Protein 1UOK (pdb70)

InterPro domains:
  IPR006047 Glycosyl hydrolase family 13, catalytic domain [PF00128] (13-480)
  IPR006047 Glycosyl hydrolase family 13, catalytic domain [SM00642] (13-419)
  IPR013780 Glycosyl hydrolase, all-beta [G3DSA:2.60.40.1180] (481-558)
  IPR017853 Glycoside hydrolase superfamily [SSF51445] (3-475)
  IPR045857 Oligo-1,6-glucosidase, domain 2 [G3DSA:3.90.400.10] (105-174)
  IPR056300 Alpha-amylase SusG-like, C-terminal domain [PF23915] (492-554)

Foldseek 3Di:
DDDAVLLLFAEEEDAQQFEFPDPFPQGGALVRVLVCLVVCVLLPHAEYEYEAQADAPCLFHRLAAQDLPFGHPVHHGVVSVLVSCVSQVVRNHAYAYEQNAQWHFCNHVLNVQLLQECVGPSVLQFAKAADDPLHALAQAAALQGDGQWDADPNYRITTGHNHDPRTTGTQPVDVVNLVVSLVSVVSVVVSPHAYYEYEQLQQNAFAPSLDYDPDPDDHHDHPCVGRQNHPCSLVSQQVSQVRHVVVHNHAYEYEGEPDDLVVQLCQCFPVNRGHQEYHYCLLVCQQADDVPLLRGHDHFPLNNLVVVVVSLVSPLPGGFYEFEDDELQWAACCAQQNPCPPCQFLQLLLVLLLRLQGEHHYYHYQQSLQRQHFAQDPDPVLDDGSNLVSVCCCVCVPVNDDPVSSSVSCSHRNSVSRRAHRQAPQPDQSNRRPHHHPHHRGPPSHCGHNVNQVVDCLGSSVSSSLSSVCSNVDVQSHNFGKAWDPSPDRFWTWIWTDDPPKIKIKIWGSFQAKDKDADDPPDDADDKDWRDWSDDDPDPDPRIDTAHGGIITMMMGD

CATH classification: 3.20.20.80 (+2 more: 3.90.400.10, 2.60.40.1180)

Organism: Bacillus cereus (NCBI:txid1396)

Nearest PDB structures (foldseek):
  1uok-assembly1_A  TM=1.002E+00  e=0.000E+00  Bacillus cereus
  7lv6-assembly1_B  TM=9.841E-01  e=8.808E-88  Bacillus subtilis subsp. subtilis str. 168
  5wcz-assembly1_A  TM=9.800E-01  e=2.821E-87  Bacillus subtilis subsp. subtilis str. 168
  4maz-assembly1_A  TM=9.836E-01  e=9.031E-87  Bacillus subtilis subsp. subtilis str. 168
  5wcz-assembly2_B  TM=9.827E-01  e=1.239E-85  Bacillus subtilis subsp. subtilis str. 168

Sequence (558 aa):
MEKQWWKESVVYQIYPRSFMDSNGDGIGDLRGIISKLDYLKELGIDVIWLSPVYESPNDDNGYDISDYCKIMNEFGTMEDWDELLHEMHERNMKLMMDLVVNHTSDEHNWFIESRKSKDNKYRDYYIWRPGKEGKEPNNWGAAFSGSAWQYDEMTDEYYLHLFSKKQPDLNWDNEKVRQDVYEMMKFWLEKGIDGFRMDVINFISKEEGLPTVETEEEGYVSGHKHFMNGPNIHKYLHEMNEEVLSHYDIMTVGEMPGVTTEEAKLYTGEERKELQMVFQFEHMDLDSGEGGKWDVKPCSLLTLKENLTKWQKALEHTGWNSLYWNNHDQPRVVSRFGNDGMYRIESAKMLATVLHMMKGTPYIYQGEEIGMTNVRFESIDEYRDIETLNMYKEKVMERGEDIEKVMQSIYIKGRDNARTPMQWDDQNHAGFTTGEPWITVNPNYKEINVKQAIQNKDSIFYYYKKLIELRKNNEIVVYGSYDLILENNPSIFAYVRTYGVEKLLVIANFTAEECIFELPEDISYSEVELLIHNYDVENGPIENITLRPYEAMVFKLK

Solvent-accessible surface area: 21980 Å² total; per-residue (Å²): 201,103,104,51,64,21,2,58,5,0,0,0,2,0,4,2,35,0,0,33,12,67,102,39,68,0,20,0,8,0,98,0,0,13,72,34,0,93,23,0,85,79,1,28,2,37,1,0,4,0,2,3,0,5,43,15,48,31,45,10,27,0,13,0,0,13,35,10,51,99,13,2,128,76,7,21,73,49,124,30,0,66,71,1,15,104,48,0,75,106,48,122,4,60,0,0,1,0,4,1,0,0,3,0,0,28,90,12,97,36,0,63,52,0,71,96,38,118,139,30,159,55,8,86,10,3,9,16,96,77,34,116,135,73,140,29,16,6,31,1,20,13,54,11,43,37,18,0,9,41,99,7,144,110,11,93,24,31,9,1,4,7,32,15,119,59,1,0,0,1,30,4,85,22,101,116,0,28,93,38,0,5,124,15,0,66,63,1,8,114,80,30,7,20,0,1,3,0,13,8,0,0,14,4,0,15,53,167,59,16,42,55,17,126,66,170,112,166,46,109,18,68,1,68,156,16,15,41,43,8,94,39,3,46,119,9,1,60,45,1,19,85,78,0,10,71,111,53,107,13,0,5,0,0,13,0,21,42,1,58,18,104,46,0,64,74,0,4,1,69,129,83,112,8,8,32,0,4,8,6,30,47,5,5,78,38,11,23,20,157,66,33,64,41,41,47,74,131,42,65,17,63,54,3,1,90,6,10,11,80,3,4,98,19,5,32,177,38,15,10,9,4,7,5,2,5,15,4,24,18,2,3,9,2,29,37,25,20,41,63,48,170,58,30,66,46,0,6,13,0,1,0,0,0,1,0,0,1,28,0,0,0,6,0,1,2,0,6,0,4,2,5,17,24,5,144,11,120,42,30,115,60,4,99,5,30,20,0,67,54,9,31,114,45,38,19,131,124,137,62,69,90,95,119,152,5,12,63,14,0,23,66,5,0,22,1,1,1,5,2,0,0,1,2,28,88,118,112,33,0,22,0,9,134,18,131,25,36,0,61,9,7,91,37,32,124,120,11,3,1,79,66,2,56,146,56,152,104,6,4,0,36,15,4,60,79,0,4,88,18,2,88,105,29,88,5,2,5,27,0,44,10,77,14,15,38,101,121,40,96,27,1,0,0,0,10,0,50,70,68,122,53,36,0,0,0,0,0,0,22,35,48,128,116,27,77,0,112,19,30,175,135,28,83,61,94,112,44,94,51,22,5,71,15,48,129,32,185,34,55,87,2,83,81,8,65,0,69,26,18,0,0,0,0,0,32,0,103

Structure (mmCIF, N/CA/C/O backbone):
data_1UOK
#
_entry.id   1UOK
#
_cell.length_a   106.100
_cell.length_b   106.100
_cell.length_c   120.000
_cell.angle_alpha   90.00
_cell.angle_beta   90.00
_cell.angle_gamma   120.00
#
_symmetry.space_group_name_H-M   'P 62'
#
loop_
_entity.id
_entity.type
_entity.pdbx_description
1 polymer OLIGO-1,6-GLUCOSIDASE
2 water water
#
loop_
_atom_site.group_PDB
_atom_site.id
_atom_site.type_symbol
_atom_site.label_atom_id
_atom_site.label_alt_id
_atom_site.label_comp_id
_atom_site.label_asym_id
_atom_site.label_entity_id
_atom_site.label_seq_id
_atom_site.pdbx_PDB_ins_code
_atom_site.Cartn_x
_atom_site.Cartn_y
_atom_site.Cartn_z
_atom_site.occupancy
_atom_site.B_iso_or_equiv
_atom_site.auth_seq_id
_atom_site.auth_comp_id
_atom_site.auth_asym_id
_atom_site.auth_atom_id
_atom_site.pdbx_PDB_model_num
ATOM 1 N N . MET A 1 1 ? 40.386 49.732 -5.017 1.00 74.19 1 MET A N 1
ATOM 2 C CA . MET A 1 1 ? 39.145 50.201 -5.723 1.00 72.71 1 MET A CA 1
ATOM 3 C C . MET A 1 1 ? 38.574 51.432 -5.012 1.00 68.38 1 MET A C 1
ATOM 4 O O . MET A 1 1 ? 38.834 52.572 -5.411 1.00 65.82 1 MET A O 1
ATOM 9 N N . GLU A 1 2 ? 37.845 51.190 -3.927 1.00 65.02 2 GLU A N 1
ATOM 10 C CA . GLU A 1 2 ? 37.233 52.264 -3.155 1.00 62.14 2 GLU A CA 1
ATOM 11 C C . GLU A 1 2 ? 38.165 52.802 -2.075 1.00 57.10 2 GLU A C 1
ATOM 12 O O . GLU A 1 2 ? 39.058 52.091 -1.596 1.00 58.19 2 GLU A O 1
ATOM 18 N N . LYS A 1 3 ? 37.986 54.077 -1.746 1.00 49.25 3 LYS A N 1
ATOM 19 C CA . LYS A 1 3 ? 38.774 54.733 -0.724 1.00 43.48 3 LYS A CA 1
ATOM 20 C C . LYS A 1 3 ? 38.301 54.184 0.601 1.00 41.90 3 LYS A C 1
ATOM 21 O O . LYS A 1 3 ? 37.103 54.135 0.840 1.00 49.66 3 LYS A O 1
ATOM 27 N N . GLN A 1 4 ? 39.226 53.763 1.456 1.00 38.39 4 GLN A N 1
ATOM 28 C CA . GLN A 1 4 ? 38.856 53.221 2.759 1.00 34.18 4 GLN A CA 1
ATOM 29 C C . GLN A 1 4 ? 39.777 53.839 3.785 1.00 31.06 4 GLN A C 1
ATOM 30 O O . GLN A 1 4 ? 40.958 54.064 3.497 1.00 28.83 4 GLN A O 1
ATOM 36 N N . TRP A 1 5 ? 39.269 54.044 5.001 1.00 27.30 5 TRP A N 1
ATOM 37 C CA . TRP A 1 5 ? 40.074 54.650 6.050 1.00 19.85 5 TRP A CA 1
ATOM 38 C C . TRP A 1 5 ? 41.301 53.829 6.332 1.00 15.83 5 TRP A C 1
ATOM 39 O O . TRP A 1 5 ? 42.385 54.369 6.484 1.00 18.27 5 TRP A O 1
ATOM 50 N N . TRP A 1 6 ? 41.143 52.513 6.333 1.00 15.45 6 TRP A N 1
ATOM 51 C CA . TRP A 1 6 ? 42.258 51.616 6.592 1.00 17.01 6 TRP A CA 1
ATOM 52 C C . TRP A 1 6 ? 43.259 51.570 5.447 1.00 23.12 6 TRP A C 1
ATOM 53 O O . TRP A 1 6 ? 44.305 50.931 5.557 1.00 25.51 6 TRP A O 1
ATOM 64 N N . LYS A 1 7 ? 42.912 52.200 4.327 1.00 24.92 7 LYS A N 1
ATOM 65 C CA . LYS A 1 7 ? 43.804 52.244 3.176 1.00 23.99 7 LYS A CA 1
ATOM 66 C C . LYS A 1 7 ? 44.674 53.472 3.328 1.00 22.23 7 LYS A C 1
ATOM 67 O O . LYS A 1 7 ? 45.792 53.509 2.836 1.00 24.48 7 LYS A O 1
ATOM 73 N N . GLU A 1 8 ? 44.158 54.440 4.087 1.00 24.25 8 GLU A N 1
ATOM 74 C CA . GLU A 1 8 ? 44.811 55.722 4.352 1.00 23.91 8 GLU A CA 1
ATOM 75 C C . GLU A 1 8 ? 45.543 55.810 5.700 1.00 25.86 8 GLU A C 1
ATOM 76 O O . GLU A 1 8 ? 46.160 56.815 6.021 1.00 29.00 8 GLU A O 1
ATOM 82 N N . SER A 1 9 ? 45.482 54.742 6.473 1.00 28.95 9 SER A N 1
ATOM 83 C CA . SER A 1 9 ? 46.102 54.670 7.789 1.00 26.73 9 SER A CA 1
ATOM 84 C C . SER A 1 9 ? 47.593 54.390 7.871 1.00 25.32 9 SER A C 1
ATOM 85 O O . SER A 1 9 ? 48.191 53.857 6.947 1.00 24.63 9 SER A O 1
ATOM 88 N N . VAL A 1 10 ? 48.185 54.793 8.994 1.00 24.60 10 VAL A N 1
ATOM 89 C CA . VAL A 1 10 ? 49.581 54.520 9.308 1.00 17.81 10 VAL A CA 1
ATOM 90 C C . VAL A 1 10 ? 49.468 53.808 10.662 1.00 21.53 10 VAL A C 1
ATOM 91 O O . VAL A 1 10 ? 48.789 54.278 11.595 1.00 17.69 10 VAL A O 1
ATOM 95 N N . VAL A 1 11 ? 50.080 52.643 10.733 1.00 19.86 11 VAL A N 1
ATOM 96 C CA . VAL A 1 11 ? 50.042 51.806 11.912 1.00 21.82 11 VAL A CA 1
ATOM 97 C C . VAL A 1 11 ? 51.395 51.763 12.621 1.00 23.72 11 VAL A C 1
ATOM 98 O O . VAL A 1 11 ? 52.446 51.791 11.981 1.00 21.74 11 VAL A O 1
ATOM 102 N N . TYR A 1 12 ? 51.341 51.807 13.949 1.00 22.26 12 TYR A N 1
ATOM 103 C CA . TYR A 1 12 ? 52.514 51.715 14.802 1.00 19.10 12 TYR A CA 1
ATOM 104 C C . TYR A 1 12 ? 52.319 50.433 15.621 1.00 16.88 12 TYR A C 1
ATOM 105 O O . TYR A 1 12 ? 51.241 50.212 16.190 1.00 18.73 12 TYR A O 1
ATOM 114 N N . GLN A 1 13 ? 53.310 49.544 15.581 1.00 14.29 13 GLN A N 1
ATOM 115 C CA . GLN A 1 13 ? 53.251 48.303 16.331 1.00 14.03 13 GLN A CA 1
ATOM 116 C C . GLN A 1 13 ? 54.036 48.421 17.621 1.00 14.15 13 GLN A C 1
ATOM 117 O O . GLN A 1 13 ? 55.206 48.823 17.622 1.00 15.20 13 GLN A O 1
ATOM 123 N N . ILE A 1 14 ? 53.391 48.022 18.710 1.00 15.12 14 ILE A N 1
ATOM 124 C CA . ILE A 1 14 ? 53.999 48.040 20.019 1.00 11.43 14 ILE A CA 1
ATOM 125 C C . ILE A 1 14 ? 54.074 46.641 20.584 1.00 9.09 14 ILE A C 1
ATOM 126 O O . ILE A 1 14 ? 53.110 45.883 20.512 1.00 11.24 14 ILE A O 1
ATOM 131 N N . TYR A 1 15 ? 55.259 46.301 21.089 1.00 11.98 15 TYR A N 1
ATOM 132 C CA . TYR A 1 15 ? 55.561 45.032 21.762 1.00 12.53 15 TYR A CA 1
ATOM 133 C C . TYR A 1 15 ? 55.493 45.562 23.211 1.00 12.83 15 TYR A C 1
ATOM 134 O O . TYR A 1 15 ? 56.463 46.147 23.691 1.00 16.17 15 TYR A O 1
ATOM 143 N N . PRO A 1 16 ? 54.341 45.386 23.901 1.00 16.52 16 PRO A N 1
ATOM 144 C CA . PRO A 1 16 ? 54.057 45.845 25.281 1.00 11.25 16 PRO A CA 1
ATOM 145 C C . PRO A 1 16 ? 55.158 45.602 26.304 1.00 15.63 16 PRO A C 1
ATOM 146 O O . PRO A 1 16 ? 55.514 46.486 27.079 1.00 15.47 16 PRO A O 1
ATOM 150 N N . ARG A 1 17 ? 55.718 44.400 26.251 1.00 11.26 17 ARG A N 1
ATOM 151 C CA . ARG A 1 17 ? 56.758 43.944 27.147 1.00 14.50 17 ARG A CA 1
ATOM 152 C C . ARG A 1 17 ? 58.027 44.798 27.127 1.00 16.39 17 ARG A C 1
ATOM 153 O O . ARG A 1 17 ? 58.716 44.902 28.141 1.00 17.05 17 ARG A O 1
ATOM 161 N N . SER A 1 18 ? 58.297 45.462 26.004 1.00 14.92 18 SER A N 1
ATOM 162 C CA . SER A 1 18 ? 59.473 46.300 25.867 1.00 6.73 18 SER A CA 1
ATOM 163 C C . SER A 1 18 ? 59.192 47.740 25.508 1.00 6.81 18 SER A C 1
ATOM 164 O O . SER A 1 18 ? 60.093 48.446 25.076 1.00 17.84 18 SER A O 1
ATOM 167 N N . PHE A 1 19 ? 57.949 48.168 25.607 1.00 9.29 19 PHE A N 1
ATOM 168 C CA . PHE A 1 19 ? 57.631 49.536 25.298 1.00 13.82 19 PHE A CA 1
ATOM 169 C C . PHE A 1 19 ? 57.907 50.494 26.466 1.00 15.83 19 PHE A C 1
ATOM 170 O O . PHE A 1 19 ? 58.878 51.240 26.415 1.00 14.31 19 PHE A O 1
ATOM 178 N N . MET A 1 20 ? 57.083 50.455 27.521 1.00 21.24 20 MET A N 1
ATOM 179 C CA . MET A 1 20 ? 57.262 51.341 28.684 1.00 20.68 20 MET A CA 1
ATOM 180 C C . MET A 1 20 ? 56.808 50.708 30.016 1.00 18.11 20 MET A C 1
ATOM 181 O O . MET A 1 20 ? 55.692 50.228 30.129 1.00 18.93 20 MET A O 1
ATOM 186 N N . ASP A 1 21 ? 57.701 50.693 31.005 1.00 19.86 21 ASP A N 1
ATOM 187 C CA . ASP A 1 21 ? 57.408 50.145 32.335 1.00 20.67 21 ASP A CA 1
ATOM 188 C C . ASP A 1 21 ? 57.086 51.268 33.328 1.00 19.69 21 ASP A C 1
ATOM 189 O O . ASP A 1 21 ? 57.906 52.154 33.578 1.00 21.19 21 ASP A O 1
ATOM 194 N N . SER A 1 22 ? 55.900 51.208 33.913 1.00 20.69 22 SER A N 1
ATOM 195 C CA . SER A 1 22 ? 55.472 52.227 34.859 1.00 22.12 22 SER A CA 1
ATOM 196 C C . SER A 1 22 ? 55.401 51.787 36.329 1.00 22.43 22 SER A C 1
ATOM 197 O O . SER A 1 22 ? 55.089 52.585 37.187 1.00 27.19 22 SER A O 1
ATOM 200 N N . ASN A 1 23 ? 55.689 50.529 36.625 1.00 26.80 23 ASN A N 1
ATOM 201 C CA . ASN A 1 23 ? 55.603 50.066 38.003 1.00 22.85 23 ASN A CA 1
ATOM 202 C C . ASN A 1 23 ? 56.850 49.364 38.585 1.00 22.62 23 ASN A C 1
ATOM 203 O O . ASN A 1 23 ? 56.728 48.520 39.478 1.00 25.81 23 ASN A O 1
ATOM 208 N N . GLY A 1 24 ? 58.026 49.650 38.026 1.00 19.50 24 GLY A N 1
ATOM 209 C CA . GLY A 1 24 ? 59.262 49.078 38.530 1.00 16.54 24 GLY A CA 1
ATOM 210 C C . GLY A 1 24 ? 59.590 47.600 38.428 1.00 19.20 24 GLY A C 1
ATOM 211 O O . GLY A 1 24 ? 60.507 47.149 39.107 1.00 23.28 24 GLY A O 1
ATOM 212 N N . ASP A 1 25 ? 58.865 46.812 37.643 1.00 21.76 25 ASP A N 1
ATOM 213 C CA . ASP A 1 25 ? 59.237 45.394 37.515 1.00 18.59 25 ASP A CA 1
ATOM 214 C C . ASP A 1 25 ? 60.171 45.042 36.353 1.00 19.75 25 ASP A C 1
ATOM 215 O O . ASP A 1 25 ? 60.669 43.926 36.272 1.00 19.27 25 ASP A O 1
ATOM 220 N N . GLY A 1 26 ? 60.437 46.000 35.473 1.00 22.33 26 GLY A N 1
ATOM 221 C CA . GLY A 1 26 ? 61.326 45.740 34.355 1.00 18.37 26 GLY A CA 1
ATOM 222 C C . GLY A 1 26 ? 60.648 45.181 33.120 1.00 16.86 26 GLY A C 1
ATOM 223 O O . GLY A 1 26 ? 61.312 44.797 32.170 1.00 18.36 26 GLY A O 1
ATOM 224 N N . ILE A 1 27 ? 59.337 45.039 33.169 1.00 18.43 27 ILE A N 1
ATOM 225 C CA . ILE A 1 27 ? 58.608 44.552 32.015 1.00 21.87 27 ILE A CA 1
ATOM 226 C C . ILE A 1 27 ? 57.577 45.646 31.714 1.00 19.96 27 ILE A C 1
ATOM 227 O O . ILE A 1 27 ? 57.032 46.252 32.634 1.00 27.48 27 ILE A O 1
ATOM 232 N N . GLY A 1 28 ? 57.431 45.995 30.437 1.00 15.93 28 GLY A N 1
ATOM 233 C CA . GLY A 1 28 ? 56.513 47.050 30.028 1.00 9.38 28 GLY A CA 1
ATOM 234 C C . GLY A 1 28 ? 55.074 46.696 30.296 1.00 12.12 28 GLY A C 1
ATOM 235 O O . GLY A 1 28 ? 54.732 45.511 30.359 1.00 16.01 28 GLY A O 1
ATOM 236 N N . ASP A 1 29 ? 54.198 47.691 30.337 1.00 8.34 29 ASP A N 1
ATOM 237 C CA . ASP A 1 29 ? 52.808 47.396 30.650 1.00 10.65 29 ASP A CA 1
ATOM 238 C C . ASP A 1 29 ? 51.823 48.355 30.025 1.00 11.66 29 ASP A C 1
ATOM 239 O O . ASP A 1 29 ? 52.214 49.304 29.356 1.00 19.79 29 ASP A O 1
ATOM 244 N N . LEU A 1 30 ? 50.540 48.141 30.294 1.00 13.23 30 LEU A N 1
ATOM 245 C CA . LEU A 1 30 ? 49.476 48.965 29.733 1.00 15.48 30 LEU A CA 1
ATOM 246 C C . LEU A 1 30 ? 49.475 50.405 30.160 1.00 18.82 30 LEU A C 1
ATOM 247 O O . LEU A 1 30 ? 49.198 51.285 29.350 1.00 22.65 30 LEU A O 1
ATOM 252 N N . ARG A 1 31 ? 49.741 50.652 31.438 1.00 21.57 31 ARG A N 1
ATOM 253 C CA . ARG A 1 31 ? 49.801 52.015 31.962 1.00 20.22 31 ARG A CA 1
ATOM 254 C C . ARG A 1 31 ? 50.970 52.741 31.342 1.00 13.56 31 ARG A C 1
ATOM 255 O O . ARG A 1 31 ? 50.937 53.947 31.148 1.00 14.43 31 ARG A O 1
ATOM 263 N N . GLY A 1 32 ? 52.043 52.011 31.092 1.00 15.75 32 GLY A N 1
ATOM 264 C CA . GLY A 1 32 ? 53.190 52.625 30.460 1.00 10.58 32 GLY A CA 1
ATOM 265 C C . GLY A 1 32 ? 52.829 53.101 29.051 1.00 14.96 32 GLY A C 1
ATOM 266 O O . GLY A 1 32 ? 53.281 54.146 28.614 1.00 14.80 32 GLY A O 1
ATOM 267 N N . ILE A 1 33 ? 52.049 52.309 28.323 1.00 16.58 33 ILE A N 1
ATOM 268 C CA . ILE A 1 33 ? 51.626 52.665 26.965 1.00 18.26 33 ILE A CA 1
ATOM 269 C C . ILE A 1 33 ? 50.776 53.924 27.016 1.00 18.55 33 ILE A C 1
ATOM 270 O O . ILE A 1 33 ? 51.045 54.886 26.297 1.00 18.74 33 ILE A O 1
ATOM 275 N N . ILE A 1 34 ? 49.784 53.926 27.908 1.00 22.01 34 ILE A N 1
ATOM 276 C CA . ILE A 1 34 ? 48.873 55.058 28.080 1.00 17.51 34 ILE A CA 1
ATOM 277 C C . ILE A 1 34 ? 49.637 56.365 28.205 1.00 20.56 34 ILE A C 1
ATOM 278 O O . ILE A 1 34 ? 49.277 57.362 27.584 1.00 21.87 34 ILE A O 1
ATOM 283 N N . SER A 1 35 ? 50.725 56.353 28.972 1.00 24.66 35 SER A N 1
ATOM 284 C CA . SER A 1 35 ? 51.496 57.572 29.175 1.00 27.74 35 SER A CA 1
ATOM 285 C C . SER A 1 35 ? 52.265 58.077 27.947 1.00 28.95 35 SER A C 1
ATOM 286 O O . SER A 1 35 ? 52.736 59.217 27.929 1.00 29.33 35 SER A O 1
ATOM 289 N N . LYS A 1 36 ? 52.393 57.231 26.928 1.00 27.92 36 LYS A N 1
ATOM 290 C CA . LYS A 1 36 ? 53.101 57.597 25.710 1.00 24.17 36 LYS A CA 1
ATOM 291 C C . LYS A 1 36 ? 52.170 57.979 24.563 1.00 22.68 36 LYS A C 1
ATOM 292 O O . LYS A 1 36 ? 52.632 58.376 23.488 1.00 21.75 36 LYS A O 1
ATOM 298 N N . LEU A 1 37 ? 50.867 57.910 24.823 1.00 23.69 37 LEU A N 1
ATOM 299 C CA . LEU A 1 37 ? 49.846 58.222 23.847 1.00 22.11 37 LEU A CA 1
ATOM 300 C C . LEU A 1 37 ? 50.059 59.528 23.110 1.00 24.86 37 LEU A C 1
ATOM 301 O O . LEU A 1 37 ? 49.884 59.593 21.896 1.00 24.73 37 LEU A O 1
ATOM 306 N N . ASP A 1 38 ? 50.460 60.567 23.827 1.00 27.35 38 ASP A N 1
ATOM 307 C CA . ASP A 1 38 ? 50.668 61.858 23.176 1.00 29.58 38 ASP A CA 1
ATOM 308 C C . ASP A 1 38 ? 51.882 61.892 22.265 1.00 28.45 38 ASP A C 1
ATOM 309 O O . ASP A 1 38 ? 51.926 62.643 21.289 1.00 27.16 38 ASP A O 1
ATOM 314 N N . TYR A 1 39 ? 52.846 61.040 22.570 1.00 25.24 39 TYR A N 1
ATOM 315 C CA . TYR A 1 39 ? 54.062 60.913 21.785 1.00 26.69 39 TYR A CA 1
ATOM 316 C C . TYR A 1 39 ? 53.713 60.349 20.402 1.00 24.53 39 TYR A C 1
ATOM 317 O O . TYR A 1 39 ? 54.168 60.860 19.384 1.00 30.47 39 TYR A O 1
ATOM 326 N N . LEU A 1 40 ? 52.898 59.299 20.391 1.00 25.04 40 LEU A N 1
ATOM 327 C CA . LEU A 1 40 ? 52.475 58.627 19.165 1.00 24.56 40 LEU A CA 1
ATOM 328 C C . LEU A 1 40 ? 51.574 59.508 18.289 1.00 27.97 40 LEU A C 1
ATOM 329 O O . LEU A 1 40 ? 51.643 59.460 17.055 1.00 28.77 40 LEU A O 1
ATOM 334 N N . LYS A 1 41 ? 50.751 60.323 18.938 1.00 28.17 41 LYS A N 1
ATOM 335 C CA . LYS A 1 41 ? 49.857 61.253 18.255 1.00 31.09 41 LYS A CA 1
ATOM 336 C C . LYS A 1 41 ? 50.706 62.340 17.566 1.00 32.16 41 LYS A C 1
ATOM 337 O O . LYS A 1 41 ? 50.355 62.818 16.496 1.00 36.16 41 LYS A O 1
ATOM 343 N N . GLU A 1 42 ? 51.844 62.688 18.168 1.00 33.29 42 GLU A N 1
ATOM 344 C CA . GLU A 1 42 ? 52.771 63.691 17.622 1.00 33.80 42 GLU A CA 1
ATOM 345 C C . GLU A 1 42 ? 53.371 63.164 16.317 1.00 30.41 42 GLU A C 1
ATOM 346 O O . GLU A 1 42 ? 53.501 63.878 15.324 1.00 27.86 42 GLU A O 1
ATOM 352 N N . LEU A 1 43 ? 53.767 61.901 16.356 1.00 27.77 43 LEU A N 1
ATOM 353 C CA . LEU A 1 43 ? 54.329 61.219 15.212 1.00 24.50 43 LEU A CA 1
ATOM 354 C C . LEU A 1 43 ? 53.286 61.294 14.094 1.00 19.94 43 LEU A C 1
ATOM 355 O O . LEU A 1 43 ? 53.620 61.605 12.961 1.00 27.87 43 LEU A O 1
ATOM 360 N N . GLY A 1 44 ? 52.034 60.990 14.418 1.00 19.85 44 GLY A N 1
ATOM 361 C CA . GLY A 1 44 ? 50.969 61.048 13.428 1.00 23.15 44 GLY A CA 1
ATOM 362 C C . GLY A 1 44 ? 50.246 59.725 13.223 1.00 26.41 44 GLY A C 1
ATOM 363 O O . GLY A 1 44 ? 49.452 59.563 12.289 1.00 29.46 44 GLY A O 1
ATOM 364 N N . ILE A 1 45 ? 50.537 58.776 14.105 1.00 28.59 45 ILE A N 1
ATOM 365 C CA . ILE A 1 45 ? 49.954 57.438 14.075 1.00 24.38 45 ILE A CA 1
ATOM 366 C C . ILE A 1 45 ? 48.432 57.462 14.136 1.00 23.50 45 ILE A C 1
ATOM 367 O O . ILE A 1 45 ? 47.842 58.224 14.896 1.00 22.47 45 ILE A O 1
ATOM 372 N N . ASP A 1 46 ? 47.819 56.598 13.337 1.00 22.20 46 ASP A N 1
ATOM 373 C CA . ASP A 1 46 ? 46.376 56.458 13.274 1.00 20.83 46 ASP A CA 1
ATOM 374 C C . ASP A 1 46 ? 45.929 55.218 14.029 1.00 21.52 46 ASP A C 1
ATOM 375 O O . ASP A 1 46 ? 44.908 55.226 14.721 1.00 19.92 46 ASP A O 1
ATOM 380 N N . VAL A 1 47 ? 46.630 54.117 13.782 1.00 16.37 47 VAL A N 1
ATOM 381 C CA . VAL A 1 47 ? 46.285 52.850 14.385 1.00 16.12 47 VAL A CA 1
ATOM 382 C C . VAL A 1 47 ? 47.493 52.301 15.144 1.00 19.85 47 VAL A C 1
ATOM 383 O O . VAL A 1 47 ? 48.646 52.537 14.757 1.00 20.74 47 VAL A O 1
ATOM 387 N N . ILE A 1 48 ? 47.214 51.693 16.292 1.00 21.01 48 ILE A N 1
ATOM 388 C CA . ILE A 1 48 ? 48.221 51.065 17.131 1.00 15.84 48 ILE A CA 1
ATOM 389 C C . ILE A 1 48 ? 47.865 49.593 17.193 1.00 16.00 48 ILE A C 1
ATOM 390 O O . ILE A 1 48 ? 46.746 49.217 17.551 1.00 17.88 48 ILE A O 1
ATOM 395 N N . TRP A 1 49 ? 48.811 48.761 16.803 1.00 18.94 49 TRP A N 1
ATOM 396 C CA . TRP A 1 49 ? 48.609 47.337 16.863 1.00 17.51 49 TRP A CA 1
ATOM 397 C C . TRP A 1 49 ? 49.414 46.838 18.083 1.00 17.18 49 TRP A C 1
ATOM 398 O O . TRP A 1 49 ? 50.617 47.103 18.207 1.00 17.38 49 TRP A O 1
ATOM 409 N N . LEU A 1 50 ? 48.723 46.201 19.025 1.00 20.49 50 LEU A N 1
ATOM 410 C CA . LEU A 1 50 ? 49.386 45.669 20.205 1.00 16.94 50 LEU A CA 1
ATOM 411 C C . LEU A 1 50 ? 49.682 44.200 20.066 1.00 14.12 50 LEU A C 1
ATOM 412 O O . LEU A 1 50 ? 48.789 43.425 19.718 1.00 17.17 50 LEU A O 1
ATOM 417 N N . SER A 1 51 ? 50.933 43.797 20.294 1.00 14.97 51 SER A N 1
ATOM 418 C CA . SER A 1 51 ? 51.242 42.373 20.295 1.00 15.40 51 SER A CA 1
ATOM 419 C C . SER A 1 51 ? 50.340 41.811 21.440 1.00 15.24 51 SER A C 1
ATOM 420 O O . SER A 1 51 ? 49.830 42.585 22.259 1.00 22.44 51 SER A O 1
ATOM 423 N N . PRO A 1 52 ? 50.170 40.482 21.551 1.00 15.44 52 PRO A N 1
ATOM 424 C CA . PRO A 1 52 ? 49.288 39.941 22.597 1.00 17.91 52 PRO A CA 1
ATOM 425 C C . PRO A 1 52 ? 49.436 40.442 24.024 1.00 16.25 52 PRO A C 1
ATOM 426 O O . PRO A 1 52 ? 50.540 40.528 24.557 1.00 15.01 52 PRO A O 1
ATOM 430 N N . VAL A 1 53 ? 48.295 40.802 24.603 1.00 17.58 53 VAL A N 1
ATOM 431 C CA . VAL A 1 53 ? 48.204 41.289 25.973 1.00 16.74 53 VAL A CA 1
ATOM 432 C C . VAL A 1 53 ? 47.287 40.378 26.806 1.00 21.27 53 VAL A C 1
ATOM 433 O O . VAL A 1 53 ? 46.813 40.793 27.852 1.00 27.09 53 VAL A O 1
ATOM 437 N N . TYR A 1 54 ? 47.046 39.144 26.357 1.00 19.84 54 TYR A N 1
ATOM 438 C CA . TYR A 1 54 ? 46.154 38.228 27.069 1.00 16.67 54 TYR A CA 1
ATOM 439 C C . TYR A 1 54 ? 46.899 37.382 28.078 1.00 18.42 54 TYR A C 1
ATOM 440 O O . TYR A 1 54 ? 48.127 37.332 28.086 1.00 17.28 54 TYR A O 1
ATOM 449 N N . GLU A 1 55 ? 46.139 36.687 28.912 1.00 20.31 55 GLU A N 1
ATOM 450 C CA . GLU A 1 55 ? 46.701 35.807 29.924 1.00 21.48 55 GLU A CA 1
ATOM 451 C C . GLU A 1 55 ? 47.568 34.757 29.227 1.00 17.43 55 GLU A C 1
ATOM 452 O O . GLU A 1 55 ? 47.109 34.070 28.315 1.00 21.51 55 GLU A O 1
ATOM 458 N N . SER A 1 56 ? 48.780 34.557 29.720 1.00 16.73 56 SER A N 1
ATOM 459 C CA . SER A 1 56 ? 49.701 33.621 29.090 1.00 18.30 56 SER A CA 1
ATOM 460 C C . SER A 1 56 ? 50.869 33.186 29.978 1.00 15.14 56 SER A C 1
ATOM 461 O O . SER A 1 56 ? 51.358 33.965 30.786 1.00 19.38 56 SER A O 1
ATOM 464 N N . PRO A 1 57 ? 51.321 31.927 29.844 1.00 14.56 57 PRO A N 1
ATOM 465 C CA . PRO A 1 57 ? 52.451 31.401 30.620 1.00 14.29 57 PRO A CA 1
ATOM 466 C C . PRO A 1 57 ? 53.764 32.047 30.143 1.00 15.44 57 PRO A C 1
ATOM 467 O O . PRO A 1 57 ? 54.821 31.854 30.749 1.00 17.50 57 PRO A O 1
ATOM 471 N N . ASN A 1 58 ? 53.706 32.740 29.003 1.00 15.61 58 ASN A N 1
ATOM 472 C CA . ASN A 1 58 ? 54.873 33.412 28.409 1.00 14.90 58 ASN A CA 1
ATOM 473 C C . ASN A 1 58 ? 56.002 32.538 27.854 1.00 11.83 58 ASN A C 1
ATOM 474 O O . ASN A 1 58 ? 57.158 32.933 27.828 1.00 14.86 58 ASN A O 1
ATOM 479 N N . ASP A 1 59 ? 55.662 31.346 27.390 1.00 14.26 59 ASP A N 1
ATOM 480 C CA . ASP A 1 59 ? 56.669 30.467 26.785 1.00 18.47 59 ASP A CA 1
ATOM 481 C C . ASP A 1 59 ? 57.121 31.148 25.465 1.00 15.73 59 ASP A C 1
ATOM 482 O O . ASP A 1 59 ? 58.287 31.064 25.075 1.00 16.08 59 ASP A O 1
ATOM 487 N N . ASP A 1 60 ? 56.213 31.892 24.832 1.00 17.26 60 ASP A N 1
ATOM 488 C CA . ASP A 1 60 ? 56.534 32.594 23.601 1.00 14.61 60 ASP A CA 1
ATOM 489 C C . ASP A 1 60 ? 55.997 33.989 23.763 1.00 13.13 60 ASP A C 1
ATOM 490 O O . ASP A 1 60 ? 55.235 34.474 22.946 1.00 16.39 60 ASP A O 1
ATOM 495 N N . ASN A 1 61 ? 56.335 34.586 24.896 1.00 13.68 61 ASN A N 1
ATOM 496 C CA . ASN A 1 61 ? 55.948 35.946 25.252 1.00 11.13 61 ASN A CA 1
ATOM 497 C C . ASN A 1 61 ? 54.624 36.483 24.785 1.00 13.53 61 ASN A C 1
ATOM 498 O O . ASN A 1 61 ? 54.560 37.502 24.102 1.00 20.45 61 ASN A O 1
ATOM 503 N N . GLY A 1 62 ? 53.553 35.778 25.114 1.00 12.99 62 GLY A N 1
ATOM 504 C CA . GLY A 1 62 ? 52.241 36.272 24.763 1.00 13.26 62 GLY A CA 1
ATOM 505 C C . GLY A 1 62 ? 51.521 35.530 23.675 1.00 16.52 62 GLY A C 1
ATOM 506 O O . GLY A 1 62 ? 50.293 35.533 23.686 1.00 14.29 62 GLY A O 1
ATOM 507 N N . TYR A 1 63 ? 52.257 34.935 22.731 1.00 16.09 63 TYR A N 1
ATOM 508 C CA . TYR A 1 63 ? 51.636 34.193 21.626 1.00 18.51 63 TYR A CA 1
ATOM 509 C C . TYR A 1 63 ? 51.140 32.797 22.020 1.00 18.90 63 TYR A C 1
ATOM 510 O O . TYR A 1 63 ? 50.535 32.092 21.197 1.00 19.09 63 TYR A O 1
ATOM 519 N N . ASP A 1 64 ? 51.360 32.432 23.292 1.00 21.56 64 ASP A N 1
ATOM 520 C CA . ASP A 1 64 ? 50.883 31.167 23.872 1.00 17.50 64 ASP A CA 1
ATOM 521 C C . ASP A 1 64 ? 49.862 31.627 24.919 1.00 22.39 64 ASP A C 1
ATOM 522 O O . ASP A 1 64 ? 50.223 31.981 26.041 1.00 22.37 64 ASP A O 1
ATOM 527 N N . ILE A 1 65 ? 48.595 31.683 24.495 1.00 19.41 65 ILE A N 1
ATOM 528 C CA . ILE A 1 65 ? 47.450 32.195 25.271 1.00 19.21 65 ILE A CA 1
ATOM 529 C C . ILE A 1 65 ? 46.604 31.167 26.034 1.00 21.28 65 ILE A C 1
ATOM 530 O O . ILE A 1 65 ? 46.031 30.262 25.417 1.00 18.73 65 ILE A O 1
ATOM 535 N N . SER A 1 66 ? 46.525 31.329 27.367 1.00 20.24 66 SER A N 1
ATOM 536 C CA . SER A 1 66 ? 45.772 30.431 28.258 1.00 14.88 66 SER A CA 1
ATOM 537 C C . SER A 1 66 ? 44.356 30.929 28.494 1.00 13.09 66 SER A C 1
ATOM 538 O O . SER A 1 66 ? 43.471 30.153 28.824 1.00 18.93 66 SER A O 1
ATOM 541 N N . ASP A 1 67 ? 44.125 32.217 28.314 1.00 11.53 67 ASP A N 1
ATOM 542 C CA . ASP A 1 67 ? 42.773 32.722 28.424 1.00 16.79 67 ASP A CA 1
ATOM 543 C C . ASP A 1 67 ? 42.677 33.902 27.495 1.00 17.85 67 ASP A C 1
ATOM 544 O O . ASP A 1 67 ? 43.415 34.862 27.658 1.00 22.88 67 ASP A O 1
ATOM 549 N N . TYR A 1 68 ? 41.754 33.842 26.537 1.00 23.32 68 TYR A N 1
ATOM 550 C CA . TYR A 1 68 ? 41.583 34.919 25.547 1.00 20.89 68 TYR A CA 1
ATOM 551 C C . TYR A 1 68 ? 40.856 36.155 26.045 1.00 19.09 68 TYR A C 1
ATOM 552 O O . TYR A 1 68 ? 40.991 37.227 25.459 1.00 18.28 68 TYR A O 1
ATOM 561 N N . CYS A 1 69 ? 40.096 36.013 27.126 1.00 20.18 69 CYS A N 1
ATOM 562 C CA . CYS A 1 69 ? 39.320 37.135 27.640 1.00 20.97 69 CYS A CA 1
ATOM 563 C C . CYS A 1 69 ? 39.822 37.804 28.907 1.00 20.61 69 CYS A C 1
ATOM 564 O O . CYS A 1 69 ? 39.080 38.524 29.557 1.00 24.74 69 CYS A O 1
ATOM 567 N N . LYS A 1 70 ? 41.096 37.616 29.226 1.00 23.23 70 LYS A N 1
ATOM 568 C CA . LYS A 1 70 ? 41.673 38.231 30.413 1.00 24.45 70 LYS A CA 1
ATOM 569 C C . LYS A 1 70 ? 43.003 38.845 30.047 1.00 21.91 70 LYS A C 1
ATOM 570 O O . LYS A 1 70 ? 43.697 38.327 29.175 1.00 24.01 70 LYS A O 1
ATOM 576 N N . ILE A 1 71 ? 43.358 39.940 30.714 1.00 19.48 71 ILE A N 1
ATOM 577 C CA . ILE A 1 71 ? 44.650 40.599 30.489 1.00 16.95 71 ILE A CA 1
ATOM 578 C C . ILE A 1 71 ? 45.796 39.864 31.214 1.00 21.18 71 ILE A C 1
ATOM 579 O O . ILE A 1 71 ? 45.596 39.261 32.279 1.00 26.50 71 ILE A O 1
ATOM 584 N N . MET A 1 72 ? 46.973 39.845 30.602 1.00 20.31 72 MET A N 1
ATOM 585 C CA . MET A 1 72 ? 48.130 39.182 31.182 1.00 20.75 72 MET A CA 1
ATOM 586 C C . MET A 1 72 ? 48.490 39.911 32.469 1.00 21.83 72 MET A C 1
ATOM 587 O O . MET A 1 72 ? 48.604 41.142 32.493 1.00 17.98 72 MET A O 1
ATOM 592 N N . ASN A 1 73 ? 48.745 39.136 33.514 1.00 25.58 73 ASN A N 1
ATOM 593 C CA . ASN A 1 73 ? 49.085 39.687 34.827 1.00 27.15 73 ASN A CA 1
ATOM 594 C C . ASN A 1 73 ? 50.149 40.760 34.768 1.00 21.23 73 ASN A C 1
ATOM 595 O O . ASN A 1 73 ? 49.974 41.849 35.291 1.00 22.48 73 ASN A O 1
ATOM 600 N N . GLU A 1 74 ? 51.258 40.458 34.116 1.00 19.60 74 GLU A N 1
ATOM 601 C CA . GLU A 1 74 ? 52.318 41.434 34.020 1.00 18.21 74 GLU A CA 1
ATOM 602 C C . GLU A 1 74 ? 51.922 42.723 33.304 1.00 16.97 74 GLU A C 1
ATOM 603 O O . GLU A 1 74 ? 52.567 43.739 33.512 1.00 22.24 74 GLU A O 1
ATOM 609 N N . PHE A 1 75 ? 50.879 42.719 32.479 1.00 14.71 75 PHE A N 1
ATOM 610 C CA . PHE A 1 75 ? 50.552 43.947 31.756 1.00 14.71 75 PHE A CA 1
ATOM 611 C C . PHE A 1 75 ? 49.548 44.814 32.455 1.00 17.35 75 PHE A C 1
ATOM 612 O O . PHE A 1 75 ? 49.436 46.013 32.182 1.00 15.73 75 PHE A O 1
ATOM 620 N N . GLY A 1 76 ? 48.786 44.214 33.347 1.00 18.53 76 GLY A N 1
ATOM 621 C CA . GLY A 1 76 ? 47.816 45.002 34.063 1.00 16.31 76 GLY A CA 1
ATOM 622 C C . GLY A 1 76 ? 46.519 44.274 34.229 1.00 14.20 76 GLY A C 1
ATOM 623 O O . GLY A 1 76 ? 46.460 43.045 34.301 1.00 18.81 76 GLY A O 1
ATOM 624 N N . THR A 1 77 ? 45.458 45.047 34.206 1.00 18.04 77 THR A N 1
ATOM 625 C CA . THR A 1 77 ? 44.139 44.508 34.380 1.00 18.65 77 THR A CA 1
ATOM 626 C C . THR A 1 77 ? 43.281 45.025 33.251 1.00 18.84 77 THR A C 1
ATOM 627 O O . THR A 1 77 ? 43.642 45.988 32.559 1.00 21.65 77 THR A O 1
ATOM 631 N N . MET A 1 78 ? 42.101 44.434 33.145 1.00 18.61 78 MET A N 1
ATOM 632 C CA . MET A 1 78 ? 41.132 44.793 32.132 1.00 20.98 78 MET A CA 1
ATOM 633 C C . MET A 1 78 ? 40.759 46.251 32.253 1.00 21.13 78 MET A C 1
ATOM 634 O O . MET A 1 78 ? 40.434 46.907 31.268 1.00 20.64 78 MET A O 1
ATOM 639 N N . GLU A 1 79 ? 40.873 46.785 33.460 1.00 24.86 79 GLU A N 1
ATOM 640 C CA . GLU A 1 79 ? 40.534 48.177 33.663 1.00 26.07 79 GLU A CA 1
ATOM 641 C C . GLU A 1 79 ? 41.604 49.052 33.022 1.00 22.80 79 GLU A C 1
ATOM 642 O O . GLU A 1 79 ? 41.291 50.096 32.460 1.00 25.31 79 GLU A O 1
ATOM 648 N N . ASP A 1 80 ? 42.856 48.612 33.055 1.00 22.02 80 ASP A N 1
ATOM 649 C CA . ASP A 1 80 ? 43.924 49.397 32.456 1.00 22.24 80 ASP A CA 1
ATOM 650 C C . ASP A 1 80 ? 43.713 49.403 30.949 1.00 25.53 80 ASP A C 1
ATOM 651 O O . ASP A 1 80 ? 43.893 50.424 30.276 1.00 26.30 80 ASP A O 1
ATOM 656 N N . TRP A 1 81 ? 43.264 48.263 30.446 1.00 25.94 81 TRP A N 1
ATOM 657 C CA . TRP A 1 81 ? 42.988 48.094 29.033 1.00 25.72 81 TRP A CA 1
ATOM 658 C C . TRP A 1 81 ? 41.838 49.021 28.565 1.00 26.33 81 TRP A C 1
ATOM 659 O O . TRP A 1 81 ? 41.991 49.782 27.604 1.00 26.69 81 TRP A O 1
ATOM 670 N N . ASP A 1 82 ? 40.702 48.976 29.258 1.00 26.55 82 ASP A N 1
ATOM 671 C CA . ASP A 1 82 ? 39.555 49.823 28.922 1.00 26.79 82 ASP A CA 1
ATOM 672 C C . ASP A 1 82 ? 39.936 51.288 28.877 1.00 23.79 82 ASP A C 1
ATOM 673 O O . ASP A 1 82 ? 39.403 52.054 28.083 1.00 29.35 82 ASP A O 1
ATOM 678 N N . GLU A 1 83 ? 40.854 51.684 29.743 1.00 24.98 83 GLU A N 1
ATOM 679 C CA . GLU A 1 83 ? 41.295 53.071 29.791 1.00 29.05 83 GLU A CA 1
ATOM 680 C C . GLU A 1 83 ? 42.164 53.404 28.575 1.00 27.18 83 GLU A C 1
ATOM 681 O O . GLU A 1 83 ? 42.167 54.542 28.095 1.00 25.14 83 GLU A O 1
ATOM 687 N N . LEU A 1 84 ? 42.940 52.419 28.120 1.00 26.28 84 LEU A N 1
ATOM 688 C CA . LEU A 1 84 ? 43.799 52.575 26.942 1.00 23.44 84 LEU A CA 1
ATOM 689 C C . LEU A 1 84 ? 42.893 52.796 25.732 1.00 18.58 84 LEU A C 1
ATOM 690 O O . LEU A 1 84 ? 43.037 53.794 25.013 1.00 25.23 84 LEU A O 1
ATOM 695 N N . LEU A 1 85 ? 41.893 51.930 25.579 1.00 18.17 85 LEU A N 1
ATOM 696 C CA . LEU A 1 85 ? 40.965 52.043 24.470 1.00 19.20 85 LEU A CA 1
ATOM 697 C C . LEU A 1 85 ? 40.333 53.422 24.447 1.00 25.77 85 LEU A C 1
ATOM 698 O O . LEU A 1 85 ? 40.327 54.096 23.416 1.00 32.19 85 LEU A O 1
ATOM 703 N N . HIS A 1 86 ? 39.830 53.862 25.596 1.00 30.75 86 HIS A N 1
ATOM 704 C CA . HIS A 1 86 ? 39.180 55.177 25.712 1.00 29.59 86 HIS A CA 1
ATOM 705 C C . HIS A 1 86 ? 40.082 56.386 25.435 1.00 24.14 86 HIS A C 1
ATOM 706 O O . HIS A 1 86 ? 39.665 57.334 24.777 1.00 24.02 86 HIS A O 1
ATOM 713 N N . GLU A 1 87 ? 41.284 56.368 25.995 1.00 21.45 87 GLU A N 1
ATOM 714 C CA . GLU A 1 87 ? 42.262 57.430 25.810 1.00 25.28 87 GLU A CA 1
ATOM 715 C C . GLU A 1 87 ? 42.730 57.467 24.363 1.00 25.39 87 GLU A C 1
ATOM 716 O O . GLU A 1 87 ? 43.158 58.506 23.871 1.00 25.03 87 GLU A O 1
ATOM 722 N N . MET A 1 88 ? 42.745 56.299 23.727 1.00 27.12 88 MET A N 1
ATOM 723 C CA . MET A 1 88 ? 43.105 56.202 22.319 1.00 25.97 88 MET A CA 1
ATOM 724 C C . MET A 1 88 ? 41.958 56.781 21.506 1.00 24.13 88 MET A C 1
ATOM 725 O O . MET A 1 88 ? 42.170 57.687 20.715 1.00 22.13 88 MET A O 1
ATOM 730 N N . HIS A 1 89 ? 40.741 56.284 21.733 1.00 24.17 89 HIS A N 1
ATOM 731 C CA . HIS A 1 89 ? 39.576 56.788 21.021 1.00 23.96 89 HIS A CA 1
ATOM 732 C C . HIS A 1 89 ? 39.354 58.256 21.325 1.00 29.22 89 HIS A C 1
ATOM 733 O O . HIS A 1 89 ? 38.780 58.963 20.510 1.00 32.04 89 HIS A O 1
ATOM 740 N N . GLU A 1 90 ? 39.784 58.706 22.504 1.00 34.64 90 GLU A N 1
ATOM 741 C CA . GLU A 1 90 ? 39.660 60.119 22.876 1.00 37.76 90 GLU A CA 1
ATOM 742 C C . GLU A 1 90 ? 40.424 60.904 21.830 1.00 38.57 90 GLU A C 1
ATOM 743 O O . GLU A 1 90 ? 39.953 61.928 21.330 1.00 41.97 90 GLU A O 1
ATOM 749 N N . ARG A 1 91 ? 41.657 60.465 21.586 1.00 38.62 91 ARG A N 1
ATOM 750 C CA . ARG A 1 91 ? 42.477 61.048 20.540 1.00 40.38 91 ARG A CA 1
ATOM 751 C C . ARG A 1 91 ? 41.871 60.353 19.336 1.00 39.99 91 ARG A C 1
ATOM 752 O O . ARG A 1 91 ? 40.988 59.510 19.478 1.00 48.17 91 ARG A O 1
ATOM 760 N N . ASN A 1 92 ? 42.300 60.646 18.138 1.00 38.80 92 ASN A N 1
ATOM 761 C CA . ASN A 1 92 ? 41.611 59.936 17.079 1.00 41.34 92 ASN A CA 1
ATOM 762 C C . ASN A 1 92 ? 42.420 58.756 16.595 1.00 36.93 92 ASN A C 1
ATOM 763 O O . ASN A 1 92 ? 42.790 58.676 15.426 1.00 41.40 92 ASN A O 1
ATOM 768 N N . MET A 1 93 ? 42.685 57.839 17.522 1.00 29.02 93 MET A N 1
ATOM 769 C CA . MET A 1 93 ? 43.472 56.659 17.228 1.00 24.24 93 MET A CA 1
ATOM 770 C C . MET A 1 93 ? 42.629 55.404 17.387 1.00 22.62 93 MET A C 1
ATOM 771 O O . MET A 1 93 ? 41.636 55.399 18.114 1.00 23.68 93 MET A O 1
ATOM 776 N N . LYS A 1 94 ? 42.992 54.363 16.645 1.00 20.21 94 LYS A N 1
ATOM 777 C CA . LYS A 1 94 ? 42.270 53.105 16.655 1.00 18.57 94 LYS A CA 1
ATOM 778 C C . LYS A 1 94 ? 43.161 52.047 17.232 1.00 19.99 94 LYS A C 1
ATOM 779 O O . LYS A 1 94 ? 44.378 52.070 17.019 1.00 20.32 94 LYS A O 1
ATOM 785 N N . LEU A 1 95 ? 42.539 51.051 17.846 1.00 17.74 95 LEU A N 1
ATOM 786 C CA . LEU A 1 95 ? 43.274 49.977 18.466 1.00 17.89 95 LEU A CA 1
ATOM 787 C C . LEU A 1 95 ? 43.070 48.654 17.715 1.00 16.19 95 LEU A C 1
ATOM 788 O O . LEU A 1 95 ? 41.943 48.225 17.503 1.00 16.85 95 LEU A O 1
ATOM 793 N N . MET A 1 96 ? 44.173 48.026 17.323 1.00 17.16 96 MET A N 1
ATOM 794 C CA . MET A 1 96 ? 44.169 46.754 16.628 1.00 15.64 96 MET A CA 1
ATOM 795 C C . MET A 1 96 ? 44.792 45.720 17.583 1.00 14.10 96 MET A C 1
ATOM 796 O O . MET A 1 96 ? 45.861 45.949 18.148 1.00 15.97 96 MET A O 1
ATOM 801 N N . MET A 1 97 ? 44.098 44.607 17.792 1.00 15.05 97 MET A N 1
ATOM 802 C CA . MET A 1 97 ? 44.558 43.536 18.688 1.00 19.02 97 MET A CA 1
ATOM 803 C C . MET A 1 97 ? 45.160 42.388 17.873 1.00 20.96 97 MET A C 1
ATOM 804 O O . MET A 1 97 ? 44.815 42.196 16.712 1.00 24.50 97 MET A O 1
ATOM 809 N N . ASP A 1 98 ? 46.076 41.645 18.469 1.00 22.69 98 ASP A N 1
ATOM 810 C CA . ASP A 1 98 ? 46.712 40.511 17.813 1.00 21.81 98 ASP A CA 1
ATOM 811 C C . ASP A 1 98 ? 45.818 39.292 18.104 1.00 25.21 98 ASP A C 1
ATOM 812 O O . ASP A 1 98 ? 45.471 39.031 19.263 1.00 27.01 98 ASP A O 1
ATOM 817 N N . LEU A 1 99 ? 45.399 38.595 17.046 1.00 23.91 99 LEU A N 1
ATOM 818 C CA . LEU A 1 99 ? 44.530 37.423 17.126 1.00 19.91 99 LEU A CA 1
ATOM 819 C C . LEU A 1 99 ? 45.383 36.188 16.854 1.00 19.92 99 LEU A C 1
ATOM 820 O O . LEU A 1 99 ? 45.819 35.958 15.729 1.00 26.56 99 LEU A O 1
ATOM 825 N N . VAL A 1 100 ? 45.602 35.390 17.890 1.00 16.56 100 VAL A N 1
ATOM 826 C CA . VAL A 1 100 ? 46.434 34.186 17.828 1.00 16.24 100 VAL A CA 1
ATOM 827 C C . VAL A 1 100 ? 45.461 33.040 17.958 1.00 17.14 100 VAL A C 1
ATOM 828 O O . VAL A 1 100 ? 45.097 32.622 19.049 1.00 20.54 100 VAL A O 1
ATOM 832 N N . VAL A 1 101 ? 45.133 32.462 16.819 1.00 18.82 101 VAL A N 1
ATOM 833 C CA . VAL A 1 101 ? 44.111 31.463 16.780 1.00 15.97 101 VAL A CA 1
ATOM 834 C C . VAL A 1 101 ? 44.478 30.182 16.013 1.00 15.50 101 VAL A C 1
ATOM 835 O O . VAL A 1 101 ? 43.636 29.320 15.769 1.00 16.49 101 VAL A O 1
ATOM 839 N N . ASN A 1 102 ? 45.751 30.034 15.670 1.00 13.90 102 ASN A N 1
ATOM 840 C CA . ASN A 1 102 ? 46.220 28.793 15.043 1.00 18.82 102 ASN A CA 1
ATOM 841 C C . ASN A 1 102 ? 46.491 27.790 16.182 1.00 19.70 102 ASN A C 1
ATOM 842 O O . ASN A 1 102 ? 46.484 26.576 15.983 1.00 19.50 102 ASN A O 1
ATOM 847 N N . HIS A 1 103 ? 46.730 28.322 17.380 1.00 20.48 103 HIS A N 1
ATOM 848 C CA . HIS A 1 103 ? 47.039 27.522 18.561 1.00 18.43 103 HIS A CA 1
ATOM 849 C C . HIS A 1 103 ? 46.727 28.309 19.837 1.00 17.93 103 HIS A C 1
ATOM 850 O O . HIS A 1 103 ? 46.518 29.524 19.791 1.00 10.53 103 HIS A O 1
ATOM 857 N N . THR A 1 104 ? 46.658 27.588 20.955 1.00 20.56 104 THR A N 1
ATOM 858 C CA . THR A 1 104 ? 46.440 28.192 22.276 1.00 19.36 104 THR A CA 1
ATOM 859 C C . THR A 1 104 ? 47.579 27.651 23.159 1.00 22.77 104 THR A C 1
ATOM 860 O O . THR A 1 104 ? 48.429 26.863 22.688 1.00 19.64 104 THR A O 1
ATOM 864 N N . SER A 1 105 ? 47.669 28.147 24.393 1.00 21.89 105 SER A N 1
ATOM 865 C CA . SER A 1 105 ? 48.664 27.650 25.346 1.00 17.90 105 SER A CA 1
ATOM 866 C C . SER A 1 105 ? 48.208 26.223 25.736 1.00 15.47 105 SER A C 1
ATOM 867 O O . SER A 1 105 ? 47.031 25.879 25.603 1.00 12.18 105 SER A O 1
ATOM 870 N N . ASP A 1 106 ? 49.117 25.379 26.206 1.00 16.97 106 ASP A N 1
ATOM 871 C CA . ASP A 1 106 ? 48.690 24.056 26.645 1.00 18.09 106 ASP A CA 1
ATOM 872 C C . ASP A 1 106 ? 48.065 24.158 28.049 1.00 23.01 106 ASP A C 1
ATOM 873 O O . ASP A 1 106 ? 47.654 23.159 28.644 1.00 23.25 106 ASP A O 1
ATOM 878 N N . GLU A 1 107 ? 47.978 25.390 28.550 1.00 25.16 107 GLU A N 1
ATOM 879 C CA . GLU A 1 107 ? 47.415 25.673 29.860 1.00 24.19 107 GLU A CA 1
ATOM 880 C C . GLU A 1 107 ? 46.070 26.319 29.729 1.00 20.52 107 GLU A C 1
ATOM 881 O O . GLU A 1 107 ? 45.555 26.888 30.680 1.00 26.07 107 GLU A O 1
ATOM 887 N N . HIS A 1 108 ? 45.532 26.293 28.516 1.00 21.47 108 HIS A N 1
ATOM 888 C CA . HIS A 1 108 ? 44.211 26.845 28.230 1.00 18.51 108 HIS A CA 1
ATOM 889 C C . HIS A 1 108 ? 43.234 25.750 28.647 1.00 17.66 108 HIS A C 1
ATOM 890 O O . HIS A 1 108 ? 43.535 24.576 28.492 1.00 21.92 108 HIS A O 1
ATOM 897 N N . ASN A 1 109 ? 42.064 26.120 29.151 1.00 24.23 109 ASN A N 1
ATOM 898 C CA . ASN A 1 109 ? 41.068 25.130 29.576 1.00 25.46 109 ASN A CA 1
ATOM 899 C C . ASN A 1 109 ? 40.669 24.082 28.547 1.00 24.75 109 ASN A C 1
ATOM 900 O O . ASN A 1 109 ? 40.390 22.941 28.905 1.00 23.42 109 ASN A O 1
ATOM 905 N N . TRP A 1 110 ? 40.527 24.499 27.291 1.00 25.61 110 TRP A N 1
ATOM 906 C CA . TRP A 1 110 ? 40.181 23.581 26.209 1.00 18.03 110 TRP A CA 1
ATOM 907 C C . TRP A 1 110 ? 41.207 22.460 26.128 1.00 16.94 110 TRP A C 1
ATOM 908 O O . TRP A 1 110 ? 40.838 21.305 25.924 1.00 21.16 110 TRP A O 1
ATOM 919 N N . PHE A 1 111 ? 42.491 22.794 26.281 1.00 14.86 111 PHE A N 1
ATOM 920 C CA . PHE A 1 111 ? 43.548 21.789 26.210 1.00 19.85 111 PHE A CA 1
ATOM 921 C C . PHE A 1 111 ? 43.656 20.928 27.465 1.00 24.18 111 PHE A C 1
ATOM 922 O O . PHE A 1 111 ? 44.013 19.756 27.384 1.00 25.76 111 PHE A O 1
ATOM 930 N N . ILE A 1 112 ? 43.356 21.524 28.619 1.00 27.94 112 ILE A N 1
ATOM 931 C CA . ILE A 1 112 ? 43.382 20.827 29.903 1.00 24.96 112 ILE A CA 1
ATOM 932 C C . ILE A 1 112 ? 42.415 19.643 29.809 1.00 19.67 112 ILE A C 1
ATOM 933 O O . ILE A 1 112 ? 42.758 18.508 30.146 1.00 24.15 112 ILE A O 1
ATOM 938 N N . GLU A 1 113 ? 41.203 19.938 29.353 1.00 17.04 113 GLU A N 1
ATOM 939 C CA . GLU A 1 113 ? 40.166 18.942 29.166 1.00 17.82 113 GLU A CA 1
ATOM 940 C C . GLU A 1 113 ? 40.521 17.977 28.033 1.00 24.45 113 GLU A C 1
ATOM 941 O O . GLU A 1 113 ? 40.448 16.752 28.184 1.00 28.54 113 GLU A O 1
ATOM 947 N N . SER A 1 114 ? 40.884 18.541 26.885 1.00 26.60 114 SER A N 1
ATOM 948 C CA . SER A 1 114 ? 41.247 17.775 25.696 1.00 22.68 114 SER A CA 1
ATOM 949 C C . SER A 1 114 ? 42.199 16.623 25.968 1.00 21.74 114 SER A C 1
ATOM 950 O O . SER A 1 114 ? 42.005 15.540 25.450 1.00 26.13 114 SER A O 1
ATOM 953 N N . ARG A 1 115 ? 43.215 16.839 26.798 1.00 25.36 115 ARG A N 1
ATOM 954 C CA . ARG A 1 115 ? 44.183 15.784 27.097 1.00 22.31 115 ARG A CA 1
ATOM 955 C C . ARG A 1 115 ? 43.736 14.677 28.057 1.00 22.38 115 ARG A C 1
ATOM 956 O O . ARG A 1 115 ? 44.353 13.623 28.107 1.00 26.57 115 ARG A O 1
ATOM 964 N N . LYS A 1 116 ? 42.662 14.909 28.801 1.00 28.26 116 LYS A N 1
ATOM 965 C CA . LYS A 1 116 ? 42.171 13.930 29.770 1.00 29.74 116 LYS A CA 1
ATOM 966 C C . LYS A 1 116 ? 41.788 12.581 29.195 1.00 35.37 116 LYS A C 1
ATOM 967 O O . LYS A 1 116 ? 42.131 11.534 29.754 1.00 34.40 116 LYS A O 1
ATOM 973 N N . SER A 1 117 ? 41.067 12.584 28.086 1.00 37.77 117 SER A N 1
ATOM 974 C CA . SER A 1 117 ? 40.663 11.317 27.517 1.00 38.99 117 SER A CA 1
ATOM 975 C C . SER A 1 117 ? 40.247 11.492 26.093 1.00 36.38 117 SER A C 1
ATOM 976 O O . SER A 1 117 ? 39.963 12.604 25.658 1.00 34.53 117 SER A O 1
ATOM 979 N N . LYS A 1 118 ? 40.134 10.365 25.405 1.00 36.82 118 LYS A N 1
ATOM 980 C CA . LYS A 1 118 ? 39.731 10.345 24.013 1.00 40.42 118 LYS A CA 1
ATOM 981 C C . LYS A 1 118 ? 38.244 10.597 23.798 1.00 42.08 118 LYS A C 1
ATOM 982 O O . LYS A 1 118 ? 37.846 11.008 22.712 1.00 48.55 118 LYS A O 1
ATOM 988 N N . ASP A 1 119 ? 37.415 10.353 24.808 1.00 42.37 119 ASP A N 1
ATOM 989 C CA . ASP A 1 119 ? 35.982 10.584 24.642 1.00 42.29 119 ASP A CA 1
ATOM 990 C C . ASP A 1 119 ? 35.533 11.893 25.292 1.00 40.46 119 ASP A C 1
ATOM 991 O O . ASP A 1 119 ? 34.347 12.133 25.525 1.00 38.99 119 ASP A O 1
ATOM 996 N N . ASN A 1 120 ? 36.520 12.743 25.555 1.00 40.41 120 ASN A N 1
ATOM 997 C CA . ASN A 1 120 ? 36.342 14.069 26.143 1.00 39.83 120 ASN A CA 1
ATOM 998 C C . ASN A 1 120 ? 35.721 14.980 25.054 1.00 38.36 120 ASN A C 1
ATOM 999 O O . ASN A 1 120 ? 36.054 14.853 23.881 1.00 42.12 120 ASN A O 1
ATOM 1004 N N . LYS A 1 121 ? 34.838 15.905 25.416 1.00 36.88 121 LYS A N 1
ATOM 1005 C CA . LYS A 1 121 ? 34.219 16.749 24.392 1.00 36.39 121 LYS A CA 1
ATOM 1006 C C . LYS A 1 121 ? 35.166 17.718 23.696 1.00 34.49 121 LYS A C 1
ATOM 1007 O O . LYS A 1 121 ? 34.991 18.020 22.510 1.00 37.11 121 LYS A O 1
ATOM 1013 N N . TYR A 1 122 ? 36.171 18.194 24.424 1.00 30.91 122 TYR A N 1
ATOM 1014 C CA . TYR A 1 122 ? 37.166 19.106 23.871 1.00 24.67 122 TYR A CA 1
ATOM 1015 C C . TYR A 1 122 ? 38.295 18.334 23.233 1.00 22.61 122 TYR A C 1
ATOM 1016 O O . TYR A 1 122 ? 39.283 18.942 22.828 1.00 32.39 122 TYR A O 1
ATOM 1025 N N . ARG A 1 123 ? 38.162 17.011 23.118 1.00 18.70 123 ARG A N 1
ATOM 1026 C CA . ARG A 1 123 ? 39.227 16.203 22.531 1.00 20.41 123 ARG A CA 1
ATOM 1027 C C . ARG A 1 123 ? 39.622 16.630 21.129 1.00 23.02 123 ARG A C 1
ATOM 1028 O O . ARG A 1 123 ? 40.802 16.793 20.822 1.00 22.52 123 ARG A O 1
ATOM 1036 N N . ASP A 1 124 ? 38.630 16.788 20.268 1.00 26.37 124 ASP A N 1
ATOM 1037 C CA . ASP A 1 124 ? 38.909 17.190 18.904 1.00 28.31 124 ASP A CA 1
ATOM 1038 C C . ASP A 1 124 ? 39.033 18.700 18.674 1.00 26.77 124 ASP A C 1
ATOM 1039 O O . ASP A 1 124 ? 38.758 19.201 17.581 1.00 23.98 124 ASP A O 1
ATOM 1044 N N . TYR A 1 125 ? 39.404 19.417 19.731 1.00 22.90 125 TYR A N 1
ATOM 1045 C CA . TYR A 1 125 ? 39.638 20.842 19.641 1.00 18.75 125 TYR A CA 1
ATOM 1046 C C . TYR A 1 125 ? 41.086 20.976 19.202 1.00 15.77 125 TYR A C 1
ATOM 1047 O O . TYR A 1 125 ? 41.508 22.008 18.706 1.00 18.44 125 TYR A O 1
ATOM 1056 N N . TYR A 1 126 ? 41.830 19.900 19.375 1.00 14.49 126 TYR A N 1
ATOM 1057 C CA . TYR A 1 126 ? 43.221 19.848 19.025 1.00 17.42 126 TYR A CA 1
ATOM 1058 C C . TYR A 1 126 ? 43.444 18.690 18.067 1.00 17.92 126 TYR A C 1
ATOM 1059 O O . TYR A 1 126 ? 42.512 17.955 17.742 1.00 24.99 126 TYR A O 1
ATOM 1068 N N . ILE A 1 127 ? 44.671 18.539 17.590 1.00 24.93 127 ILE A N 1
ATOM 1069 C CA . ILE A 1 127 ? 45.006 17.487 16.637 1.00 23.49 127 ILE A CA 1
ATOM 1070 C C . ILE A 1 127 ? 45.805 16.429 17.361 1.00 24.11 127 ILE A C 1
ATOM 1071 O O . ILE A 1 127 ? 46.969 16.624 17.704 1.00 23.90 127 ILE A O 1
ATOM 1076 N N . TRP A 1 128 ? 45.143 15.314 17.619 1.00 27.46 128 TRP A N 1
ATOM 1077 C CA . TRP A 1 128 ? 45.723 14.188 18.324 1.00 22.89 128 TRP A CA 1
ATOM 1078 C C . TRP A 1 128 ? 45.810 13.046 17.349 1.00 25.56 128 TRP A C 1
ATOM 1079 O O . TRP A 1 128 ? 44.842 12.735 16.669 1.00 30.01 128 TRP A O 1
ATOM 1090 N N . ARG A 1 129 ? 46.927 12.349 17.345 1.00 25.86 129 ARG A N 1
ATOM 1091 C CA . ARG A 1 129 ? 47.067 11.241 16.427 1.00 30.48 129 ARG A CA 1
ATOM 1092 C C . ARG A 1 129 ? 47.975 10.209 17.066 1.00 30.69 129 ARG A C 1
ATOM 1093 O O . ARG A 1 129 ? 48.835 10.554 17.881 1.00 30.26 129 ARG A O 1
ATOM 1101 N N . PRO A 1 130 ? 47.746 8.919 16.770 1.00 30.96 130 PRO A N 1
ATOM 1102 C CA . PRO A 1 130 ? 48.562 7.820 17.310 1.00 32.24 130 PRO A CA 1
ATOM 1103 C C . PRO A 1 130 ? 49.924 7.772 16.588 1.00 32.72 130 PRO A C 1
ATOM 1104 O O . PRO A 1 130 ? 50.050 8.275 15.470 1.00 34.49 130 PRO A O 1
ATOM 1108 N N . GLY A 1 131 ? 50.937 7.193 17.224 1.00 33.57 131 GLY A N 1
ATOM 1109 C CA . GLY A 1 131 ? 52.244 7.082 16.596 1.00 36.95 131 GLY A CA 1
ATOM 1110 C C . GLY A 1 131 ? 52.190 6.109 15.430 1.00 43.47 131 GLY A C 1
ATOM 1111 O O . GLY A 1 131 ? 51.291 5.268 15.356 1.00 45.30 131 GLY A O 1
ATOM 1112 N N . LYS A 1 132 ? 53.155 6.190 14.524 1.00 48.68 132 LYS A N 1
ATOM 1113 C CA . LYS A 1 132 ? 53.142 5.305 13.368 1.00 55.65 132 LYS A CA 1
ATOM 1114 C C . LYS A 1 132 ? 53.755 3.951 13.638 1.00 61.95 132 LYS A C 1
ATOM 1115 O O . LYS A 1 132 ? 53.053 2.941 13.647 1.00 65.79 132 LYS A O 1
ATOM 1121 N N . GLU A 1 133 ? 55.076 3.923 13.791 1.00 64.80 133 GLU A N 1
ATOM 1122 C CA . GLU A 1 133 ? 55.787 2.672 14.050 1.00 68.84 133 GLU A CA 1
ATOM 1123 C C . GLU A 1 133 ? 55.976 2.575 15.554 1.00 69.03 133 GLU A C 1
ATOM 1124 O O . GLU A 1 133 ? 55.457 1.685 16.222 1.00 71.05 133 GLU A O 1
ATOM 1130 N N . GLY A 1 134 ? 56.780 3.501 16.051 1.00 68.00 134 GLY A N 1
ATOM 1131 C CA . GLY A 1 134 ? 57.070 3.640 17.466 1.00 63.99 134 GLY A CA 1
ATOM 1132 C C . GLY A 1 134 ? 57.524 5.083 17.557 1.00 59.97 134 GLY A C 1
ATOM 1133 O O . GLY A 1 134 ? 58.055 5.549 18.566 1.00 61.90 134 GLY A O 1
ATOM 1134 N N . LYS A 1 135 ? 57.294 5.787 16.453 1.00 56.18 135 LYS A N 1
ATOM 1135 C CA . LYS A 1 135 ? 57.668 7.171 16.297 1.00 49.28 135 LYS A CA 1
ATOM 1136 C C . LYS A 1 135 ? 56.392 7.997 16.249 1.00 41.63 135 LYS A C 1
ATOM 1137 O O . LYS A 1 135 ? 55.282 7.473 16.373 1.00 40.66 135 LYS A O 1
ATOM 1143 N N . GLU A 1 136 ? 56.573 9.275 15.963 1.00 36.34 136 GLU A N 1
ATOM 1144 C CA . GLU A 1 136 ? 55.505 10.248 15.875 1.00 30.68 136 GLU A CA 1
ATOM 1145 C C . GLU A 1 136 ? 54.616 9.952 14.672 1.00 29.05 136 GLU A C 1
ATOM 1146 O O . GLU A 1 136 ? 54.964 9.131 13.830 1.00 33.80 136 GLU A O 1
ATOM 1152 N N . PRO A 1 137 ? 53.419 10.546 14.616 1.00 29.76 137 PRO A N 1
ATOM 1153 C CA . PRO A 1 137 ? 52.504 10.314 13.484 1.00 31.44 137 PRO A CA 1
ATOM 1154 C C . PRO A 1 137 ? 53.132 10.583 12.096 1.00 30.90 137 PRO A C 1
ATOM 1155 O O . PRO A 1 137 ? 52.846 9.867 11.135 1.00 32.30 137 PRO A O 1
ATOM 1159 N N . ASN A 1 138 ? 53.938 11.642 11.988 1.00 29.81 138 ASN A N 1
ATOM 1160 C CA . ASN A 1 138 ? 54.654 11.973 10.752 1.00 26.10 138 ASN A CA 1
ATOM 1161 C C . ASN A 1 138 ? 55.995 12.616 11.095 1.00 25.91 138 ASN A C 1
ATOM 1162 O O . ASN A 1 138 ? 56.357 12.684 12.268 1.00 29.20 138 ASN A O 1
ATOM 1167 N N . ASN A 1 139 ? 56.723 13.119 10.109 1.00 24.10 139 ASN A N 1
ATOM 1168 C CA . ASN A 1 139 ? 58.040 13.673 10.398 1.00 22.84 139 ASN A CA 1
ATOM 1169 C C . ASN A 1 139 ? 58.200 15.189 10.430 1.00 20.61 139 ASN A C 1
ATOM 1170 O O . ASN A 1 139 ? 59.312 15.701 10.278 1.00 22.83 139 ASN A O 1
ATOM 1175 N N . TRP A 1 140 ? 57.115 15.912 10.650 1.00 20.05 140 TRP A N 1
ATOM 1176 C CA . TRP A 1 140 ? 57.223 17.357 10.671 1.00 19.63 140 TRP A CA 1
ATOM 1177 C C . TRP A 1 140 ? 58.035 17.837 11.866 1.00 20.71 140 TRP A C 1
ATOM 1178 O O . TRP A 1 140 ? 58.136 17.160 12.890 1.00 21.85 140 TRP A O 1
ATOM 1189 N N . GLY A 1 141 ? 58.590 19.030 11.724 1.00 19.66 141 GLY A N 1
ATOM 1190 C CA . GLY A 1 141 ? 59.384 19.628 12.765 1.00 16.43 141 GLY A CA 1
ATOM 1191 C C . GLY A 1 141 ? 58.707 20.900 13.245 1.00 18.40 141 GLY A C 1
ATOM 1192 O O . GLY A 1 141 ? 57.932 21.525 12.520 1.00 22.13 141 GLY A O 1
ATOM 1193 N N . ALA A 1 142 ? 58.994 21.286 14.480 1.00 18.10 142 ALA A N 1
ATOM 1194 C CA . ALA A 1 142 ? 58.398 22.467 15.056 1.00 17.17 142 ALA A CA 1
ATOM 1195 C C . ALA A 1 142 ? 59.309 23.650 14.795 1.00 14.08 142 ALA A C 1
ATOM 1196 O O . ALA A 1 142 ? 60.505 23.490 14.562 1.00 21.77 142 ALA A O 1
ATOM 1198 N N . ALA A 1 143 ? 58.734 24.840 14.838 1.00 17.79 143 ALA A N 1
ATOM 1199 C CA . ALA A 1 143 ? 59.466 26.072 14.586 1.00 17.87 143 ALA A CA 1
ATOM 1200 C C . ALA A 1 143 ? 60.678 26.290 15.471 1.00 23.46 143 ALA A C 1
ATOM 1201 O O . ALA A 1 143 ? 61.704 26.751 14.999 1.00 30.90 143 ALA A O 1
ATOM 1203 N N . PHE A 1 144 ? 60.574 25.966 16.750 1.00 24.64 144 PHE A N 1
ATOM 1204 C CA . PHE A 1 144 ? 61.699 26.191 17.633 1.00 24.94 144 PHE A CA 1
ATOM 1205 C C . PHE A 1 144 ? 62.425 24.901 17.946 1.00 25.69 144 PHE A C 1
ATOM 1206 O O . PHE A 1 144 ? 62.761 24.636 19.085 1.00 29.17 144 PHE A O 1
ATOM 1214 N N . SER A 1 145 ? 62.670 24.107 16.915 1.00 27.82 145 SER A N 1
ATOM 1215 C CA . SER A 1 145 ? 63.386 22.839 17.047 1.00 26.72 145 SER A CA 1
ATOM 1216 C C . SER A 1 145 ? 62.550 21.643 17.502 1.00 27.68 145 SER A C 1
ATOM 1217 O O . SER A 1 145 ? 61.487 21.796 18.104 1.00 27.20 145 SER A O 1
ATOM 1220 N N . GLY A 1 146 ? 63.075 20.451 17.199 1.00 31.68 146 GLY A N 1
ATOM 1221 C CA . GLY A 1 146 ? 62.440 19.189 17.545 1.00 28.47 146 GLY A CA 1
ATOM 1222 C C . GLY A 1 146 ? 61.239 18.799 16.699 1.00 29.05 146 GLY A C 1
ATOM 1223 O O . GLY A 1 146 ? 60.953 19.411 15.665 1.00 32.93 146 GLY A O 1
ATOM 1224 N N . SER A 1 147 ? 60.566 17.738 17.129 1.00 24.86 147 SER A N 1
ATOM 1225 C CA . SER A 1 147 ? 59.375 17.232 16.470 1.00 20.39 147 SER A CA 1
ATOM 1226 C C . SER A 1 147 ? 58.189 18.149 16.710 1.00 19.59 147 SER A C 1
ATOM 1227 O O . SER A 1 147 ? 58.152 18.890 17.697 1.00 21.19 147 SER A O 1
ATOM 1230 N N . ALA A 1 148 ? 57.210 18.059 15.816 1.00 14.83 148 ALA A N 1
ATOM 1231 C CA . ALA A 1 148 ? 55.982 18.835 15.887 1.00 16.17 148 ALA A CA 1
ATOM 1232 C C . ALA A 1 148 ? 54.910 18.047 16.649 1.00 15.34 148 ALA A C 1
ATOM 1233 O O . ALA A 1 148 ? 53.769 18.506 16.797 1.00 13.68 148 ALA A O 1
ATOM 1235 N N . TRP A 1 149 ? 55.291 16.859 17.115 1.00 15.78 149 TRP A N 1
ATOM 1236 C CA . TRP A 1 149 ? 54.406 15.968 17.864 1.00 18.28 149 TRP A CA 1
ATOM 1237 C C . TRP A 1 149 ? 54.937 15.726 19.270 1.00 17.63 149 TRP A C 1
ATOM 1238 O O . TRP A 1 149 ? 56.093 15.352 19.441 1.00 18.23 149 TRP A O 1
ATOM 1249 N N . GLN A 1 150 ? 54.085 15.954 20.264 1.00 19.80 150 GLN A N 1
ATOM 1250 C CA . GLN A 1 150 ? 54.421 15.743 21.667 1.00 20.78 150 GLN A CA 1
ATOM 1251 C C . GLN A 1 150 ? 53.603 14.568 22.198 1.00 20.63 150 GLN A C 1
ATOM 1252 O O . GLN A 1 150 ? 52.377 14.565 22.090 1.00 18.75 150 GLN A O 1
ATOM 1258 N N . TYR A 1 151 ? 54.287 13.573 22.753 1.00 23.51 151 TYR A N 1
ATOM 1259 C CA . TYR A 1 151 ? 53.637 12.387 23.318 1.00 26.11 151 TYR A CA 1
ATOM 1260 C C . TYR A 1 151 ? 52.970 12.671 24.664 1.00 29.10 151 TYR A C 1
ATOM 1261 O O . TYR A 1 151 ? 53.531 13.364 25.510 1.00 30.99 151 TYR A O 1
ATOM 1270 N N . ASP A 1 152 ? 51.775 12.130 24.856 1.00 31.03 152 ASP A N 1
ATOM 1271 C CA . ASP A 1 152 ? 51.038 12.304 26.105 1.00 34.56 152 ASP A CA 1
ATOM 1272 C C . ASP A 1 152 ? 50.563 10.920 26.580 1.00 36.45 152 ASP A C 1
ATOM 1273 O O . ASP A 1 152 ? 49.669 10.322 25.976 1.00 37.70 152 ASP A O 1
ATOM 1278 N N . GLU A 1 153 ? 51.147 10.431 27.674 1.00 36.50 153 GLU A N 1
ATOM 1279 C CA . GLU A 1 153 ? 50.820 9.109 28.208 1.00 35.05 153 GLU A CA 1
ATOM 1280 C C . GLU A 1 153 ? 49.358 8.897 28.568 1.00 34.34 153 GLU A C 1
ATOM 1281 O O . GLU A 1 153 ? 48.850 7.787 28.453 1.00 29.76 153 GLU A O 1
ATOM 1287 N N . MET A 1 154 ? 48.689 9.956 29.010 1.00 36.34 154 MET A N 1
ATOM 1288 C CA . MET A 1 154 ? 47.285 9.860 29.384 1.00 42.63 154 MET A CA 1
ATOM 1289 C C . MET A 1 154 ? 46.478 9.099 28.350 1.00 42.19 154 MET A C 1
ATOM 1290 O O . MET A 1 154 ? 45.676 8.227 28.694 1.00 46.36 154 MET A O 1
ATOM 1295 N N . THR A 1 155 ? 46.687 9.427 27.081 1.00 40.37 155 THR A N 1
ATOM 1296 C CA . THR A 1 155 ? 45.948 8.763 26.019 1.00 35.54 155 THR A CA 1
ATOM 1297 C C . THR A 1 155 ? 46.800 7.922 25.082 1.00 33.33 155 THR A C 1
ATOM 1298 O O . THR A 1 155 ? 46.265 7.164 24.276 1.00 35.07 155 THR A O 1
ATOM 1302 N N . ASP A 1 156 ? 48.120 8.033 25.203 1.00 31.17 156 ASP A N 1
ATOM 1303 C CA . ASP A 1 156 ? 49.041 7.273 24.352 1.00 31.93 156 ASP A CA 1
ATOM 1304 C C . ASP A 1 156 ? 48.955 7.758 22.897 1.00 31.79 156 ASP A C 1
ATOM 1305 O O . ASP A 1 156 ? 48.914 6.966 21.945 1.00 30.44 156 ASP A O 1
ATOM 1310 N N . GLU A 1 157 ? 48.893 9.074 22.746 1.00 28.70 157 GLU A N 1
ATOM 1311 C CA . GLU A 1 157 ? 48.819 9.703 21.442 1.00 27.11 157 GLU A CA 1
ATOM 1312 C C . GLU A 1 157 ? 49.688 10.941 21.499 1.00 30.83 157 GLU A C 1
ATOM 1313 O O . GLU A 1 157 ? 50.266 11.255 22.545 1.00 33.78 157 GLU A O 1
ATOM 1319 N N . TYR A 1 158 ? 49.847 11.592 20.354 1.00 28.06 158 TYR A N 1
ATOM 1320 C CA . TYR A 1 158 ? 50.649 12.796 20.254 1.00 22.09 158 TYR A CA 1
ATOM 1321 C C . TYR A 1 158 ? 49.754 13.936 19.830 1.00 21.15 158 TYR A C 1
ATOM 1322 O O . TYR A 1 158 ? 48.758 13.735 19.124 1.00 24.47 158 TYR A O 1
ATOM 1331 N N . TYR A 1 159 ? 50.043 15.131 20.317 1.00 23.12 159 TYR A N 1
ATOM 1332 C CA . TYR A 1 159 ? 49.257 16.271 19.886 1.00 20.90 159 TYR A CA 1
ATOM 1333 C C . TYR A 1 159 ? 50.175 17.097 18.992 1.00 21.18 159 TYR A C 1
ATOM 1334 O O . TYR A 1 159 ? 51.404 17.016 19.116 1.00 19.37 159 TYR A O 1
ATOM 1343 N N . LEU A 1 160 ? 49.597 17.857 18.070 1.00 21.94 160 LEU A N 1
ATOM 1344 C CA . LEU A 1 160 ? 50.394 18.667 17.158 1.00 21.21 160 LEU A CA 1
ATOM 1345 C C . LEU A 1 160 ? 50.675 20.087 17.637 1.00 19.80 160 LEU A C 1
ATOM 1346 O O . LEU A 1 160 ? 49.774 20.775 18.125 1.00 19.11 160 LEU A O 1
ATOM 1351 N N . HIS A 1 161 ? 51.932 20.507 17.521 1.00 17.55 161 HIS A N 1
ATOM 1352 C CA . HIS A 1 161 ? 52.338 21.865 17.851 1.00 15.71 161 HIS A CA 1
ATOM 1353 C C . HIS A 1 161 ? 53.342 22.248 16.774 1.00 18.04 161 HIS A C 1
ATOM 1354 O O . HIS A 1 161 ? 54.385 21.610 16.628 1.00 19.06 161 HIS A O 1
ATOM 1361 N N . LEU A 1 162 ? 52.959 23.201 15.932 1.00 15.74 162 LEU A N 1
ATOM 1362 C CA . LEU A 1 162 ? 53.835 23.675 14.875 1.00 15.67 162 LEU A CA 1
ATOM 1363 C C . LEU A 1 162 ? 54.889 24.578 15.520 1.00 17.48 162 LEU A C 1
ATOM 1364 O O . LEU A 1 162 ? 55.982 24.744 14.996 1.00 17.44 162 LEU A O 1
ATOM 1369 N N . PHE A 1 163 ? 54.553 25.137 16.679 1.00 19.96 163 PHE A N 1
ATOM 1370 C CA . PHE A 1 163 ? 55.457 26.006 17.415 1.00 20.17 163 PHE A CA 1
ATOM 1371 C C . PHE A 1 163 ? 55.966 25.233 18.637 1.00 21.32 163 PHE A C 1
ATOM 1372 O O . PHE A 1 163 ? 56.314 24.072 18.476 1.00 21.05 163 PHE A O 1
ATOM 1380 N N . SER A 1 164 ? 56.049 25.820 19.834 1.00 22.62 164 SER A N 1
ATOM 1381 C CA . SER A 1 164 ? 56.551 25.032 20.975 1.00 18.43 164 SER A CA 1
ATOM 1382 C C . SER A 1 164 ? 55.535 24.035 21.540 1.00 15.46 164 SER A C 1
ATOM 1383 O O . SER A 1 164 ? 54.353 24.108 21.231 1.00 17.02 164 SER A O 1
ATOM 1386 N N . LYS A 1 165 ? 56.016 23.066 22.322 1.00 19.91 165 LYS A N 1
ATOM 1387 C CA . LYS A 1 165 ? 55.172 22.050 22.962 1.00 18.09 165 LYS A CA 1
ATOM 1388 C C . LYS A 1 165 ? 54.020 22.691 23.719 1.00 19.30 165 LYS A C 1
ATOM 1389 O O . LYS A 1 165 ? 52.959 22.084 23.866 1.00 19.63 165 LYS A O 1
ATOM 1395 N N . LYS A 1 166 ? 54.266 23.888 24.259 1.00 14.24 166 LYS A N 1
ATOM 1396 C CA . LYS A 1 166 ? 53.267 24.630 25.017 1.00 14.79 166 LYS A CA 1
ATOM 1397 C C . LYS A 1 166 ? 52.341 25.474 24.170 1.00 12.73 166 LYS A C 1
ATOM 1398 O O . LYS A 1 166 ? 51.610 26.302 24.694 1.00 15.20 166 LYS A O 1
ATOM 1404 N N . GLN A 1 167 ? 52.335 25.222 22.862 1.00 19.07 167 GLN A N 1
ATOM 1405 C CA . GLN A 1 167 ? 51.469 25.937 21.919 1.00 13.01 167 GLN A CA 1
ATOM 1406 C C . GLN A 1 167 ? 50.805 24.927 20.976 1.00 18.65 167 GLN A C 1
ATOM 1407 O O . GLN A 1 167 ? 51.112 24.888 19.788 1.00 17.36 167 GLN A O 1
ATOM 1413 N N . PRO A 1 168 ? 49.915 24.076 21.501 1.00 19.83 168 PRO A N 1
ATOM 1414 C CA . PRO A 1 168 ? 49.228 23.074 20.680 1.00 20.15 168 PRO A CA 1
ATOM 1415 C C . PRO A 1 168 ? 48.234 23.703 19.694 1.00 19.97 168 PRO A C 1
ATOM 1416 O O . PRO A 1 168 ? 47.473 24.637 20.028 1.00 16.17 168 PRO A O 1
ATOM 1420 N N . ASP A 1 169 ? 48.243 23.171 18.474 1.00 18.85 169 ASP A N 1
ATOM 1421 C CA . ASP A 1 169 ? 47.407 23.677 17.388 1.00 17.39 169 ASP A CA 1
ATOM 1422 C C . ASP A 1 169 ? 45.936 23.323 17.538 1.00 15.40 169 ASP A C 1
ATOM 1423 O O . ASP A 1 169 ? 45.590 22.190 17.885 1.00 20.40 169 ASP A O 1
ATOM 1428 N N . LEU A 1 170 ? 45.085 24.300 17.252 1.00 17.62 170 LEU A N 1
ATOM 1429 C CA . LEU A 1 170 ? 43.644 24.124 17.280 1.00 20.36 170 LEU A CA 1
ATOM 1430 C C . LEU A 1 170 ? 43.255 23.413 15.987 1.00 22.64 170 LEU A C 1
ATOM 1431 O O . LEU A 1 170 ? 43.932 23.551 14.964 1.00 18.86 170 LEU A O 1
ATOM 1436 N N . ASN A 1 171 ? 42.190 22.624 16.058 1.00 22.10 171 ASN A N 1
ATOM 1437 C CA . ASN A 1 171 ? 41.675 21.883 14.921 1.00 22.80 171 ASN A CA 1
ATOM 1438 C C . ASN A 1 171 ? 40.534 22.679 14.288 1.00 24.92 171 ASN A C 1
ATOM 1439 O O . ASN A 1 171 ? 39.404 22.680 14.796 1.00 20.96 171 ASN A O 1
ATOM 1444 N N . TRP A 1 172 ? 40.837 23.362 13.183 1.00 23.47 172 TRP A N 1
ATOM 1445 C CA . TRP A 1 172 ? 39.853 24.175 12.492 1.00 19.92 172 TRP A CA 1
ATOM 1446 C C . TRP A 1 172 ? 38.830 23.461 11.634 1.00 18.27 172 TRP A C 1
ATOM 1447 O O . TRP A 1 172 ? 37.893 24.087 11.156 1.00 18.83 172 TRP A O 1
ATOM 1458 N N . ASP A 1 173 ? 39.005 22.162 11.428 1.00 20.35 173 ASP A N 1
ATOM 1459 C CA . ASP A 1 173 ? 38.030 21.401 10.657 1.00 23.81 173 ASP A CA 1
ATOM 1460 C C . ASP A 1 173 ? 36.837 21.056 11.536 1.00 25.41 173 ASP A C 1
ATOM 1461 O O . ASP A 1 173 ? 35.898 20.402 11.085 1.00 29.06 173 ASP A O 1
ATOM 1466 N N . ASN A 1 174 ? 36.901 21.467 12.801 1.00 25.15 174 ASN A N 1
ATOM 1467 C CA . ASN A 1 174 ? 35.835 21.229 13.769 1.00 20.40 174 ASN A CA 1
ATOM 1468 C C . ASN A 1 174 ? 35.097 22.543 13.852 1.00 17.16 174 ASN A C 1
ATOM 1469 O O . ASN A 1 174 ? 35.693 23.536 14.235 1.00 20.94 174 ASN A O 1
ATOM 1474 N N . GLU A 1 175 ? 33.812 22.570 13.518 1.00 19.82 175 GLU A N 1
ATOM 1475 C CA . GLU A 1 175 ? 33.077 23.838 13.555 1.00 27.20 175 GLU A CA 1
ATOM 1476 C C . GLU A 1 175 ? 32.788 24.407 14.936 1.00 29.08 175 GLU A C 1
ATOM 1477 O O . GLU A 1 175 ? 32.506 25.597 15.055 1.00 27.89 175 GLU A O 1
ATOM 148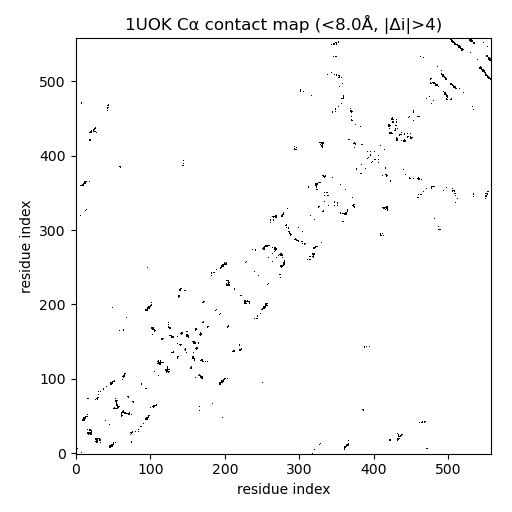3 N N . LYS A 1 176 ? 32.862 23.564 15.967 1.00 29.41 176 LYS A N 1
ATOM 1484 C CA . LYS A 1 176 ? 32.640 23.995 17.346 1.00 30.72 176 LYS A CA 1
ATOM 1485 C C . LYS A 1 176 ? 33.795 24.923 17.697 1.00 29.73 176 LYS A C 1
ATOM 1486 O O . LYS A 1 176 ? 33.608 25.953 18.340 1.00 32.64 176 LYS A O 1
ATOM 1492 N N . VAL A 1 177 ? 34.991 24.537 17.265 1.00 25.98 177 VAL A N 1
ATOM 1493 C CA . VAL A 1 177 ? 36.196 25.324 17.484 1.00 23.06 177 VAL A CA 1
ATOM 1494 C C . VAL A 1 177 ? 36.091 26.656 16.757 1.00 24.40 177 VAL A C 1
ATOM 1495 O O . VAL A 1 177 ? 36.474 27.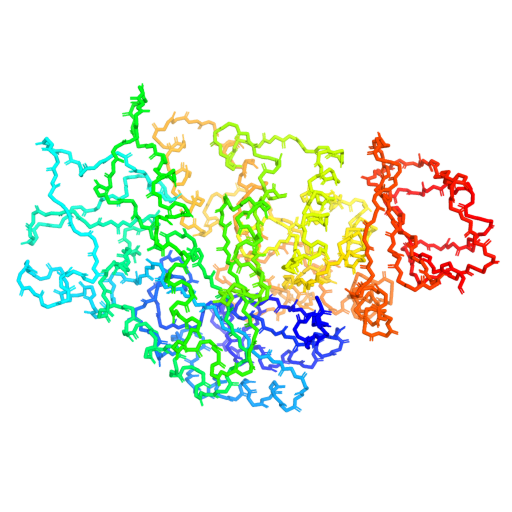696 17.280 1.00 27.41 177 VAL A O 1
ATOM 1499 N N . ARG A 1 178 ? 35.590 26.621 15.531 1.00 24.18 178 ARG A N 1
ATOM 1500 C CA . ARG A 1 178 ? 35.469 27.841 14.768 1.00 21.60 178 ARG A CA 1
ATOM 1501 C C . ARG A 1 178 ? 34.415 28.714 15.408 1.00 21.03 178 ARG A C 1
ATOM 1502 O O . ARG A 1 178 ? 34.602 29.922 15.548 1.00 24.38 178 ARG A O 1
ATOM 1510 N N . GLN A 1 179 ? 33.330 28.092 15.844 1.00 17.75 179 GLN A N 1
ATOM 1511 C CA . GLN A 1 179 ? 32.248 28.815 16.492 1.00 23.59 179 GLN A CA 1
ATOM 1512 C C . GLN A 1 179 ? 32.720 29.484 17.781 1.00 21.97 179 GLN A C 1
ATOM 1513 O O . GLN A 1 179 ? 32.400 30.649 18.037 1.00 21.31 179 GLN A O 1
ATOM 1519 N N . ASP A 1 180 ? 33.510 28.750 18.564 1.00 20.63 180 ASP A N 1
ATOM 1520 C CA . ASP A 1 180 ? 34.064 29.253 19.818 1.00 21.98 180 ASP A CA 1
ATOM 1521 C C . ASP A 1 180 ? 35.016 30.410 19.581 1.00 19.98 180 ASP A C 1
ATOM 1522 O O . ASP A 1 180 ? 34.936 31.435 20.260 1.00 20.36 180 ASP A O 1
ATOM 1527 N N . VAL A 1 181 ? 35.893 30.263 18.592 1.00 20.95 181 VAL A N 1
ATOM 1528 C CA . VAL A 1 181 ? 36.824 31.326 18.236 1.00 19.07 181 VAL A CA 1
ATOM 1529 C C . VAL A 1 181 ? 36.068 32.595 17.824 1.00 18.01 181 VAL A C 1
ATOM 1530 O O . VAL A 1 181 ? 36.477 33.702 18.192 1.00 21.25 181 VAL A O 1
ATOM 1534 N N . TYR A 1 182 ? 34.972 32.441 17.073 1.00 19.10 182 TYR A N 1
ATOM 1535 C CA . TYR A 1 182 ? 34.157 33.585 16.652 1.00 17.59 182 TYR A CA 1
ATOM 1536 C C . TYR A 1 182 ? 33.499 34.249 17.859 1.00 21.05 182 TYR A C 1
ATOM 1537 O O . TYR A 1 182 ? 33.348 35.478 17.901 1.00 21.61 182 TYR A O 1
ATOM 1546 N N . GLU A 1 183 ? 33.082 33.428 18.826 1.00 23.26 183 GLU A N 1
ATOM 1547 C CA . GLU A 1 183 ? 32.462 33.918 20.058 1.00 28.80 183 GLU A CA 1
ATOM 1548 C C . GLU A 1 183 ? 33.473 34.814 20.782 1.00 24.32 183 GLU A C 1
ATOM 1549 O O . GLU A 1 183 ? 33.168 35.942 21.197 1.00 26.89 183 GLU A O 1
ATOM 1555 N N . MET A 1 184 ? 34.694 34.308 20.898 1.00 25.47 184 MET A N 1
ATOM 1556 C CA . MET A 1 184 ? 35.775 35.040 21.536 1.00 21.65 184 MET A CA 1
ATOM 1557 C C . MET A 1 184 ? 36.096 36.342 20.771 1.00 23.55 184 MET A C 1
ATOM 1558 O O . MET A 1 184 ? 36.401 37.363 21.380 1.00 25.14 184 MET A O 1
ATOM 1563 N N . MET A 1 185 ? 35.986 36.321 19.441 1.00 22.22 185 MET A N 1
ATOM 1564 C CA . MET A 1 185 ? 36.268 37.511 18.631 1.00 20.14 185 MET A CA 1
ATOM 1565 C C . MET A 1 185 ? 35.258 38.609 18.884 1.00 16.59 185 MET A C 1
ATOM 1566 O O . MET A 1 185 ? 35.623 39.774 19.048 1.00 17.90 185 MET A O 1
ATOM 1571 N N . LYS A 1 186 ? 33.982 38.242 18.891 1.00 16.61 186 LYS A N 1
ATOM 1572 C CA . LYS A 1 186 ? 32.898 39.190 19.154 1.00 18.79 186 LYS A CA 1
ATOM 1573 C C . LYS A 1 186 ? 33.047 39.830 20.544 1.00 22.59 186 LYS A C 1
ATOM 1574 O O . LYS A 1 186 ? 32.670 40.990 20.741 1.00 25.37 186 LYS A O 1
ATOM 1580 N N . PHE A 1 187 ? 33.592 39.071 21.498 1.00 22.36 187 PHE A N 1
ATOM 1581 C CA . PHE A 1 187 ? 33.826 39.586 22.849 1.00 21.48 187 PHE A CA 1
ATOM 1582 C C . PHE A 1 187 ? 34.685 40.846 22.731 1.00 18.72 187 PHE A C 1
ATOM 1583 O O . PHE A 1 187 ? 34.316 41.897 23.229 1.00 21.72 187 PHE A O 1
ATOM 1591 N N . TRP A 1 188 ? 35.812 40.754 22.033 1.00 22.48 188 TRP A N 1
ATOM 1592 C CA . TRP A 1 188 ? 36.674 41.921 21.864 1.00 20.31 188 TRP A CA 1
ATOM 1593 C C . TRP A 1 188 ? 36.083 42.978 20.926 1.00 20.10 188 TRP A C 1
ATOM 1594 O O . TRP A 1 188 ? 36.280 44.171 21.126 1.00 23.27 188 TRP A O 1
ATOM 1605 N N . LEU A 1 189 ? 35.300 42.554 19.945 1.00 22.23 189 LEU A N 1
ATOM 1606 C CA . LEU A 1 189 ? 34.687 43.501 19.021 1.00 23.72 189 LEU A CA 1
ATOM 1607 C C . LEU A 1 189 ? 33.615 44.323 19.712 1.00 23.97 189 LEU A C 1
ATOM 1608 O O . LEU A 1 189 ? 33.433 45.506 19.419 1.00 27.46 189 LEU A O 1
ATOM 1613 N N . GLU A 1 190 ? 32.910 43.695 20.641 1.00 26.02 190 GLU A N 1
ATOM 1614 C CA . GLU A 1 190 ? 31.886 44.382 21.405 1.00 24.21 190 GLU A CA 1
ATOM 1615 C C . GLU A 1 190 ? 32.510 45.412 22.354 1.00 24.06 190 GLU A C 1
ATOM 1616 O O . GLU A 1 190 ? 31.828 46.327 22.781 1.00 24.72 190 GLU A O 1
ATOM 1622 N N . LYS A 1 191 ? 33.789 45.247 22.705 1.00 25.84 191 LYS A N 1
ATOM 1623 C CA . LYS A 1 191 ? 34.483 46.203 23.594 1.00 24.25 191 LYS A CA 1
ATOM 1624 C C . LYS A 1 191 ? 34.886 47.483 22.854 1.00 25.03 191 LYS A C 1
ATOM 1625 O O . LYS A 1 191 ? 35.291 48.477 23.469 1.00 26.56 191 LYS A O 1
ATOM 1631 N N . GLY A 1 192 ? 34.815 47.447 21.528 1.00 25.17 192 GLY A N 1
ATOM 1632 C CA . GLY A 1 192 ? 35.141 48.623 20.748 1.00 21.74 192 GLY A CA 1
ATOM 1633 C C . GLY A 1 192 ? 36.476 48.680 20.045 1.00 21.74 192 GLY A C 1
ATOM 1634 O O . GLY A 1 192 ? 36.929 49.773 19.702 1.00 24.63 192 GLY A O 1
ATOM 1635 N N . ILE A 1 193 ? 37.149 47.546 19.878 1.00 22.55 193 ILE A N 1
ATOM 1636 C CA . ILE A 1 193 ? 38.437 47.548 19.173 1.00 23.00 193 ILE A CA 1
ATOM 1637 C C . ILE A 1 193 ? 38.190 47.829 17.688 1.00 24.68 193 ILE A C 1
ATOM 1638 O O . ILE A 1 193 ? 37.098 47.559 17.168 1.00 24.69 193 ILE A O 1
ATOM 1643 N N . ASP A 1 194 ? 39.226 48.300 17.001 1.00 21.12 194 ASP A N 1
ATOM 1644 C CA . ASP A 1 194 ? 39.098 48.648 15.600 1.00 21.92 194 ASP A CA 1
ATOM 1645 C C . ASP A 1 194 ? 39.778 47.716 14.598 1.00 22.00 194 ASP A C 1
ATOM 1646 O O . ASP A 1 194 ? 39.879 48.060 13.420 1.00 22.02 194 ASP A O 1
ATOM 1651 N N . GLY A 1 195 ? 40.223 46.544 15.045 1.00 21.05 195 GLY A N 1
ATOM 1652 C CA . GLY A 1 195 ? 40.876 45.620 14.137 1.00 18.01 195 GLY A CA 1
ATOM 1653 C C . GLY A 1 195 ? 41.588 44.421 14.712 1.00 14.58 195 GLY A C 1
ATOM 1654 O O . GLY A 1 195 ? 41.789 44.323 15.919 1.00 17.61 195 GLY A O 1
ATOM 1655 N N . PHE A 1 196 ? 42.027 43.543 13.813 1.00 16.47 196 PHE A N 1
ATOM 1656 C CA . PHE A 1 196 ? 42.738 42.322 14.160 1.00 15.56 196 PHE A CA 1
ATOM 1657 C C . PHE A 1 196 ? 43.927 42.069 13.265 1.00 17.23 196 PHE A C 1
ATOM 1658 O O . PHE A 1 196 ? 43.815 42.192 12.037 1.00 18.18 196 PHE A O 1
ATOM 1666 N N . ARG A 1 197 ? 45.070 41.766 13.880 1.00 13.33 197 ARG A N 1
ATOM 1667 C CA . ARG A 1 197 ? 46.293 41.400 13.160 1.00 13.72 197 ARG A CA 1
ATOM 1668 C C . ARG A 1 197 ? 46.194 39.914 13.402 1.00 16.21 197 ARG A C 1
ATOM 1669 O O . ARG A 1 197 ? 46.037 39.502 14.556 1.00 9.70 197 ARG A O 1
ATOM 1677 N N . MET A 1 198 ? 46.216 39.097 12.357 1.00 12.71 198 MET A N 1
ATOM 1678 C CA . MET A 1 198 ? 46.064 37.673 12.577 1.00 12.30 198 MET A CA 1
ATOM 1679 C C . MET A 1 198 ? 47.347 36.890 12.454 1.00 16.76 198 MET A C 1
ATOM 1680 O O . MET A 1 198 ? 47.934 36.811 11.386 1.00 16.29 198 MET A O 1
ATOM 1685 N N . ASP A 1 199 ? 47.766 36.310 13.579 1.00 14.71 199 ASP A N 1
ATOM 1686 C CA . ASP A 1 199 ? 48.974 35.502 13.700 1.00 12.65 199 ASP A CA 1
ATOM 1687 C C . ASP A 1 199 ? 48.864 34.214 12.845 1.00 15.78 199 ASP A C 1
ATOM 1688 O O . ASP A 1 199 ? 47.909 33.443 12.994 1.00 18.67 199 ASP A O 1
ATOM 1693 N N . VAL A 1 200 ? 49.864 33.991 11.985 1.00 14.23 200 VAL A N 1
ATOM 1694 C CA . VAL A 1 200 ? 49.942 32.851 11.072 1.00 8.04 200 VAL A CA 1
ATOM 1695 C C . VAL A 1 200 ? 48.613 32.234 10.651 1.00 7.71 200 VAL A C 1
ATOM 1696 O O . VAL A 1 200 ? 48.471 31.015 10.684 1.00 12.83 200 VAL A O 1
ATOM 1700 N N . ILE A 1 201 ? 47.656 33.062 10.232 1.00 12.12 201 ILE A N 1
ATOM 1701 C CA . ILE A 1 201 ? 46.337 32.555 9.821 1.00 16.86 201 ILE A CA 1
ATOM 1702 C C . ILE A 1 201 ? 46.317 31.631 8.609 1.00 17.43 201 ILE A C 1
ATOM 1703 O O . ILE A 1 201 ? 45.319 30.952 8.399 1.00 17.81 201 ILE A O 1
ATOM 1708 N N . ASN A 1 202 ? 47.385 31.580 7.813 1.00 19.68 202 ASN A N 1
ATOM 1709 C CA . ASN A 1 202 ? 47.360 30.676 6.667 1.00 19.11 202 ASN A CA 1
ATOM 1710 C C . ASN A 1 202 ? 47.842 29.295 7.057 1.00 17.88 202 ASN A C 1
ATOM 1711 O O . ASN A 1 202 ? 47.895 28.414 6.213 1.00 13.32 202 ASN A O 1
ATOM 1716 N N . PHE A 1 203 ? 48.119 29.085 8.350 1.00 18.63 203 PHE A N 1
ATOM 1717 C CA . PHE A 1 203 ? 48.589 27.779 8.857 1.00 15.95 203 PHE A CA 1
ATOM 1718 C C . PHE A 1 203 ? 47.442 26.960 9.415 1.00 12.36 203 PHE A C 1
ATOM 1719 O O . PHE A 1 203 ? 47.577 25.793 9.749 1.00 14.90 203 PHE A O 1
ATOM 1727 N N . ILE A 1 204 ? 46.325 27.633 9.543 1.00 13.57 204 ILE A N 1
ATOM 1728 C CA . ILE A 1 204 ? 45.105 27.146 10.156 1.00 16.68 204 ILE A CA 1
ATOM 1729 C C . ILE A 1 204 ? 44.371 25.965 9.544 1.00 22.59 204 ILE A C 1
ATOM 1730 O O . ILE A 1 204 ? 43.606 25.262 10.225 1.00 18.02 204 ILE A O 1
ATOM 1735 N N . SER A 1 205 ? 44.640 25.726 8.264 1.00 20.89 205 SER A N 1
ATOM 1736 C CA . SER A 1 205 ? 44.030 24.635 7.541 1.00 16.88 205 SER A CA 1
ATOM 1737 C C . SER A 1 205 ? 45.095 23.629 7.139 1.00 17.86 205 SER A C 1
ATOM 1738 O O . SER A 1 205 ? 45.975 23.916 6.322 1.00 17.50 205 SER A O 1
ATOM 1741 N N . LYS A 1 206 ? 45.024 22.456 7.751 1.00 20.32 206 LYS A N 1
ATOM 1742 C CA . LYS A 1 206 ? 45.961 21.398 7.476 1.00 21.34 206 LYS A CA 1
ATOM 1743 C C . LYS A 1 206 ? 45.365 20.456 6.450 1.00 23.99 206 LYS A C 1
ATOM 1744 O O . LYS A 1 206 ? 44.145 20.255 6.380 1.00 21.81 206 LYS A O 1
ATOM 1750 N N . GLU A 1 207 ? 46.266 19.827 5.714 1.00 24.61 207 GLU A N 1
ATOM 1751 C CA . GLU A 1 207 ? 45.943 18.876 4.680 1.00 27.64 207 GLU A CA 1
ATOM 1752 C C . GLU A 1 207 ? 45.485 17.574 5.319 1.00 28.59 207 GLU A C 1
ATOM 1753 O O . GLU A 1 207 ? 46.150 17.037 6.207 1.00 25.35 207 GLU A O 1
ATOM 1759 N N . GLU A 1 208 ? 44.344 17.080 4.855 1.00 30.75 208 GLU A N 1
ATOM 1760 C CA . GLU A 1 208 ? 43.753 15.842 5.336 1.00 33.59 208 GLU A CA 1
ATOM 1761 C C . GLU A 1 208 ? 44.823 14.760 5.398 1.00 30.98 208 GLU A C 1
ATOM 1762 O O . GLU A 1 208 ? 45.613 14.605 4.465 1.00 29.85 208 GLU A O 1
ATOM 1768 N N . GLY A 1 209 ? 44.891 14.072 6.531 1.00 29.42 209 GLY A N 1
ATOM 1769 C CA . GLY A 1 209 ? 45.859 13.005 6.690 1.00 25.72 209 GLY A CA 1
ATOM 1770 C C . GLY A 1 209 ? 47.235 13.355 7.214 1.00 25.58 209 GLY A C 1
ATOM 1771 O O . GLY A 1 209 ? 48.012 12.443 7.469 1.00 31.22 209 GLY A O 1
ATOM 1772 N N . LEU A 1 210 ? 47.554 14.640 7.361 1.00 26.08 210 LEU A N 1
ATOM 1773 C CA . LEU A 1 210 ? 48.867 15.074 7.876 1.00 28.70 210 LEU A CA 1
ATOM 1774 C C . LEU A 1 210 ? 49.974 14.160 7.324 1.00 32.75 210 LEU A C 1
ATOM 1775 O O . LEU A 1 210 ? 50.622 13.400 8.068 1.00 35.85 210 LEU A O 1
ATOM 1780 N N . PRO A 1 211 ? 50.203 14.229 6.004 1.00 34.39 211 PRO A N 1
ATOM 1781 C CA . PRO A 1 211 ? 51.206 13.424 5.294 1.00 32.13 211 PRO A CA 1
ATOM 1782 C C . PRO A 1 211 ? 52.659 13.663 5.667 1.00 32.60 211 PRO A C 1
ATOM 1783 O O . PRO A 1 211 ? 53.071 14.801 5.874 1.00 33.89 211 PRO A O 1
ATOM 1787 N N . THR A 1 212 ? 53.442 12.583 5.684 1.00 35.64 212 THR A N 1
ATOM 1788 C CA . THR A 1 212 ? 54.886 12.649 5.945 1.00 37.87 212 THR A CA 1
ATOM 1789 C C . THR A 1 212 ? 55.505 13.326 4.719 1.00 38.72 212 THR A C 1
ATOM 1790 O O . THR A 1 212 ? 55.025 13.140 3.596 1.00 38.41 212 THR A O 1
ATOM 1794 N N . VAL A 1 213 ? 56.559 14.112 4.910 1.00 40.03 213 VAL A N 1
ATOM 1795 C CA . VAL A 1 213 ? 57.157 14.741 3.752 1.00 40.32 213 VAL A CA 1
ATOM 1796 C C . VAL A 1 213 ? 58.149 13.806 3.092 1.00 45.60 213 VAL A C 1
ATOM 1797 O O . VAL A 1 213 ? 59.079 13.282 3.708 1.00 43.28 213 VAL A O 1
ATOM 1801 N N . GLU A 1 214 ? 57.801 13.490 1.857 1.00 52.82 214 GLU A N 1
ATOM 1802 C CA . GLU A 1 214 ? 58.564 12.642 0.965 1.00 59.01 214 GLU A CA 1
ATOM 1803 C C . GLU A 1 214 ? 60.017 13.123 0.995 1.00 58.89 214 GLU A C 1
ATOM 1804 O O . GLU A 1 214 ? 60.356 14.152 0.408 1.00 64.14 214 GLU A O 1
ATOM 1810 N N . THR A 1 215 ? 60.871 12.428 1.728 1.00 56.89 215 THR A N 1
ATOM 1811 C CA . THR A 1 215 ? 62.244 12.871 1.789 1.00 58.95 215 THR A CA 1
ATOM 1812 C C . THR A 1 215 ? 63.215 11.775 2.205 1.00 62.53 215 THR A C 1
ATOM 1813 O O . THR A 1 215 ? 62.813 10.733 2.726 1.00 60.95 215 THR A O 1
ATOM 1817 N N . GLU A 1 216 ? 64.498 12.025 1.957 1.00 66.95 216 GLU A N 1
ATOM 1818 C CA . GLU A 1 216 ? 65.567 11.087 2.282 1.00 72.55 216 GLU A CA 1
ATOM 1819 C C . GLU A 1 216 ? 66.436 11.702 3.386 1.00 74.33 216 GLU A C 1
ATOM 1820 O O . GLU A 1 216 ? 67.630 11.401 3.508 1.00 75.56 216 GLU A O 1
ATOM 1826 N N . GLU A 1 217 ? 65.826 12.595 4.164 1.00 74.46 217 GLU A N 1
ATOM 1827 C CA . GLU A 1 217 ? 66.503 13.277 5.260 1.00 73.26 217 GLU A CA 1
ATOM 1828 C C . GLU A 1 217 ? 66.549 12.398 6.491 1.00 73.21 217 GLU A C 1
ATOM 1829 O O . GLU A 1 217 ? 65.814 11.415 6.596 1.00 72.89 217 GLU A O 1
ATOM 1835 N N . GLU A 1 218 ? 67.383 12.793 7.443 1.00 73.48 218 GLU A N 1
ATOM 1836 C CA . GLU A 1 218 ? 67.544 12.041 8.676 1.00 73.07 218 GLU A CA 1
ATOM 1837 C C . GLU A 1 218 ? 66.478 12.312 9.738 1.00 69.12 218 GLU A C 1
ATOM 1838 O O . GLU A 1 218 ? 65.768 11.391 10.163 1.00 70.57 218 GLU A O 1
ATOM 1844 N N . GLY A 1 219 ? 66.359 13.569 10.161 1.00 62.98 219 GLY A N 1
ATOM 1845 C CA . GLY A 1 219 ? 65.405 13.880 11.210 1.00 56.34 219 GLY A CA 1
ATOM 1846 C C . GLY A 1 219 ? 64.052 14.448 10.843 1.00 48.76 219 GLY A C 1
ATOM 1847 O O . GLY A 1 219 ? 63.302 13.876 10.051 1.00 51.49 219 GLY A O 1
ATOM 1848 N N . TYR A 1 220 ? 63.735 15.572 11.477 1.00 42.51 220 TYR A N 1
ATOM 1849 C CA . TYR A 1 220 ? 62.476 16.270 11.271 1.00 36.44 220 TYR A CA 1
ATOM 1850 C C . TYR A 1 220 ? 62.634 17.281 10.162 1.00 33.47 220 TYR A C 1
ATOM 1851 O O . TYR A 1 220 ? 63.631 17.989 10.081 1.00 33.65 220 TYR A O 1
ATOM 1860 N N . VAL A 1 221 ? 61.631 17.353 9.310 1.00 34.28 221 VAL A N 1
ATOM 1861 C CA . VAL A 1 221 ? 61.662 18.267 8.190 1.00 31.95 221 VAL A CA 1
ATOM 1862 C C . VAL A 1 221 ? 60.380 19.087 8.232 1.00 29.19 221 VAL A C 1
ATOM 1863 O O . VAL A 1 221 ? 59.408 18.680 8.862 1.00 27.52 221 VAL A O 1
ATOM 1867 N N . SER A 1 222 ? 60.404 20.252 7.597 1.00 26.27 222 SER A N 1
ATOM 1868 C CA . SER A 1 222 ? 59.251 21.138 7.526 1.00 27.20 222 SER A CA 1
ATOM 1869 C C . SER A 1 222 ? 58.116 20.478 6.738 1.00 25.00 222 SER A C 1
ATOM 1870 O O . SER A 1 222 ? 58.336 19.885 5.681 1.00 29.52 222 SER A O 1
ATOM 1873 N N . GLY A 1 223 ? 56.904 20.551 7.268 1.00 23.28 223 GLY A N 1
ATOM 1874 C CA . GLY A 1 223 ? 55.776 19.983 6.573 1.00 15.60 223 GLY A CA 1
ATOM 1875 C C . GLY A 1 223 ? 54.949 21.127 6.052 1.00 16.63 223 GLY A C 1
ATOM 1876 O O . GLY A 1 223 ? 53.769 20.950 5.769 1.00 18.48 223 GLY A O 1
ATOM 1877 N N . HIS A 1 224 ? 55.575 22.293 5.896 1.00 18.39 224 HIS A N 1
ATOM 1878 C CA . HIS A 1 224 ? 54.889 23.491 5.446 1.00 19.87 224 HIS A CA 1
ATOM 1879 C C . HIS A 1 224 ? 54.022 23.284 4.222 1.00 19.73 224 HIS A C 1
ATOM 1880 O O . HIS A 1 224 ? 52.936 23.840 4.135 1.00 20.49 224 HIS A O 1
ATOM 1887 N N . LYS A 1 225 ? 54.452 22.422 3.316 1.00 24.01 225 LYS A N 1
ATOM 1888 C CA . LYS A 1 225 ? 53.676 22.175 2.115 1.00 27.31 225 LYS A CA 1
ATOM 1889 C C . LYS A 1 225 ? 52.290 21.629 2.430 1.00 25.11 225 LYS A C 1
ATOM 1890 O O . LYS A 1 225 ? 51.374 21.802 1.639 1.00 30.15 225 LYS A O 1
ATOM 1896 N N . HIS A 1 226 ? 52.109 21.054 3.617 1.00 28.73 226 HIS A N 1
ATOM 1897 C CA . HIS A 1 226 ? 50.818 20.473 3.988 1.00 22.46 226 HIS A CA 1
ATOM 1898 C C . HIS A 1 226 ? 49.959 21.240 4.983 1.00 19.56 226 HIS A C 1
ATOM 1899 O O . HIS A 1 226 ? 48.957 20.706 5.450 1.00 20.33 226 HIS A O 1
ATOM 1906 N N . PHE A 1 227 ? 50.347 22.467 5.315 1.00 18.22 227 PHE A N 1
ATOM 1907 C CA . PHE A 1 227 ? 49.564 23.291 6.231 1.00 19.70 227 PHE A CA 1
ATOM 1908 C C . PHE A 1 227 ? 49.627 24.775 5.884 1.00 18.86 227 PHE A C 1
ATOM 1909 O O . PHE A 1 227 ? 48.772 25.551 6.316 1.00 20.14 227 PHE A O 1
ATOM 1917 N N . MET A 1 228 ? 50.576 25.146 5.033 1.00 20.26 228 MET A N 1
ATOM 1918 C CA . MET A 1 228 ? 50.758 26.548 4.691 1.00 24.33 228 MET A CA 1
ATOM 1919 C C . MET A 1 228 ? 49.638 27.381 4.077 1.00 29.12 228 MET A C 1
ATOM 1920 O O . MET A 1 228 ? 49.494 28.544 4.442 1.00 43.65 228 MET A O 1
ATOM 1925 N N . ASN A 1 229 ? 48.933 26.888 3.072 1.00 24.53 229 ASN A N 1
ATOM 1926 C CA . ASN A 1 229 ? 47.790 27.658 2.540 1.00 22.49 229 ASN A CA 1
ATOM 1927 C C . ASN A 1 229 ? 46.821 26.541 2.227 1.00 23.69 229 ASN A C 1
ATOM 1928 O O . ASN A 1 229 ? 46.461 26.311 1.073 1.00 26.98 229 ASN A O 1
ATOM 1933 N N . GLY A 1 230 ? 46.486 25.804 3.287 1.00 23.23 230 GLY A N 1
ATOM 1934 C CA . GLY A 1 230 ? 45.630 24.631 3.245 1.00 18.05 230 GLY A CA 1
ATOM 1935 C C . GLY A 1 230 ? 44.381 24.626 2.398 1.00 17.49 230 GLY A C 1
ATOM 1936 O O . GLY A 1 230 ? 43.811 25.673 2.099 1.00 19.89 230 GLY A O 1
ATOM 1937 N N . PRO A 1 231 ? 43.868 23.422 2.113 1.00 20.95 231 PRO A N 1
ATOM 1938 C CA . PRO A 1 231 ? 42.682 23.068 1.315 1.00 19.83 231 PRO A CA 1
ATOM 1939 C C . PRO A 1 231 ? 41.386 23.810 1.639 1.00 24.27 231 PRO A C 1
ATOM 1940 O O . PRO A 1 231 ? 40.511 23.922 0.779 1.00 25.46 231 PRO A O 1
ATOM 1944 N N . ASN A 1 232 ? 41.226 24.257 2.887 1.00 23.21 232 ASN A N 1
ATOM 1945 C CA . ASN A 1 232 ? 40.016 24.971 3.287 1.00 19.09 232 ASN A CA 1
ATOM 1946 C C . ASN A 1 232 ? 40.308 26.341 3.828 1.00 13.71 232 ASN A C 1
ATOM 1947 O O . ASN A 1 232 ? 39.432 26.967 4.407 1.00 20.92 232 ASN A O 1
ATOM 1952 N N . ILE A 1 233 ? 41.513 26.841 3.599 1.00 16.84 233 ILE A N 1
ATOM 1953 C CA . ILE A 1 233 ? 41.881 28.151 4.110 1.00 14.30 233 ILE A CA 1
ATOM 1954 C C . ILE A 1 233 ? 41.001 29.312 3.658 1.00 18.06 233 ILE A C 1
ATOM 1955 O O . ILE A 1 233 ? 40.715 30.211 4.442 1.00 19.08 233 ILE A O 1
ATOM 1960 N N . HIS A 1 234 ? 40.556 29.301 2.406 1.00 20.02 234 HIS A N 1
ATOM 1961 C CA . HIS A 1 234 ? 39.702 30.386 1.906 1.00 16.71 234 HIS A CA 1
ATOM 1962 C C . HIS A 1 234 ? 38.273 30.269 2.411 1.00 15.69 234 HIS A C 1
ATOM 1963 O O . HIS A 1 234 ? 37.617 31.269 2.676 1.00 14.85 234 HIS A O 1
ATOM 1970 N N . LYS A 1 235 ? 37.814 29.039 2.603 1.00 16.80 235 LYS A N 1
ATOM 1971 C CA . LYS A 1 235 ? 36.474 28.796 3.129 1.00 17.00 235 LYS A CA 1
ATOM 1972 C C . LYS A 1 235 ? 36.369 29.272 4.597 1.00 18.90 235 LYS A C 1
ATOM 1973 O O . LYS A 1 235 ? 35.370 29.877 4.997 1.00 21.34 235 LYS A O 1
ATOM 1979 N N . TYR A 1 236 ? 37.418 29.023 5.378 1.00 21.29 236 TYR A N 1
ATOM 1980 C CA . TYR A 1 236 ? 37.442 29.423 6.772 1.00 17.72 236 TYR A CA 1
ATOM 1981 C C . TYR A 1 236 ? 37.540 30.928 6.918 1.00 14.08 236 TYR A C 1
ATOM 1982 O O . TYR A 1 236 ? 36.845 31.494 7.739 1.00 16.43 236 TYR A O 1
ATOM 1991 N N . LEU A 1 237 ? 38.386 31.589 6.127 1.00 14.42 237 LEU A N 1
ATOM 1992 C CA . LEU A 1 237 ? 38.514 33.051 6.222 1.00 15.15 237 LEU A CA 1
ATOM 1993 C C . LEU A 1 237 ? 37.300 33.817 5.762 1.00 16.29 237 LEU A C 1
ATOM 1994 O O . LEU A 1 237 ? 37.029 34.925 6.230 1.00 17.48 237 LEU A O 1
ATOM 1999 N N . HIS A 1 238 ? 36.578 33.232 4.820 1.00 19.84 238 HIS A N 1
ATOM 2000 C CA . HIS A 1 238 ? 35.374 33.836 4.264 1.00 16.75 238 HIS A CA 1
ATOM 2001 C C . HIS A 1 238 ? 34.230 33.548 5.230 1.00 13.50 238 HIS A C 1
ATOM 2002 O O . HIS A 1 238 ? 33.307 34.344 5.358 1.00 15.87 238 HIS A O 1
ATOM 2009 N N . GLU A 1 239 ? 34.275 32.392 5.885 1.00 17.05 239 GLU A N 1
ATOM 2010 C CA . GLU A 1 239 ? 33.255 32.049 6.866 1.00 18.19 239 GLU A CA 1
ATOM 2011 C C . GLU A 1 239 ? 33.391 33.032 8.025 1.00 20.37 239 GLU A C 1
ATOM 2012 O O . GLU A 1 239 ? 32.414 33.615 8.488 1.00 21.77 239 GLU A O 1
ATOM 2018 N N . MET A 1 240 ? 34.631 33.215 8.460 1.00 19.11 240 MET A N 1
ATOM 2019 C CA . MET A 1 240 ? 34.975 34.122 9.537 1.00 19.48 240 MET A CA 1
ATOM 2020 C C . MET A 1 240 ? 34.481 35.510 9.196 1.00 22.81 240 MET A C 1
ATOM 2021 O O . MET A 1 240 ? 33.991 36.242 10.059 1.00 23.94 240 MET A O 1
ATOM 2026 N N . ASN A 1 241 ? 34.625 35.857 7.924 1.00 23.81 241 ASN A N 1
ATOM 2027 C CA . ASN A 1 241 ? 34.206 37.149 7.420 1.00 20.08 241 ASN A CA 1
ATOM 2028 C C . ASN A 1 241 ? 32.689 37.324 7.451 1.00 21.70 241 ASN A C 1
ATOM 2029 O O . ASN A 1 241 ? 32.203 38.357 7.913 1.00 26.29 241 ASN A O 1
ATOM 2034 N N . GLU A 1 242 ? 31.945 36.321 6.993 1.00 21.04 242 GLU A N 1
ATOM 2035 C CA . GLU A 1 242 ? 30.473 36.395 6.982 1.00 27.70 242 GLU A CA 1
ATOM 2036 C C . GLU A 1 242 ? 29.911 36.525 8.386 1.00 29.24 242 GLU A C 1
ATOM 2037 O O . GLU A 1 242 ? 29.054 37.362 8.648 1.00 29.52 242 GLU A O 1
ATOM 2043 N N . GLU A 1 243 ? 30.382 35.644 9.265 1.00 30.90 243 GLU A N 1
ATOM 2044 C CA . GLU A 1 243 ? 29.960 35.564 10.667 1.00 29.98 243 GLU A CA 1
ATOM 2045 C C . GLU A 1 243 ? 30.410 36.683 11.592 1.00 28.32 243 GLU A C 1
ATOM 2046 O O . GLU A 1 243 ? 29.612 37.178 12.385 1.00 29.23 243 GLU A O 1
ATOM 2052 N N . VAL A 1 244 ? 31.681 37.067 11.510 1.00 24.58 244 VAL A N 1
ATOM 2053 C CA . VAL A 1 244 ? 32.214 38.091 12.392 1.00 24.41 244 VAL A CA 1
ATOM 2054 C C . VAL A 1 244 ? 32.706 39.402 11.766 1.00 23.73 244 VAL A C 1
ATOM 2055 O O . VAL A 1 244 ? 32.112 40.463 11.966 1.00 22.87 244 VAL A O 1
ATOM 2059 N N . LEU A 1 245 ? 33.811 39.319 11.034 1.00 23.40 245 LEU A N 1
ATOM 2060 C CA . LEU A 1 245 ? 34.453 40.486 10.426 1.00 22.95 245 LEU A CA 1
ATOM 2061 C C . LEU A 1 245 ? 33.557 41.506 9.734 1.00 26.45 245 LEU A C 1
ATOM 2062 O O . LEU A 1 245 ? 33.764 42.698 9.898 1.00 31.49 245 LEU A O 1
ATOM 2067 N N . SER A 1 246 ? 32.568 41.058 8.965 1.00 28.18 246 SER A N 1
ATOM 2068 C CA . SER A 1 246 ? 31.722 41.993 8.226 1.00 26.48 246 SER A CA 1
ATOM 2069 C C . SER A 1 246 ? 30.767 42.801 9.066 1.00 27.28 246 SER A C 1
ATOM 2070 O O . SER A 1 246 ? 30.275 43.840 8.631 1.00 33.33 246 SER A O 1
ATOM 2073 N N . HIS A 1 247 ? 30.535 42.344 10.287 1.00 27.26 247 HIS A N 1
ATOM 2074 C CA . HIS A 1 247 ? 29.618 43.025 11.179 1.00 27.28 247 HIS A CA 1
ATOM 2075 C C . HIS A 1 247 ? 30.178 44.273 11.830 1.00 25.95 247 HIS A C 1
ATOM 2076 O O . HIS A 1 247 ? 29.427 45.083 12.348 1.00 28.55 247 HIS A O 1
ATOM 2083 N N . TYR A 1 248 ? 31.485 44.455 11.799 1.00 26.32 248 TYR A N 1
ATOM 2084 C CA . TYR A 1 248 ? 32.049 45.622 12.446 1.00 22.57 248 TYR A CA 1
ATOM 2085 C C . TYR A 1 248 ? 32.954 46.435 11.522 1.00 25.81 248 TYR A C 1
ATOM 2086 O O . TYR A 1 248 ? 33.586 45.881 10.631 1.00 28.92 248 TYR A O 1
ATOM 2095 N N . ASP A 1 249 ? 32.991 47.751 11.701 1.00 25.87 249 ASP A N 1
ATOM 2096 C CA . ASP A 1 249 ? 33.857 48.596 10.890 1.00 25.20 249 ASP A CA 1
ATOM 2097 C C . ASP A 1 249 ? 35.287 48.503 11.430 1.00 26.98 249 ASP A C 1
ATOM 2098 O O . ASP A 1 249 ? 35.736 49.337 12.210 1.00 27.98 249 ASP A O 1
ATOM 2103 N N . ILE A 1 250 ? 36.026 47.516 10.960 1.00 25.48 250 ILE A N 1
ATOM 2104 C CA . ILE A 1 250 ? 37.373 47.313 11.444 1.00 25.27 250 ILE A CA 1
ATOM 2105 C C . ILE A 1 250 ? 38.381 47.113 10.310 1.00 26.92 250 ILE A C 1
ATOM 2106 O O . ILE A 1 250 ? 38.012 47.160 9.138 1.00 24.34 250 ILE A O 1
ATOM 2111 N N . MET A 1 251 ? 39.666 47.024 10.653 1.00 24.21 251 MET A N 1
ATOM 2112 C CA . MET A 1 251 ? 40.668 46.737 9.656 1.00 22.39 251 MET A CA 1
ATOM 2113 C C . MET A 1 251 ? 41.319 45.408 10.029 1.00 25.55 251 MET A C 1
ATOM 2114 O O . MET A 1 251 ? 41.396 45.045 11.210 1.00 22.84 251 MET A O 1
ATOM 2119 N N . THR A 1 252 ? 41.599 44.595 9.014 1.00 21.59 252 THR A N 1
ATOM 2120 C CA . THR A 1 252 ? 42.199 43.290 9.224 1.00 19.75 252 THR A CA 1
ATOM 2121 C C . THR A 1 252 ? 43.475 43.129 8.417 1.00 17.98 252 THR A C 1
ATOM 2122 O O . THR A 1 252 ? 43.635 43.729 7.357 1.00 20.43 252 THR A O 1
ATOM 2126 N N . VAL A 1 253 ? 44.384 42.326 8.939 1.00 16.37 253 VAL A N 1
ATOM 2127 C CA . VAL A 1 253 ? 45.624 42.022 8.277 1.00 15.93 253 VAL A CA 1
ATOM 2128 C C . VAL A 1 253 ? 46.057 40.640 8.753 1.00 21.60 253 VAL A C 1
ATOM 2129 O O . VAL A 1 253 ? 46.023 40.343 9.948 1.00 23.50 253 VAL A O 1
ATOM 2133 N N . GLY A 1 254 ? 46.361 39.755 7.814 1.00 23.97 254 GLY A N 1
ATOM 2134 C CA . GLY A 1 254 ? 46.805 38.422 8.177 1.00 19.97 254 GLY A CA 1
ATOM 2135 C C . GLY A 1 254 ? 48.309 38.271 8.020 1.00 22.88 254 GLY A C 1
ATOM 2136 O O . GLY A 1 254 ? 48.864 38.747 7.033 1.00 24.85 254 GLY A O 1
ATOM 2137 N N . GLU A 1 255 ? 48.986 37.689 9.006 1.00 19.44 255 GLU A N 1
ATOM 2138 C CA . GLU A 1 255 ? 50.416 37.462 8.902 1.00 15.82 255 GLU A CA 1
ATOM 2139 C C . GLU A 1 255 ? 50.489 36.128 8.185 1.00 16.64 255 GLU A C 1
ATOM 2140 O O . GLU A 1 255 ? 49.959 35.136 8.674 1.00 17.02 255 GLU A O 1
ATOM 2146 N N . MET A 1 256 ? 51.181 36.072 7.058 1.00 19.15 256 MET A N 1
ATOM 2147 C CA . MET A 1 256 ? 51.197 34.834 6.300 1.00 18.19 256 MET A CA 1
ATOM 2148 C C . MET A 1 256 ? 52.516 34.360 5.755 1.00 21.29 256 MET A C 1
ATOM 2149 O O . MET A 1 256 ? 52.858 34.657 4.606 1.00 22.80 256 MET A O 1
ATOM 2154 N N . PRO A 1 257 ? 53.255 33.561 6.528 1.00 22.73 257 PRO A N 1
ATOM 2155 C CA . PRO A 1 257 ? 54.530 33.108 5.965 1.00 22.20 257 PRO A CA 1
ATOM 2156 C C . PRO A 1 257 ? 54.231 32.287 4.694 1.00 22.35 257 PRO A C 1
ATOM 2157 O O . PRO A 1 257 ? 53.209 31.593 4.610 1.00 21.66 257 PRO A O 1
ATOM 2161 N N . GLY A 1 258 ? 55.074 32.423 3.682 1.00 22.72 258 GLY A N 1
ATOM 2162 C CA . GLY A 1 258 ? 54.883 31.635 2.479 1.00 22.01 258 GLY A CA 1
ATOM 2163 C C . GLY A 1 258 ? 53.796 31.971 1.465 1.00 25.11 258 GLY A C 1
ATOM 2164 O O . GLY A 1 258 ? 53.649 31.249 0.482 1.00 32.50 258 GLY A O 1
ATOM 2165 N N . VAL A 1 259 ? 53.026 33.031 1.676 1.00 20.89 259 VAL A N 1
ATOM 2166 C CA . VAL A 1 259 ? 51.987 33.387 0.725 1.00 18.42 259 VAL A CA 1
ATOM 2167 C C . VAL A 1 259 ? 52.626 33.959 -0.555 1.00 20.18 259 VAL A C 1
ATOM 2168 O O . VAL A 1 259 ? 53.711 34.548 -0.499 1.00 21.31 259 VAL A O 1
ATOM 2172 N N . THR A 1 260 ? 51.973 33.750 -1.703 1.00 18.09 260 THR A N 1
ATOM 2173 C CA . THR A 1 260 ? 52.446 34.235 -2.999 1.00 18.53 260 THR A CA 1
ATOM 2174 C C . THR A 1 260 ? 51.526 35.356 -3.494 1.00 20.34 260 THR A C 1
ATOM 2175 O O . THR A 1 260 ? 50.406 35.512 -2.994 1.00 17.00 260 THR A O 1
ATOM 2179 N N . THR A 1 261 ? 52.002 36.158 -4.442 1.00 17.65 261 THR A N 1
ATOM 2180 C CA . THR A 1 261 ? 51.197 37.240 -4.981 1.00 16.90 261 THR A CA 1
ATOM 2181 C C . THR A 1 261 ? 49.807 36.790 -5.463 1.00 18.11 261 THR A C 1
ATOM 2182 O O . THR A 1 261 ? 48.829 37.514 -5.265 1.00 22.12 261 THR A O 1
ATOM 2186 N N . GLU A 1 262 ? 49.709 35.585 -6.031 1.00 18.51 262 GLU A N 1
ATOM 2187 C CA . GLU A 1 262 ? 48.442 35.064 -6.563 1.00 21.01 262 GLU A CA 1
ATOM 2188 C C . GLU A 1 262 ? 47.494 34.632 -5.468 1.00 17.88 262 GLU A C 1
ATOM 2189 O O . GLU A 1 262 ? 46.288 34.716 -5.616 1.00 18.33 262 GLU A O 1
ATOM 2195 N N . GLU A 1 263 ? 48.054 34.088 -4.398 1.00 19.60 263 GLU A N 1
ATOM 2196 C CA . GLU A 1 263 ? 47.257 33.698 -3.244 1.00 17.65 263 GLU A CA 1
ATOM 2197 C C . GLU A 1 263 ? 46.820 35.000 -2.569 1.00 11.50 263 GLU A C 1
ATOM 2198 O O . GLU A 1 263 ? 45.670 35.151 -2.194 1.00 22.57 263 GLU A O 1
ATOM 2204 N N . ALA A 1 264 ? 47.726 35.968 -2.505 1.00 16.35 264 ALA A N 1
ATOM 2205 C CA . ALA A 1 264 ? 47.434 37.249 -1.895 1.00 14.32 264 ALA A CA 1
ATOM 2206 C C . ALA A 1 264 ? 46.249 37.875 -2.568 1.00 15.30 264 ALA A C 1
ATOM 2207 O O . ALA A 1 264 ? 45.451 38.508 -1.900 1.00 21.52 264 ALA A O 1
ATOM 2209 N N . LYS A 1 265 ? 46.095 37.681 -3.881 1.00 16.21 265 LYS A N 1
ATOM 2210 C CA . LYS A 1 265 ? 44.924 38.251 -4.592 1.00 13.67 265 LYS A CA 1
ATOM 2211 C C . LYS A 1 265 ? 43.618 37.605 -4.095 1.00 11.80 265 LYS A C 1
ATOM 2212 O O . LYS A 1 265 ? 42.594 38.262 -3.985 1.00 13.85 265 LYS A O 1
ATOM 2218 N N . LEU A 1 266 ? 43.662 36.306 -3.826 1.00 9.58 266 LEU A N 1
ATOM 2219 C CA . LEU A 1 266 ? 42.500 35.567 -3.354 1.00 13.53 266 LEU A CA 1
ATOM 2220 C C . LEU A 1 266 ? 42.196 35.941 -1.912 1.00 17.30 266 LEU A C 1
ATOM 2221 O O . LEU A 1 266 ? 41.035 35.968 -1.505 1.00 18.92 266 LEU A O 1
ATOM 2226 N N . TYR A 1 267 ? 43.248 36.214 -1.143 1.00 20.58 267 TYR A N 1
ATOM 2227 C CA . TYR A 1 267 ? 43.087 36.577 0.265 1.00 18.27 267 TYR A CA 1
ATOM 2228 C C . TYR A 1 267 ? 42.610 37.998 0.470 1.00 14.97 267 TYR A C 1
ATOM 2229 O O . TYR A 1 267 ? 41.825 38.263 1.374 1.00 18.09 267 TYR A O 1
ATOM 2238 N N . THR A 1 268 ? 43.100 38.913 -0.354 1.00 15.65 268 THR A N 1
ATOM 2239 C CA . THR A 1 268 ? 42.782 40.318 -0.183 1.00 14.11 268 THR A CA 1
ATOM 2240 C C . THR A 1 268 ? 41.796 40.980 -1.125 1.00 19.38 268 THR A C 1
ATOM 2241 O O . THR A 1 268 ? 41.429 42.139 -0.918 1.00 17.46 268 THR A O 1
ATOM 2245 N N . GLY A 1 269 ? 41.387 40.268 -2.169 1.00 18.12 269 GLY A N 1
ATOM 2246 C CA . GLY A 1 269 ? 40.448 40.833 -3.123 1.00 18.03 269 GLY A CA 1
ATOM 2247 C C . GLY A 1 269 ? 39.194 41.328 -2.443 1.00 15.58 269 GLY A C 1
ATOM 2248 O O . GLY A 1 269 ? 38.512 40.562 -1.776 1.00 17.69 269 GLY A O 1
ATOM 2249 N N . GLU A 1 270 ? 38.889 42.606 -2.615 1.00 14.44 270 GLU A N 1
ATOM 2250 C CA . GLU A 1 270 ? 37.707 43.198 -2.004 1.00 23.37 270 GLU A CA 1
ATOM 2251 C C . GLU A 1 270 ? 36.459 42.338 -2.113 1.00 24.45 270 GLU A C 1
ATOM 2252 O O . GLU A 1 270 ? 35.723 42.182 -1.144 1.00 29.24 270 GLU A O 1
ATOM 2258 N N . GLU A 1 271 ? 36.273 41.715 -3.271 1.00 25.78 271 GLU A N 1
ATOM 2259 C CA . GLU A 1 271 ? 35.101 40.896 -3.551 1.00 20.98 271 GLU A CA 1
ATOM 2260 C C . GLU A 1 271 ? 35.195 39.446 -3.083 1.00 15.72 271 GLU A C 1
ATOM 2261 O O . GLU A 1 271 ? 34.221 38.692 -3.140 1.00 20.34 271 GLU A O 1
ATOM 2267 N N . ARG A 1 272 ? 36.363 39.060 -2.595 1.00 13.32 272 ARG A N 1
ATOM 2268 C CA . ARG A 1 272 ? 36.578 37.706 -2.091 1.00 15.21 272 ARG A CA 1
ATOM 2269 C C . ARG A 1 272 ? 36.003 37.558 -0.669 1.00 18.36 272 ARG A C 1
ATOM 2270 O O . ARG A 1 272 ? 35.673 36.445 -0.241 1.00 18.60 272 ARG A O 1
ATOM 2278 N N . LYS A 1 273 ? 35.844 38.689 0.025 1.00 19.82 273 LYS A N 1
ATOM 2279 C CA . LYS A 1 273 ? 35.309 38.737 1.389 1.00 20.69 273 LYS A CA 1
ATOM 2280 C C . LYS A 1 273 ? 36.073 37.807 2.335 1.00 17.96 273 LYS A C 1
ATOM 2281 O O . LYS A 1 273 ? 35.511 36.842 2.852 1.00 21.44 273 LYS A O 1
ATOM 2287 N N . GLU A 1 274 ? 37.373 38.040 2.461 1.00 18.75 274 GLU A N 1
ATOM 2288 C CA . GLU A 1 274 ? 38.231 37.287 3.350 1.00 15.64 274 GLU A CA 1
ATOM 2289 C C . GLU A 1 274 ? 38.967 38.340 4.170 1.00 15.98 274 GLU A C 1
ATOM 2290 O O . GLU A 1 274 ? 38.383 38.882 5.096 1.00 24.39 274 GLU A O 1
ATOM 2296 N N . LEU A 1 275 ? 40.172 38.731 3.774 1.00 16.24 275 LEU A N 1
ATOM 2297 C CA . LEU A 1 275 ? 40.948 39.744 4.512 1.00 16.08 275 LEU A CA 1
ATOM 2298 C C . LEU A 1 275 ? 41.187 41.021 3.703 1.00 18.71 275 LEU A C 1
ATOM 2299 O O . LEU A 1 275 ? 40.932 41.045 2.504 1.00 20.28 275 LEU A O 1
ATOM 2304 N N . GLN A 1 276 ? 41.622 42.095 4.369 1.00 14.99 276 GLN A N 1
ATOM 2305 C CA . GLN A 1 276 ? 41.916 43.368 3.703 1.00 14.46 276 GLN A CA 1
ATOM 2306 C C . GLN A 1 276 ? 43.354 43.474 3.230 1.00 14.78 276 GLN A C 1
ATOM 2307 O O . GLN A 1 276 ? 43.630 44.208 2.294 1.00 15.09 276 GLN A O 1
ATOM 2313 N N . MET A 1 277 ? 44.277 42.804 3.917 1.00 14.35 277 MET A N 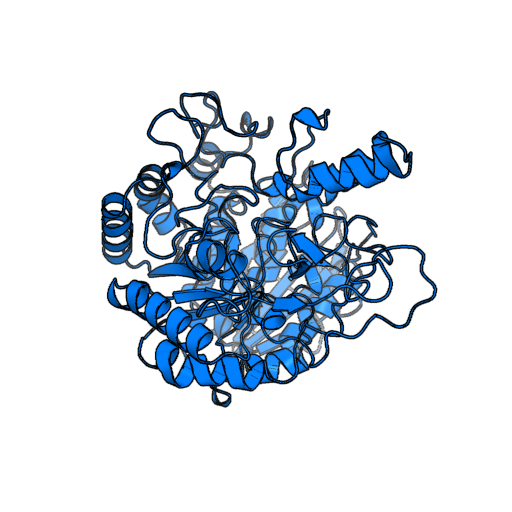1
ATOM 2314 C CA . MET A 1 277 ? 45.690 42.822 3.545 1.00 9.01 277 MET A CA 1
ATOM 2315 C C . MET A 1 277 ? 46.412 41.743 4.317 1.00 12.55 277 MET A C 1
ATOM 2316 O O . MET A 1 277 ? 45.853 41.167 5.241 1.00 13.54 277 MET A O 1
ATOM 2321 N N . VAL A 1 278 ? 47.636 41.441 3.903 1.00 12.34 278 VAL A N 1
ATOM 2322 C CA . VAL A 1 278 ? 48.424 40.397 4.500 1.00 8.92 278 VAL A CA 1
ATOM 2323 C C . VAL A 1 278 ? 49.857 40.864 4.591 1.00 13.22 278 VAL A C 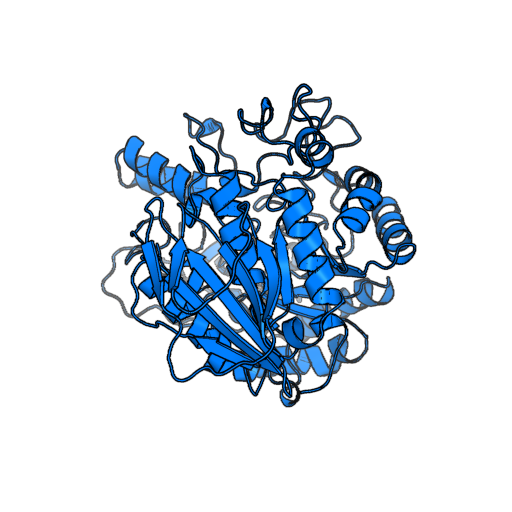1
ATOM 2324 O O . VAL A 1 278 ? 50.233 41.817 3.916 1.00 11.52 278 VAL A O 1
ATOM 2328 N N . PHE A 1 279 ? 50.613 40.262 5.508 1.00 17.04 279 PHE A N 1
ATOM 2329 C CA . PHE A 1 279 ? 52.035 40.530 5.675 1.00 17.63 279 PHE A CA 1
ATOM 2330 C C . PHE A 1 279 ? 52.668 39.351 4.947 1.00 15.58 279 PHE A C 1
ATOM 2331 O O . PHE A 1 279 ? 52.432 38.209 5.323 1.00 18.43 279 PHE A O 1
ATOM 2339 N N . GLN A 1 280 ? 53.440 39.612 3.902 1.00 15.67 280 GLN A N 1
ATOM 2340 C CA . GLN A 1 280 ? 54.074 38.535 3.177 1.00 13.69 280 GLN A CA 1
ATOM 2341 C C . GLN A 1 280 ? 55.489 38.552 3.701 1.00 9.99 280 GLN A C 1
ATOM 2342 O O . GLN A 1 280 ? 55.920 39.563 4.245 1.00 12.50 280 GLN A O 1
ATOM 2348 N N . PHE A 1 281 ? 56.205 37.451 3.531 1.00 8.63 281 PHE A N 1
ATOM 2349 C CA . PHE A 1 281 ? 57.579 37.315 3.998 1.00 13.10 281 PHE A CA 1
ATOM 2350 C C . PHE A 1 281 ? 58.636 37.283 2.927 1.00 16.36 281 PHE A C 1
ATOM 2351 O O . PHE A 1 281 ? 59.817 37.190 3.244 1.00 21.12 281 PHE A O 1
ATOM 2359 N N . GLU A 1 282 ? 58.242 37.310 1.661 1.00 17.64 282 GLU A N 1
ATOM 2360 C CA . GLU A 1 282 ? 59.219 37.265 0.582 1.00 15.26 282 GLU A CA 1
ATOM 2361 C C . GLU A 1 282 ? 60.378 38.207 0.762 1.00 11.58 282 GLU A C 1
ATOM 2362 O O . GLU A 1 282 ? 61.516 37.783 0.652 1.00 14.76 282 GLU A O 1
ATOM 2368 N N . HIS A 1 283 ? 60.111 39.466 1.097 1.00 14.23 283 HIS A N 1
ATOM 2369 C CA . HIS A 1 283 ? 61.212 40.406 1.330 1.00 15.54 283 HIS A CA 1
ATOM 2370 C C . HIS A 1 283 ? 62.011 40.166 2.623 1.00 16.93 283 HIS A C 1
ATOM 2371 O O . HIS A 1 283 ? 63.092 40.738 2.800 1.00 16.52 283 HIS A O 1
ATOM 2378 N N . MET A 1 284 ? 61.468 39.339 3.520 1.00 19.54 284 MET A N 1
ATOM 2379 C CA . MET A 1 284 ? 62.108 38.990 4.796 1.00 21.08 284 MET A CA 1
ATOM 2380 C C . MET A 1 284 ? 62.996 37.730 4.677 1.00 21.85 284 MET A C 1
ATOM 2381 O O . MET A 1 284 ? 63.852 37.462 5.526 1.00 21.65 284 MET A O 1
ATOM 2386 N N . ASP A 1 285 ? 62.794 36.968 3.608 1.00 20.84 285 ASP A N 1
ATOM 2387 C CA . ASP A 1 285 ? 63.573 35.768 3.374 1.00 21.97 285 ASP A CA 1
ATOM 2388 C C . ASP A 1 285 ? 64.633 35.938 2.270 1.00 21.96 285 ASP A C 1
ATOM 2389 O O . ASP A 1 285 ? 65.359 34.999 1.952 1.00 20.94 285 ASP A O 1
ATOM 2394 N N . LEU A 1 286 ? 64.783 37.152 1.747 1.00 20.12 286 LEU A N 1
ATOM 2395 C CA . LEU A 1 286 ? 65.753 37.403 0.684 1.00 19.61 286 LEU A CA 1
ATOM 2396 C C . LEU A 1 286 ? 67.172 37.151 1.115 1.00 21.00 286 LEU A C 1
ATOM 2397 O O . LEU A 1 286 ? 68.012 36.854 0.277 1.00 25.77 286 LEU A O 1
ATOM 2402 N N . ASP A 1 287 ? 67.453 37.316 2.406 1.00 17.67 287 ASP A N 1
ATOM 2403 C CA . ASP A 1 287 ? 68.801 37.088 2.951 1.00 13.65 287 ASP A CA 1
ATOM 2404 C C . ASP A 1 287 ? 68.995 35.766 3.697 1.00 14.06 287 ASP A C 1
ATOM 2405 O O . ASP A 1 287 ? 69.880 35.637 4.538 1.00 11.59 287 ASP A O 1
ATOM 2410 N N . SER A 1 288 ? 68.131 34.803 3.428 1.00 16.73 288 SER A N 1
ATOM 2411 C CA . SER A 1 288 ? 68.241 33.486 4.039 1.00 20.72 288 SER A CA 1
ATOM 2412 C C . SER A 1 288 ? 68.591 32.544 2.894 1.00 26.81 288 SER A C 1
ATOM 2413 O O . SER A 1 288 ? 68.234 32.791 1.744 1.00 26.71 288 SER A O 1
ATOM 2416 N N . GLY A 1 289 ? 69.257 31.452 3.210 1.00 28.81 289 GLY A N 1
ATOM 2417 C CA . GLY A 1 289 ? 69.632 30.534 2.178 1.00 26.10 289 GLY A CA 1
ATOM 2418 C C . GLY A 1 289 ? 68.813 29.285 2.267 1.00 31.80 289 GLY A C 1
ATOM 2419 O O . GLY A 1 289 ? 67.712 29.259 2.807 1.00 31.99 289 GLY A O 1
ATOM 2420 N N . GLU A 1 290 ? 69.424 28.232 1.758 1.00 37.84 290 GLU A N 1
ATOM 2421 C CA . GLU A 1 290 ? 68.863 26.896 1.693 1.00 42.69 290 GLU A CA 1
ATOM 2422 C C . GLU A 1 290 ? 68.386 26.395 3.063 1.00 42.17 290 GLU A C 1
ATOM 2423 O O . GLU A 1 290 ? 67.226 26.010 3.228 1.00 42.36 290 GLU A O 1
ATOM 2429 N N . GLY A 1 291 ? 69.277 26.454 4.048 1.00 38.85 291 GLY A N 1
ATOM 2430 C CA . GLY A 1 291 ? 68.968 25.982 5.386 1.00 34.73 291 GLY A CA 1
ATOM 2431 C C . GLY A 1 291 ? 68.075 26.831 6.279 1.00 33.40 291 GLY A C 1
ATOM 2432 O O . GLY A 1 291 ? 68.022 26.602 7.501 1.00 36.70 291 GLY A O 1
ATOM 2433 N N . GLY A 1 292 ? 67.379 27.803 5.709 1.00 27.42 292 GLY A N 1
ATOM 2434 C CA . GLY A 1 292 ? 66.511 28.630 6.521 1.00 26.59 292 GLY A CA 1
ATOM 2435 C C . GLY A 1 292 ? 67.109 29.956 6.939 1.00 22.87 292 GLY A C 1
ATOM 2436 O O . GLY A 1 292 ? 68.216 30.308 6.517 1.00 20.65 292 GLY A O 1
ATOM 2437 N N . LYS A 1 293 ? 66.417 30.627 7.864 1.00 22.65 293 LYS A N 1
ATOM 2438 C CA . LYS A 1 293 ? 66.801 31.958 8.343 1.00 20.69 293 LYS A CA 1
ATOM 2439 C C . LYS A 1 293 ? 68.200 32.067 8.906 1.00 22.01 293 LYS A C 1
ATOM 2440 O O . LYS A 1 293 ? 68.845 33.093 8.760 1.00 19.64 293 LYS A O 1
ATOM 2446 N N . TRP A 1 294 ? 68.689 31.000 9.520 1.00 19.84 294 TRP A N 1
ATOM 2447 C CA . TRP A 1 294 ? 70.010 31.064 10.099 1.00 21.59 294 TRP A CA 1
ATOM 2448 C C . TRP A 1 294 ? 71.108 30.959 9.052 1.00 24.20 294 TRP A C 1
ATOM 2449 O O . TRP A 1 294 ? 72.243 31.321 9.329 1.00 28.21 294 TRP A O 1
ATOM 2460 N N . ASP A 1 295 ? 70.760 30.491 7.850 1.00 26.32 295 ASP A N 1
ATOM 2461 C CA . ASP A 1 295 ? 71.704 30.322 6.738 1.00 26.46 295 ASP A CA 1
ATOM 2462 C C . ASP A 1 295 ? 71.690 31.652 6.003 1.00 29.26 295 ASP A C 1
ATOM 2463 O O . ASP A 1 295 ? 71.080 31.795 4.946 1.00 27.68 295 ASP A O 1
ATOM 2468 N N . VAL A 1 296 ? 72.366 32.621 6.601 1.00 28.69 296 VAL A N 1
ATOM 2469 C CA . VAL A 1 296 ? 72.438 33.985 6.111 1.00 27.74 296 VAL A CA 1
ATOM 2470 C C . VAL A 1 296 ? 73.067 34.099 4.723 1.00 28.13 296 VAL A C 1
ATOM 2471 O O . VAL A 1 296 ? 74.082 33.488 4.438 1.00 30.73 296 VAL A O 1
ATOM 2475 N N . LYS A 1 297 ? 72.463 34.918 3.881 1.00 23.81 297 LYS A N 1
ATOM 2476 C CA . LYS A 1 297 ? 72.927 35.134 2.528 1.00 26.06 297 LYS A CA 1
ATOM 2477 C C . LYS A 1 297 ? 72.884 36.626 2.246 1.00 28.91 297 LYS A C 1
ATOM 2478 O O . LYS A 1 297 ? 72.026 37.338 2.767 1.00 30.62 297 LYS A O 1
ATOM 2484 N N . PRO A 1 298 ? 73.871 37.147 1.501 1.00 30.73 298 PRO A N 1
ATOM 2485 C CA . PRO A 1 298 ? 73.808 38.582 1.213 1.00 30.61 298 PRO A CA 1
ATOM 2486 C C . PRO A 1 298 ? 72.639 38.841 0.238 1.00 29.71 298 PRO A C 1
ATOM 2487 O O . PRO A 1 298 ? 72.268 37.974 -0.554 1.00 24.79 298 PRO A O 1
ATOM 2491 N N . CYS A 1 299 ? 72.032 40.015 0.353 1.00 28.36 299 CYS A N 1
ATOM 2492 C CA . CYS A 1 299 ? 70.891 40.399 -0.466 1.00 27.10 299 CYS A CA 1
ATOM 2493 C C . CYS A 1 299 ? 71.241 41.690 -1.179 1.00 26.17 299 CYS A C 1
ATOM 2494 O O . CYS A 1 299 ? 71.612 42.677 -0.539 1.00 25.71 299 CYS A O 1
ATOM 2497 N N . SER A 1 300 ? 71.159 41.683 -2.504 1.00 25.15 300 SER A N 1
ATOM 2498 C CA . SER A 1 300 ? 71.483 42.881 -3.268 1.00 22.43 300 SER A CA 1
ATOM 2499 C C . SER A 1 300 ? 70.254 43.741 -3.467 1.00 15.63 300 SER A C 1
ATOM 2500 O O . SER A 1 300 ? 69.121 43.268 -3.352 1.00 21.01 300 SER A O 1
ATOM 2503 N N . LEU A 1 301 ? 70.490 45.003 -3.808 1.00 19.14 301 LEU A N 1
ATOM 2504 C CA . LEU A 1 301 ? 69.426 45.942 -4.062 1.00 16.71 301 LEU A CA 1
ATOM 2505 C C . LEU A 1 301 ? 68.569 45.445 -5.216 1.00 20.99 301 LEU A C 1
ATOM 2506 O O . LEU A 1 301 ? 67.367 45.663 -5.213 1.00 25.82 301 LEU A O 1
ATOM 2511 N N . LEU A 1 302 ? 69.170 44.758 -6.189 1.00 20.24 302 LEU A N 1
ATOM 2512 C CA . LEU A 1 302 ? 68.400 44.270 -7.324 1.00 19.51 302 LEU A CA 1
ATOM 2513 C C . LEU A 1 302 ? 67.380 43.238 -6.923 1.00 18.20 302 LEU A C 1
ATOM 2514 O O . LEU A 1 302 ? 66.226 43.313 -7.344 1.00 19.24 302 LEU A O 1
ATOM 2519 N N . THR A 1 303 ? 67.779 42.307 -6.067 1.00 19.29 303 THR A N 1
ATOM 2520 C CA . THR A 1 303 ? 66.856 41.279 -5.589 1.00 19.49 303 THR A CA 1
ATOM 2521 C C . THR A 1 303 ? 65.732 41.932 -4.775 1.00 20.89 303 THR A C 1
ATOM 2522 O O . THR A 1 303 ? 64.556 41.573 -4.901 1.00 20.60 303 THR A O 1
ATOM 2526 N N . LEU A 1 304 ? 66.097 42.931 -3.977 1.00 23.62 304 LEU A N 1
ATOM 2527 C CA . LEU A 1 304 ? 65.138 43.648 -3.144 1.00 23.62 304 LEU A CA 1
ATOM 2528 C C . LEU A 1 304 ? 64.110 44.407 -3.974 1.00 20.63 304 LEU A C 1
ATOM 2529 O O . LEU A 1 304 ? 62.921 44.180 -3.813 1.00 19.25 304 LEU A O 1
ATOM 2534 N N . LYS A 1 305 ? 64.553 45.315 -4.845 1.00 21.19 305 LYS A N 1
ATOM 2535 C CA . LYS A 1 305 ? 63.592 46.085 -5.643 1.00 22.12 305 LYS A CA 1
ATOM 2536 C C . LYS A 1 305 ? 62.758 45.249 -6.578 1.00 20.59 305 LYS A C 1
ATOM 2537 O O . LYS A 1 305 ? 61.593 45.565 -6.807 1.00 22.11 305 LYS A O 1
ATOM 2543 N N . GLU A 1 306 ? 63.324 44.175 -7.110 1.00 18.78 306 GLU A N 1
ATOM 2544 C CA . GLU A 1 306 ? 62.529 43.315 -7.970 1.00 21.57 306 GLU A CA 1
ATOM 2545 C C . GLU A 1 306 ? 61.391 42.726 -7.132 1.00 22.55 306 GLU A C 1
ATOM 2546 O O . GLU A 1 306 ? 60.235 42.707 -7.564 1.00 18.94 306 GLU A O 1
ATOM 2552 N N . ASN A 1 307 ? 61.708 42.284 -5.916 1.00 22.60 307 ASN A N 1
ATOM 2553 C CA . ASN A 1 307 ? 60.696 41.688 -5.056 1.00 18.03 307 ASN A CA 1
ATOM 2554 C C . ASN A 1 307 ? 59.620 42.670 -4.613 1.00 15.49 307 ASN A C 1
ATOM 2555 O O . ASN A 1 307 ? 58.426 42.390 -4.718 1.00 15.62 307 ASN A O 1
ATOM 2560 N N . LEU A 1 308 ? 60.024 43.846 -4.168 1.00 15.72 308 LEU A N 1
ATOM 2561 C CA . LEU A 1 308 ? 59.044 44.824 -3.726 1.00 17.94 308 LEU A CA 1
ATOM 2562 C C . LEU A 1 308 ? 58.172 45.278 -4.882 1.00 19.28 308 LEU A C 1
ATOM 2563 O O . LEU A 1 308 ? 56.971 45.462 -4.719 1.00 19.89 308 LEU A O 1
ATOM 2568 N N . THR A 1 309 ? 58.784 45.449 -6.049 1.00 18.70 309 THR A N 1
ATOM 2569 C CA . THR A 1 309 ? 58.076 45.882 -7.256 1.00 21.39 309 THR A CA 1
ATOM 2570 C C . THR A 1 309 ? 57.014 44.867 -7.691 1.00 16.08 309 THR A C 1
ATOM 2571 O O . THR A 1 309 ? 55.908 45.232 -8.089 1.00 23.61 309 THR A O 1
ATOM 2575 N N . LYS A 1 310 ? 57.373 43.595 -7.611 1.00 13.23 310 LYS A N 1
ATOM 2576 C CA . LYS A 1 310 ? 56.492 42.509 -7.956 1.00 11.78 310 LYS A CA 1
ATOM 2577 C C . LYS A 1 310 ? 55.214 42.549 -7.141 1.00 16.91 310 LYS A C 1
ATOM 2578 O O . LYS A 1 310 ? 54.133 42.311 -7.676 1.00 19.48 310 LYS A O 1
ATOM 2584 N N . TRP A 1 311 ? 55.329 42.772 -5.831 1.00 19.26 311 TRP A N 1
ATOM 2585 C CA . TRP A 1 311 ? 54.149 42.852 -4.971 1.00 10.62 311 TRP A CA 1
ATOM 2586 C C . TRP A 1 311 ? 53.342 44.097 -5.255 1.00 9.51 311 TRP A C 1
ATOM 2587 O O . TRP A 1 311 ? 52.130 44.074 -5.191 1.00 18.91 311 TRP A O 1
ATOM 2598 N N . GLN A 1 312 ? 54.033 45.167 -5.620 1.00 11.49 312 GLN A N 1
ATOM 2599 C CA . GLN A 1 312 ? 53.418 46.443 -5.976 1.00 11.78 312 GLN A CA 1
ATOM 2600 C C . GLN A 1 312 ? 52.539 46.266 -7.201 1.00 16.13 312 GLN A C 1
ATOM 2601 O O . GLN A 1 312 ? 51.390 46.695 -7.225 1.00 15.95 312 GLN A O 1
ATOM 2607 N N . LYS A 1 313 ? 53.079 45.582 -8.203 1.00 20.54 313 LYS A N 1
ATOM 2608 C CA . LYS A 1 313 ? 52.359 45.335 -9.445 1.00 23.19 313 LYS A CA 1
ATOM 2609 C C . LYS A 1 313 ? 51.236 44.327 -9.321 1.00 21.12 313 LYS A C 1
ATOM 2610 O O . LYS A 1 313 ? 50.170 44.523 -9.895 1.00 23.07 313 LYS A O 1
ATOM 2616 N N . ALA A 1 314 ? 51.451 43.276 -8.540 1.00 17.62 314 ALA A N 1
ATOM 2617 C CA . ALA A 1 314 ? 50.445 42.239 -8.387 1.00 17.14 314 ALA A CA 1
ATOM 2618 C C . ALA A 1 314 ? 49.147 42.652 -7.713 1.00 19.54 314 ALA A C 1
ATOM 2619 O O . ALA A 1 314 ? 48.091 42.102 -8.038 1.00 20.03 314 ALA A O 1
ATOM 2621 N N . LEU A 1 315 ? 49.206 43.643 -6.825 1.00 19.27 315 LEU A N 1
ATOM 2622 C CA . LEU A 1 315 ? 48.009 44.098 -6.109 1.00 18.96 315 LEU A CA 1
ATOM 2623 C C . LEU A 1 315 ? 47.602 45.525 -6.464 1.00 19.77 315 LEU A C 1
ATOM 2624 O O . LEU A 1 315 ? 46.952 46.232 -5.681 1.00 20.09 315 LEU A O 1
ATOM 2629 N N . GLU A 1 316 ? 47.935 45.910 -7.692 1.00 21.80 316 GLU A N 1
ATOM 2630 C CA . GLU A 1 316 ? 47.615 47.227 -8.223 1.00 17.62 316 GLU A CA 1
ATOM 2631 C C . GLU A 1 316 ? 46.140 47.332 -8.573 1.00 15.47 316 GLU A C 1
ATOM 2632 O O . GLU A 1 316 ? 45.504 48.346 -8.307 1.00 20.79 316 GLU A O 1
ATOM 2638 N N . HIS A 1 317 ? 45.571 46.271 -9.122 1.00 15.93 317 HIS A N 1
ATOM 2639 C CA . HIS A 1 317 ? 44.174 46.311 -9.519 1.00 15.68 317 HIS A CA 1
ATOM 2640 C C . HIS A 1 317 ? 43.247 45.520 -8.626 1.00 20.86 317 HIS A C 1
ATOM 2641 O O . HIS A 1 317 ? 42.035 45.699 -8.685 1.00 28.38 317 HIS A O 1
ATOM 2648 N N . THR A 1 318 ? 43.805 44.615 -7.835 1.00 21.76 318 THR A N 1
ATOM 2649 C CA . THR A 1 318 ? 43.014 43.831 -6.901 1.00 22.39 318 THR A CA 1
ATOM 2650 C C . THR A 1 318 ? 43.773 43.718 -5.571 1.00 23.51 318 THR A C 1
ATOM 2651 O O . THR A 1 318 ? 45.001 43.735 -5.552 1.00 24.11 318 THR A O 1
ATOM 2655 N N . GLY A 1 319 ? 43.038 43.608 -4.470 1.00 23.49 319 GLY A N 1
ATOM 2656 C CA . GLY A 1 319 ? 43.666 43.512 -3.168 1.00 21.44 319 GLY A CA 1
ATOM 2657 C C . GLY A 1 319 ? 44.259 44.821 -2.696 1.00 20.30 319 GLY A C 1
ATOM 2658 O O . GLY A 1 319 ? 43.943 45.889 -3.232 1.00 22.60 319 GLY A O 1
ATOM 2659 N N . TRP A 1 320 ? 45.130 44.734 -1.696 1.00 19.99 320 TRP A N 1
ATOM 2660 C CA . TRP A 1 320 ? 45.781 45.908 -1.115 1.00 14.69 320 TRP A CA 1
ATOM 2661 C C . TRP A 1 320 ? 47.015 45.416 -0.408 1.00 13.39 320 TRP A C 1
ATOM 2662 O O . TRP A 1 320 ? 46.983 44.364 0.221 1.00 17.07 320 TRP A O 1
ATOM 2673 N N . ASN A 1 321 ? 48.106 46.161 -0.527 1.00 14.80 321 ASN A N 1
ATOM 2674 C CA . ASN A 1 321 ? 49.378 45.783 0.082 1.00 15.48 321 ASN A CA 1
ATOM 2675 C C . ASN A 1 321 ? 49.559 46.334 1.470 1.00 17.34 321 ASN A C 1
ATOM 2676 O O . ASN A 1 321 ? 48.954 47.338 1.823 1.00 23.83 321 ASN A O 1
ATOM 2681 N N . SER A 1 322 ? 50.394 45.657 2.246 1.00 14.35 322 SER A N 1
ATOM 2682 C CA . SER A 1 322 ? 50.789 46.127 3.552 1.00 16.07 322 SER A CA 1
ATOM 2683 C C . SER A 1 322 ? 52.273 46.430 3.286 1.00 16.47 322 SER A C 1
ATOM 2684 O O . SER A 1 322 ? 52.918 45.816 2.413 1.00 19.58 322 SER A O 1
ATOM 2687 N N . LEU A 1 323 ? 52.795 47.435 3.970 1.00 17.01 323 LEU A N 1
ATOM 2688 C CA . LEU A 1 323 ? 54.162 47.838 3.800 1.00 12.33 323 LEU A CA 1
ATOM 2689 C C . LEU A 1 323 ? 54.887 47.777 5.135 1.00 15.71 323 LEU A C 1
ATOM 2690 O O . LEU A 1 323 ? 54.569 48.552 6.024 1.00 19.69 323 LEU A O 1
ATOM 2695 N N . TYR A 1 324 ? 55.895 46.923 5.266 1.00 13.56 324 TYR A N 1
ATOM 2696 C CA . TYR A 1 324 ? 56.647 46.853 6.517 1.00 12.85 324 TYR A CA 1
ATOM 2697 C C . TYR A 1 324 ? 58.074 46.397 6.271 1.00 11.28 324 TYR A C 1
ATOM 2698 O O . TYR A 1 324 ? 58.346 45.671 5.312 1.00 12.80 324 TYR A O 1
ATOM 2707 N N . TRP A 1 325 ? 58.969 46.837 7.154 1.00 11.04 325 TRP A N 1
ATOM 2708 C CA . TRP A 1 325 ? 60.389 46.532 7.124 1.00 11.87 325 TRP A CA 1
ATOM 2709 C C . TRP A 1 325 ? 60.790 45.580 8.251 1.00 9.65 325 TRP A C 1
ATOM 2710 O O . TRP A 1 325 ? 61.754 44.826 8.129 1.00 13.25 325 TRP A O 1
ATOM 2721 N N . ASN A 1 326 ? 60.111 45.700 9.391 1.00 15.01 326 ASN A N 1
ATOM 2722 C CA . ASN A 1 326 ? 60.429 44.906 10.569 1.00 7.75 326 ASN A CA 1
ATOM 2723 C C . ASN A 1 326 ? 59.291 44.889 11.554 1.00 14.63 326 ASN A C 1
ATOM 2724 O O . ASN A 1 326 ? 58.360 45.692 11.457 1.00 13.12 326 ASN A O 1
ATOM 2729 N N . ASN A 1 327 ? 59.426 44.004 12.536 1.00 15.49 327 ASN A N 1
ATOM 2730 C CA . ASN A 1 327 ? 58.432 43.782 13.591 1.00 15.70 327 ASN A CA 1
ATOM 2731 C C . ASN A 1 327 ? 59.124 43.030 14.750 1.00 12.69 327 ASN A C 1
ATOM 2732 O O . ASN A 1 327 ? 60.349 42.939 14.780 1.00 15.79 327 ASN A O 1
ATOM 2737 N N . HIS A 1 328 ? 58.351 42.398 15.633 1.00 14.70 328 HIS A N 1
ATOM 2738 C CA . HIS A 1 328 ? 58.931 41.666 16.769 1.00 15.87 328 HIS A CA 1
ATOM 2739 C C . HIS A 1 328 ? 59.619 40.354 16.431 1.00 15.94 328 HIS A C 1
ATOM 2740 O O . HIS A 1 328 ? 60.187 39.724 17.308 1.00 13.67 328 HIS A O 1
ATOM 2747 N N . ASP A 1 329 ? 59.528 39.920 15.180 1.00 18.11 329 ASP A N 1
ATOM 2748 C CA . ASP A 1 329 ? 60.147 38.677 14.743 1.00 15.01 329 ASP A CA 1
ATOM 2749 C C . ASP A 1 329 ? 61.305 38.917 13.824 1.00 14.09 329 ASP A C 1
ATOM 2750 O O . ASP A 1 329 ? 61.972 37.969 13.442 1.00 12.79 329 ASP A O 1
ATOM 2755 N N . GLN A 1 330 ? 61.573 40.168 13.476 1.00 16.00 330 GLN A N 1
ATOM 2756 C CA . GLN A 1 330 ? 62.629 40.453 12.515 1.00 12.77 330 GLN A CA 1
ATOM 2757 C C . GLN A 1 330 ? 63.698 41.364 13.042 1.00 16.60 330 GLN A C 1
ATOM 2758 O O . GLN A 1 330 ? 63.467 42.134 13.975 1.00 13.24 330 GLN A O 1
ATOM 2764 N N . PRO A 1 331 ? 64.889 41.310 12.424 1.00 15.02 331 PRO A N 1
ATOM 2765 C CA . PRO A 1 331 ? 65.992 42.176 12.837 1.00 14.50 331 PRO A CA 1
ATOM 2766 C C . PRO A 1 331 ? 65.614 43.609 12.418 1.00 17.08 331 PRO A C 1
ATOM 2767 O O . PRO A 1 331 ? 64.691 43.809 11.623 1.00 15.85 331 PRO A O 1
ATOM 2771 N N . ARG A 1 332 ? 66.292 44.604 12.971 1.00 18.07 332 ARG A N 1
ATOM 2772 C CA . ARG A 1 332 ? 65.983 46.001 12.668 1.00 18.75 332 ARG A CA 1
ATOM 2773 C C . ARG A 1 332 ? 66.538 46.463 11.306 1.00 13.27 332 ARG A C 1
ATOM 2774 O O . ARG A 1 332 ? 67.707 46.216 11.007 1.00 15.61 332 ARG A O 1
ATOM 2782 N N . VAL A 1 333 ? 65.704 47.174 10.531 1.00 16.56 333 VAL A N 1
ATOM 2783 C CA . VAL A 1 333 ? 66.040 47.653 9.168 1.00 15.84 333 VAL A CA 1
ATOM 2784 C C . VAL A 1 333 ? 67.351 48.310 8.959 1.00 17.87 333 VAL A C 1
ATOM 2785 O O . VAL A 1 333 ? 68.122 47.878 8.123 1.00 25.17 333 VAL A O 1
ATOM 2789 N N . VAL A 1 334 ? 67.595 49.387 9.687 1.00 17.82 334 VAL A N 1
ATOM 2790 C CA . VAL A 1 334 ? 68.830 50.104 9.507 1.00 17.62 334 VAL A CA 1
ATOM 2791 C C . VAL A 1 334 ? 70.064 49.202 9.581 1.00 15.85 334 VAL A C 1
ATOM 2792 O O . VAL A 1 334 ? 71.066 49.505 8.961 1.00 23.05 334 VAL A O 1
ATOM 2796 N N . SER A 1 335 ? 69.964 48.070 10.277 1.00 14.09 335 SER A N 1
ATOM 2797 C CA . SER A 1 335 ? 71.076 47.129 10.388 1.00 13.18 335 SER A CA 1
ATOM 2798 C C . SER A 1 335 ? 71.040 46.080 9.303 1.00 10.85 335 SER A C 1
ATOM 2799 O O . SER A 1 335 ? 72.073 45.560 8.927 1.00 15.76 335 SER A O 1
ATOM 2802 N N . ARG A 1 336 ? 69.838 45.691 8.901 1.00 14.15 336 ARG A N 1
ATOM 2803 C CA . ARG A 1 336 ? 69.649 44.666 7.893 1.00 12.41 336 ARG A CA 1
ATOM 2804 C C . ARG A 1 336 ? 69.858 45.199 6.486 1.00 15.01 336 ARG A C 1
ATOM 2805 O O . ARG A 1 336 ? 70.700 44.699 5.758 1.00 19.19 336 ARG A O 1
ATOM 2813 N N . PHE A 1 337 ? 69.059 46.178 6.090 1.00 14.79 337 PHE A N 1
ATOM 2814 C CA . PHE A 1 337 ? 69.153 46.735 4.743 1.00 17.31 337 PHE A CA 1
ATOM 2815 C C . PHE A 1 337 ? 69.900 48.061 4.671 1.00 17.62 337 PHE A C 1
ATOM 2816 O O . PHE A 1 337 ? 70.222 48.530 3.583 1.00 22.83 337 PHE A O 1
ATOM 2824 N N . GLY A 1 338 ? 70.160 48.676 5.814 1.00 13.40 338 GLY A N 1
ATOM 2825 C CA . GLY A 1 338 ? 70.820 49.957 5.790 1.00 12.76 338 GLY A CA 1
ATOM 2826 C C . GLY A 1 338 ? 72.234 49.845 6.262 1.00 11.67 338 GLY A C 1
ATOM 2827 O O . GLY A 1 338 ? 72.850 48.794 6.145 1.00 17.04 338 GLY A O 1
ATOM 2828 N N . ASN A 1 339 ? 72.745 50.949 6.793 1.00 15.68 339 ASN A N 1
ATOM 2829 C CA . ASN A 1 339 ? 74.102 51.035 7.335 1.00 13.94 339 ASN A CA 1
ATOM 2830 C C . ASN A 1 339 ? 73.854 51.561 8.772 1.00 17.43 339 ASN A C 1
ATOM 2831 O O . ASN A 1 339 ? 73.327 52.657 8.936 1.00 20.57 339 ASN A O 1
ATOM 2836 N N . ASP A 1 340 ? 74.132 50.771 9.805 1.00 15.81 340 ASP A N 1
ATOM 2837 C CA . ASP A 1 340 ? 73.893 51.259 11.166 1.00 17.40 340 ASP A CA 1
ATOM 2838 C C . ASP A 1 340 ? 75.114 51.883 11.827 1.00 20.47 340 ASP A C 1
ATOM 2839 O O . ASP A 1 340 ? 75.170 52.006 13.049 1.00 24.96 340 ASP A O 1
ATOM 2844 N N . GLY A 1 341 ? 76.102 52.241 11.012 1.00 19.14 341 GLY A N 1
ATOM 2845 C CA . GLY A 1 341 ? 77.315 52.861 11.516 1.00 14.03 341 GLY A CA 1
ATOM 2846 C C . GLY A 1 341 ? 77.375 54.342 11.190 1.00 16.32 341 GLY A C 1
ATOM 2847 O O . GLY A 1 341 ? 76.537 55.144 11.625 1.00 20.98 341 GLY A O 1
ATOM 2848 N N . MET A 1 342 ? 78.372 54.712 10.399 1.00 19.11 342 MET A N 1
ATOM 2849 C CA . MET A 1 342 ? 78.577 56.096 9.959 1.00 15.71 342 MET A CA 1
ATOM 2850 C C . MET A 1 342 ? 77.327 56.736 9.317 1.00 17.49 342 MET A C 1
ATOM 2851 O O . MET A 1 342 ? 77.084 57.936 9.504 1.00 14.73 342 MET A O 1
ATOM 2856 N N . TYR A 1 343 ? 76.530 55.937 8.595 1.00 14.65 343 TYR A N 1
ATOM 2857 C CA . TYR A 1 343 ? 75.343 56.447 7.922 1.00 13.33 343 TYR A CA 1
ATOM 2858 C C . TYR A 1 343 ? 74.032 55.916 8.444 1.00 15.60 343 TYR A C 1
ATOM 2859 O O . TYR A 1 343 ? 73.108 55.688 7.677 1.00 16.42 343 TYR A O 1
ATOM 2868 N N . ARG A 1 344 ? 73.930 55.783 9.758 1.00 15.06 344 ARG A N 1
ATOM 2869 C CA . ARG A 1 344 ? 72.726 55.296 10.399 1.00 11.91 344 ARG A CA 1
ATOM 2870 C C . ARG A 1 344 ? 71.529 56.229 10.192 1.00 10.68 344 ARG A C 1
ATOM 2871 O O . ARG A 1 344 ? 70.423 55.798 9.875 1.00 15.80 344 ARG A O 1
ATOM 2879 N N . ILE A 1 345 ? 71.755 57.518 10.357 1.00 13.48 345 ILE A N 1
ATOM 2880 C CA . ILE A 1 345 ? 70.688 58.503 10.216 1.00 15.68 345 ILE A CA 1
ATOM 2881 C C . ILE A 1 345 ? 70.255 58.652 8.754 1.00 19.41 345 ILE A C 1
ATOM 2882 O O . ILE A 1 345 ? 69.070 58.696 8.454 1.00 22.80 345 ILE A O 1
ATOM 2887 N N . GLU A 1 346 ? 71.228 58.714 7.850 1.00 22.76 346 GLU A N 1
ATOM 2888 C CA . GLU A 1 346 ? 70.960 58.872 6.419 1.00 20.87 346 GLU A CA 1
ATOM 2889 C C . GLU A 1 346 ? 70.246 57.657 5.843 1.00 14.94 346 GLU A C 1
ATOM 2890 O O . GLU A 1 346 ? 69.208 57.796 5.201 1.00 18.85 346 GLU A O 1
ATOM 2896 N N . SER A 1 347 ? 70.783 56.472 6.103 1.00 14.49 347 SER A N 1
ATOM 2897 C CA . SER A 1 347 ? 70.199 55.266 5.586 1.00 13.26 347 SER A CA 1
ATOM 2898 C C . SER A 1 347 ? 68.856 54.982 6.196 1.00 12.51 347 SER A C 1
ATOM 2899 O O . SER A 1 347 ? 67.987 54.469 5.528 1.00 16.32 347 SER A O 1
ATOM 2902 N N . ALA A 1 348 ? 68.648 55.326 7.457 1.00 14.12 348 ALA A N 1
ATOM 2903 C CA . ALA A 1 348 ? 67.338 55.090 8.066 1.00 9.22 348 ALA A CA 1
ATOM 2904 C C . ALA A 1 348 ? 66.303 55.946 7.359 1.00 12.05 348 ALA A C 1
ATOM 2905 O O . ALA A 1 348 ? 65.196 55.519 7.084 1.00 15.18 348 ALA A O 1
ATOM 2907 N N . LYS A 1 349 ? 66.659 57.187 7.105 1.00 16.26 349 LYS A N 1
ATOM 2908 C CA . LYS A 1 349 ? 65.771 58.106 6.413 1.00 14.31 349 LYS A CA 1
ATOM 2909 C C . LYS A 1 349 ? 65.521 57.612 4.997 1.00 12.06 349 LYS A C 1
ATOM 2910 O O . LYS A 1 349 ? 64.388 57.651 4.502 1.00 16.49 349 LYS A O 1
ATOM 2916 N N . MET A 1 350 ? 66.577 57.116 4.363 1.00 17.16 350 MET A N 1
ATOM 2917 C CA . MET A 1 350 ? 66.487 56.585 3.002 1.00 16.32 350 MET A CA 1
ATOM 2918 C C . MET A 1 350 ? 65.505 55.415 2.898 1.00 15.37 350 MET A C 1
ATOM 2919 O O . MET A 1 350 ? 64.624 55.433 2.038 1.00 20.76 350 MET A O 1
ATOM 2924 N N . LEU A 1 351 ? 65.598 54.452 3.820 1.00 16.31 351 LEU A N 1
ATOM 2925 C CA . LEU A 1 351 ? 64.732 53.261 3.857 1.00 12.19 351 LEU A CA 1
ATOM 2926 C C . LEU A 1 351 ? 63.288 53.618 4.146 1.00 13.77 351 LEU A C 1
ATOM 2927 O O . LEU A 1 351 ? 62.368 52.942 3.696 1.00 11.82 351 LEU A O 1
ATOM 2932 N N . ALA A 1 352 ? 63.091 54.660 4.935 1.00 12.65 352 ALA A N 1
ATOM 2933 C CA . ALA A 1 352 ? 61.751 55.092 5.284 1.00 18.14 352 ALA A CA 1
ATOM 2934 C C . ALA A 1 352 ? 61.088 55.701 4.046 1.00 17.19 352 ALA A C 1
ATOM 2935 O O . ALA A 1 352 ? 59.889 55.531 3.827 1.00 15.85 352 ALA A O 1
ATOM 2937 N N . THR A 1 353 ? 61.878 56.440 3.269 1.00 20.80 353 THR A N 1
ATOM 2938 C CA . THR A 1 353 ? 61.413 57.089 2.033 1.00 19.65 353 THR A CA 1
ATOM 2939 C C . THR A 1 353 ? 60.925 56.036 1.048 1.00 10.69 353 THR A C 1
ATOM 2940 O O . THR A 1 353 ? 59.781 56.059 0.619 1.00 14.56 353 THR A O 1
ATOM 2944 N N . VAL A 1 354 ? 61.799 55.079 0.770 1.00 15.33 354 VAL A N 1
ATOM 2945 C CA . VAL A 1 354 ? 61.533 53.982 -0.142 1.00 14.99 354 VAL A CA 1
ATOM 2946 C C . VAL A 1 354 ? 60.234 53.239 0.117 1.00 18.35 354 VAL A C 1
ATOM 2947 O O . VAL A 1 354 ? 59.479 52.962 -0.822 1.00 21.77 354 VAL A O 1
ATOM 2951 N N . LEU A 1 355 ? 59.980 52.907 1.382 1.00 14.36 355 LEU A N 1
ATOM 2952 C CA . LEU A 1 355 ? 58.801 52.144 1.769 1.00 13.32 355 LEU A CA 1
ATOM 2953 C C . LEU A 1 355 ? 57.573 53.022 1.936 1.00 9.95 355 LEU A C 1
ATOM 2954 O O . LEU A 1 355 ? 56.493 52.638 1.516 1.00 12.32 355 LEU A O 1
ATOM 2959 N N . HIS A 1 356 ? 57.726 54.214 2.506 1.00 13.68 356 HIS A N 1
ATOM 2960 C CA . HIS A 1 356 ? 56.560 55.065 2.733 1.00 17.95 356 HIS A CA 1
ATOM 2961 C C . HIS A 1 356 ? 55.961 55.745 1.531 1.00 20.64 356 HIS A C 1
ATOM 2962 O O . HIS A 1 356 ? 54.859 56.300 1.610 1.00 20.36 356 HIS A O 1
ATOM 2969 N N . MET A 1 357 ? 56.706 55.747 0.434 1.00 25.12 357 MET A N 1
ATOM 2970 C CA . MET A 1 357 ? 56.221 56.331 -0.809 1.00 23.52 357 MET A CA 1
ATOM 2971 C C . MET A 1 357 ? 55.658 55.304 -1.809 1.00 21.53 357 MET A C 1
ATOM 2972 O O . MET A 1 357 ? 55.476 55.615 -2.986 1.00 25.01 357 MET A O 1
ATOM 2977 N N . MET A 1 358 ? 55.416 54.081 -1.344 1.00 20.04 358 MET A N 1
ATOM 2978 C CA . MET A 1 358 ? 54.851 53.013 -2.170 1.00 19.01 358 MET A CA 1
ATOM 2979 C C . MET A 1 358 ? 53.349 52.918 -1.891 1.00 19.28 358 MET A C 1
ATOM 2980 O O . MET A 1 358 ? 52.820 53.648 -1.052 1.00 21.56 358 MET A O 1
ATOM 2985 N N . LYS A 1 359 ? 52.667 52.016 -2.594 1.00 20.75 359 LYS A N 1
ATOM 2986 C CA . LYS A 1 359 ? 51.226 51.839 -2.441 1.00 20.00 359 LYS A CA 1
ATOM 2987 C C . LYS A 1 359 ? 50.856 50.750 -1.420 1.00 15.57 359 LYS A C 1
ATOM 2988 O O . LYS A 1 359 ? 51.321 49.614 -1.513 1.00 15.45 359 LYS A O 1
ATOM 2994 N N . GLY A 1 360 ? 50.018 51.112 -0.453 1.00 17.44 360 GLY A N 1
ATOM 2995 C CA . GLY A 1 360 ? 49.595 50.184 0.594 1.00 16.71 360 GLY A CA 1
ATOM 2996 C C . GLY A 1 360 ? 49.575 50.862 1.964 1.00 14.14 360 GLY A C 1
ATOM 2997 O O . GLY A 1 360 ? 49.807 52.045 2.041 1.00 18.27 360 GLY A O 1
ATOM 2998 N N . THR A 1 361 ? 49.309 50.127 3.040 1.00 18.35 361 THR A N 1
ATOM 2999 C CA . THR A 1 361 ? 49.293 50.695 4.403 1.00 14.61 361 THR A CA 1
ATOM 3000 C C . THR A 1 361 ? 50.627 50.388 5.112 1.00 10.40 361 THR A C 1
ATOM 3001 O O . THR A 1 361 ? 50.993 49.225 5.285 1.00 11.11 361 THR A O 1
ATOM 3005 N N . PRO A 1 362 ? 51.383 51.430 5.493 1.00 8.96 362 PRO A N 1
ATOM 3006 C CA . PRO A 1 362 ? 52.671 51.234 6.162 1.00 10.84 362 PRO A CA 1
ATOM 3007 C C . PRO A 1 362 ? 52.535 50.918 7.647 1.00 16.39 362 PRO A C 1
ATOM 3008 O O . PRO A 1 362 ? 51.647 51.422 8.327 1.00 18.18 362 PRO A O 1
ATOM 3012 N N . TYR A 1 363 ? 53.484 50.146 8.157 1.00 16.01 363 TYR A N 1
ATOM 3013 C CA . TYR A 1 363 ? 53.491 49.755 9.543 1.00 14.30 363 TYR A CA 1
ATOM 3014 C C . TYR A 1 363 ? 54.840 50.180 10.081 1.00 17.49 363 TYR A C 1
ATOM 3015 O O . TYR A 1 363 ? 55.860 49.959 9.429 1.00 15.16 363 TYR A O 1
ATOM 3024 N N . ILE A 1 364 ? 54.849 50.837 11.239 1.00 17.79 364 ILE A N 1
ATOM 3025 C CA . ILE A 1 364 ? 56.096 51.264 11.873 1.00 18.21 364 ILE A CA 1
ATOM 3026 C C . ILE A 1 364 ? 56.314 50.459 13.162 1.00 16.97 364 ILE A C 1
ATOM 3027 O O . ILE A 1 364 ? 55.416 50.357 13.975 1.00 16.53 364 ILE A O 1
ATOM 3032 N N . TYR A 1 365 ? 57.477 49.850 13.336 1.00 17.19 365 TYR A N 1
ATOM 3033 C CA . TYR A 1 365 ? 57.717 49.094 14.550 1.00 14.93 365 TYR A CA 1
ATOM 3034 C C . TYR A 1 365 ? 58.385 49.974 15.584 1.00 15.56 365 TYR A C 1
ATOM 3035 O O . TYR A 1 365 ? 59.326 50.685 15.262 1.00 15.71 365 TYR A O 1
ATOM 3044 N N . GLN A 1 366 ? 57.920 49.906 16.832 1.00 18.43 366 GLN A N 1
ATOM 3045 C CA . GLN A 1 366 ? 58.467 50.720 17.915 1.00 14.89 366 GLN A CA 1
ATOM 3046 C C . GLN A 1 366 ? 59.979 50.738 17.858 1.00 11.16 366 GLN A C 1
ATOM 3047 O O . GLN A 1 366 ? 60.615 49.704 17.849 1.00 7.93 366 GLN A O 1
ATOM 3053 N N . GLY A 1 367 ? 60.540 51.933 17.821 1.00 12.63 367 GLY A N 1
ATOM 3054 C CA . GLY A 1 367 ? 61.979 52.080 17.746 1.00 15.97 367 GLY A CA 1
ATOM 3055 C C . GLY A 1 367 ? 62.459 52.454 16.349 1.00 15.84 367 GLY A C 1
ATOM 3056 O O . GLY A 1 367 ? 63.509 53.076 16.193 1.00 16.75 367 GLY A O 1
ATOM 3057 N N . GLU A 1 368 ? 61.701 52.067 15.328 1.00 17.65 368 GLU A N 1
ATOM 3058 C CA . GLU A 1 368 ? 62.051 52.354 13.936 1.00 17.81 368 GLU A CA 1
ATOM 3059 C C . GLU A 1 368 ? 62.194 53.848 13.700 1.00 16.46 368 GLU A C 1
ATOM 3060 O O . GLU A 1 368 ? 63.215 54.296 13.166 1.00 15.61 368 GLU A O 1
ATOM 3066 N N . GLU A 1 369 ? 61.235 54.616 14.219 1.00 18.82 369 GLU A N 1
ATOM 3067 C CA . GLU A 1 369 ? 61.221 56.073 14.073 1.00 17.51 369 GLU A CA 1
ATOM 3068 C C . GLU A 1 369 ? 62.402 56.821 14.695 1.00 17.48 369 GLU A C 1
ATOM 3069 O O . GLU A 1 369 ? 62.552 58.016 14.467 1.00 21.48 369 GLU A O 1
ATOM 3075 N N . ILE A 1 370 ? 63.217 56.157 15.511 1.00 15.33 370 ILE A N 1
ATOM 3076 C CA . ILE A 1 370 ? 64.401 56.825 16.052 1.00 15.00 370 ILE A CA 1
ATOM 3077 C C . ILE A 1 370 ? 65.661 56.105 15.583 1.00 14.19 370 ILE A C 1
ATOM 3078 O O . ILE A 1 370 ? 66.745 56.430 16.045 1.00 19.20 370 ILE A O 1
ATOM 3083 N N . GLY A 1 371 ? 65.497 55.120 14.688 1.00 12.81 371 GLY A N 1
ATOM 3084 C CA . GLY A 1 371 ? 66.614 54.381 14.117 1.00 7.22 371 GLY A CA 1
ATOM 3085 C C . GLY A 1 371 ? 67.266 53.349 15.012 1.00 18.13 371 GLY A C 1
ATOM 3086 O O . GLY A 1 371 ? 68.498 53.228 15.059 1.00 18.42 371 GLY A O 1
ATOM 3087 N N . MET A 1 372 ? 66.457 52.612 15.759 1.00 19.07 372 MET A N 1
ATOM 3088 C CA . MET A 1 372 ? 67.035 51.607 16.616 1.00 15.85 372 MET A CA 1
ATOM 3089 C C . MET A 1 372 ? 67.754 50.566 15.767 1.00 18.91 372 MET A C 1
ATOM 3090 O O . MET A 1 372 ? 67.377 50.260 14.637 1.00 15.89 372 MET A O 1
ATOM 3095 N N . THR A 1 373 ? 68.837 50.082 16.341 1.00 20.76 373 THR A N 1
ATOM 3096 C CA . THR A 1 373 ? 69.767 49.141 15.765 1.00 18.31 373 THR A CA 1
ATOM 3097 C C . THR A 1 373 ? 69.650 47.734 16.369 1.00 20.20 373 THR A C 1
ATOM 3098 O O . THR A 1 373 ? 68.959 47.517 17.362 1.00 18.41 373 THR A O 1
ATOM 3102 N N . ASN A 1 374 ? 70.275 46.771 15.707 1.00 16.43 374 ASN A N 1
ATOM 3103 C CA . ASN A 1 374 ? 70.341 45.407 16.198 1.00 15.90 374 ASN A CA 1
ATOM 3104 C C . ASN A 1 374 ? 71.275 45.444 17.427 1.00 17.77 374 ASN A C 1
ATOM 3105 O O . ASN A 1 374 ? 72.073 46.378 17.598 1.00 14.74 374 ASN A O 1
ATOM 3110 N N . VAL A 1 375 ? 71.260 44.380 18.217 1.00 16.63 375 VAL A N 1
ATOM 3111 C CA . VAL A 1 375 ? 72.088 44.325 19.415 1.00 18.58 375 VAL A CA 1
ATOM 3112 C C . VAL A 1 375 ? 73.137 43.196 19.340 1.00 22.62 375 VAL A C 1
ATOM 3113 O O . VAL A 1 375 ? 72.919 42.157 18.702 1.00 24.75 375 VAL A O 1
ATOM 3117 N N . ARG A 1 376 ? 74.300 43.427 19.934 1.00 21.62 376 ARG A N 1
ATOM 3118 C CA . ARG A 1 376 ? 75.322 42.405 19.955 1.00 24.73 376 ARG A CA 1
ATOM 3119 C C . ARG A 1 376 ? 75.788 42.108 21.394 1.00 26.45 376 ARG A C 1
ATOM 3120 O O . ARG A 1 376 ? 76.646 42.810 21.923 1.00 29.34 376 ARG A O 1
ATOM 3128 N N . PHE A 1 377 ? 75.151 41.124 22.033 1.00 23.78 377 PHE A N 1
ATOM 3129 C CA . PHE A 1 377 ? 75.488 40.678 23.391 1.00 21.43 377 PHE A CA 1
ATOM 3130 C C . PHE A 1 377 ? 76.570 39.649 23.179 1.00 19.00 377 PHE A C 1
ATOM 3131 O O . PHE A 1 377 ? 76.447 38.806 22.300 1.00 21.18 377 PHE A O 1
ATOM 3139 N N . GLU A 1 378 ? 77.613 39.686 23.989 1.00 22.89 378 GLU A N 1
ATOM 3140 C CA . GLU A 1 378 ? 78.714 38.763 23.803 1.00 28.59 378 GLU A CA 1
ATOM 3141 C C . GLU A 1 378 ? 78.491 37.351 24.309 1.00 30.30 378 GLU A C 1
ATOM 3142 O O . GLU A 1 378 ? 79.312 36.459 24.030 1.00 32.45 378 GLU A O 1
ATOM 3148 N N . SER A 1 379 ? 77.376 37.141 25.017 1.00 27.80 379 SER A N 1
ATOM 3149 C CA . SER A 1 379 ? 77.054 35.839 25.599 1.00 18.78 379 SER A CA 1
ATOM 3150 C C . SER A 1 379 ? 75.615 35.400 25.366 1.00 21.35 379 SER A C 1
ATOM 3151 O O . SER A 1 379 ? 74.681 36.209 25.481 1.00 17.43 379 SER A O 1
ATOM 3154 N N . ILE A 1 380 ? 75.447 34.101 25.107 1.00 21.60 380 ILE A N 1
ATOM 3155 C CA . ILE A 1 380 ? 74.140 33.492 24.874 1.00 17.87 380 ILE A CA 1
ATOM 3156 C C . ILE A 1 380 ? 73.192 33.661 26.076 1.00 18.31 380 ILE A C 1
ATOM 3157 O O . ILE A 1 380 ? 71.968 33.693 25.905 1.00 19.69 380 ILE A O 1
ATOM 3162 N N . ASP A 1 381 ? 73.752 33.846 27.273 1.00 17.43 381 ASP A N 1
ATOM 3163 C CA . ASP A 1 381 ? 72.944 34.017 28.489 1.00 17.53 381 ASP A CA 1
ATOM 3164 C C . ASP A 1 381 ? 72.176 35.326 28.535 1.00 20.87 381 ASP A C 1
ATOM 3165 O O . ASP A 1 381 ? 71.248 35.466 29.320 1.00 21.75 381 ASP A O 1
ATOM 3170 N N . GLU A 1 382 ? 72.590 36.295 27.715 1.00 23.21 382 GLU A N 1
ATOM 3171 C CA . GLU A 1 382 ? 71.940 37.605 27.633 1.00 18.18 382 GLU A CA 1
ATOM 3172 C C . GLU A 1 382 ? 70.731 37.587 26.683 1.00 17.94 382 GLU A C 1
ATOM 3173 O O . GLU A 1 382 ? 69.925 38.515 26.679 1.00 18.75 382 GLU A O 1
ATOM 3179 N N . TYR A 1 383 ? 70.611 36.527 25.886 1.00 17.25 383 TYR A N 1
ATOM 3180 C CA . TYR A 1 383 ? 69.502 36.366 24.958 1.00 15.86 383 TYR A CA 1
ATOM 3181 C C . TYR A 1 383 ? 68.380 35.632 25.680 1.00 16.26 383 TYR A C 1
ATOM 3182 O O . TYR A 1 383 ? 68.636 34.834 26.586 1.00 20.98 383 TYR A O 1
ATOM 3191 N N . ARG A 1 384 ? 67.144 35.949 25.316 1.00 13.09 384 ARG A N 1
ATOM 3192 C CA . ARG A 1 384 ? 65.966 35.385 25.954 1.00 14.93 384 ARG A CA 1
ATOM 3193 C C . ARG A 1 384 ? 65.013 34.477 25.151 1.00 13.12 384 ARG A C 1
ATOM 3194 O O . ARG A 1 384 ? 64.393 33.579 25.711 1.00 16.25 384 ARG A O 1
ATOM 3202 N N . ASP A 1 385 ? 64.887 34.729 23.851 1.00 13.58 385 ASP A N 1
ATOM 3203 C CA . ASP A 1 385 ? 63.968 34.015 22.938 1.00 11.88 385 ASP A CA 1
ATOM 3204 C C . ASP A 1 385 ? 64.099 32.470 22.809 1.00 12.46 385 ASP A C 1
ATOM 3205 O O . ASP A 1 385 ? 65.175 31.967 22.475 1.00 17.11 385 ASP A O 1
ATOM 3210 N N . ILE A 1 386 ? 62.996 31.732 22.995 1.00 10.25 386 ILE A N 1
ATOM 3211 C CA . ILE A 1 386 ? 62.981 30.249 22.874 1.00 13.75 386 ILE A CA 1
ATOM 3212 C C . ILE A 1 386 ? 63.682 29.825 21.588 1.00 7.57 386 ILE A C 1
ATOM 3213 O O . ILE A 1 386 ? 64.475 28.902 21.581 1.00 16.40 386 ILE A O 1
ATOM 3218 N N . GLU A 1 387 ? 63.305 30.464 20.488 1.00 13.98 387 GLU A N 1
ATOM 3219 C CA . GLU A 1 387 ? 63.858 30.150 19.173 1.00 12.95 387 GLU A CA 1
ATOM 3220 C C . GLU A 1 387 ? 65.380 30.210 19.154 1.00 12.01 387 GLU A C 1
ATOM 3221 O O . GLU A 1 387 ? 66.033 29.254 18.752 1.00 16.44 387 GLU A O 1
ATOM 3227 N N . THR A 1 388 ? 65.942 31.327 19.604 1.00 12.46 388 THR A N 1
ATOM 3228 C CA . THR A 1 388 ? 67.389 31.497 19.672 1.00 10.25 388 THR A CA 1
ATOM 3229 C C . THR A 1 388 ? 68.033 30.500 20.627 1.00 13.68 388 THR A C 1
ATOM 3230 O O . THR A 1 388 ? 69.045 29.881 20.302 1.00 14.85 388 THR A O 1
ATOM 3234 N N . LEU A 1 389 ? 67.462 30.351 21.816 1.00 19.02 389 LEU A N 1
ATOM 3235 C CA . LEU A 1 389 ? 68.012 29.422 22.813 1.00 18.91 389 LEU A CA 1
ATOM 3236 C C . LEU A 1 389 ? 67.965 27.972 22.360 1.00 16.63 389 LEU A C 1
ATOM 3237 O O . LEU A 1 389 ? 68.928 27.223 22.537 1.00 19.83 389 LEU A O 1
ATOM 3242 N N . ASN A 1 390 ? 66.853 27.590 21.745 1.00 18.40 390 ASN A N 1
ATOM 3243 C CA . ASN A 1 390 ? 66.671 26.225 21.270 1.00 17.30 390 ASN A CA 1
ATOM 3244 C C . ASN A 1 390 ? 67.558 25.923 20.095 1.00 15.99 390 ASN A C 1
ATOM 3245 O O . ASN A 1 390 ? 68.079 24.833 19.984 1.00 18.67 390 ASN A O 1
ATOM 3250 N N . MET A 1 391 ? 67.742 26.919 19.238 1.00 19.21 391 MET A N 1
ATOM 3251 C CA . MET A 1 391 ? 68.582 26.788 18.061 1.00 18.66 391 MET A CA 1
ATOM 3252 C C . MET A 1 391 ? 70.015 26.624 18.521 1.00 19.81 391 MET A C 1
ATOM 3253 O O . MET A 1 391 ? 70.751 25.815 17.966 1.00 22.78 391 MET A O 1
ATOM 3258 N N . TYR A 1 392 ? 70.392 27.360 19.569 1.00 22.43 392 TYR A N 1
ATOM 3259 C CA . TYR A 1 392 ? 71.745 27.294 20.143 1.00 22.21 392 TYR A CA 1
ATOM 3260 C C . TYR A 1 392 ? 72.077 25.888 20.702 1.00 23.36 392 TYR A C 1
ATOM 3261 O O . TYR A 1 392 ? 73.180 25.375 20.499 1.00 28.49 392 TYR A O 1
ATOM 3270 N N . LYS A 1 393 ? 71.131 25.274 21.410 1.00 25.95 393 LYS A N 1
ATOM 3271 C CA . LYS A 1 393 ? 71.337 23.942 21.970 1.00 26.43 393 LYS A CA 1
ATOM 3272 C C . LYS A 1 393 ? 71.553 22.954 20.838 1.00 26.22 393 LYS A C 1
ATOM 3273 O O . LYS A 1 393 ? 72.540 22.233 20.808 1.00 33.81 393 LYS A O 1
ATOM 3279 N N . GLU A 1 394 ? 70.668 22.986 19.860 1.00 27.75 394 GLU A N 1
ATOM 3280 C CA . GLU A 1 394 ? 70.766 22.091 18.725 1.00 31.37 394 GLU A CA 1
ATOM 3281 C C . GLU A 1 394 ? 72.072 22.213 17.957 1.00 31.09 394 GLU A C 1
ATOM 3282 O O . GLU A 1 394 ? 72.783 21.237 17.797 1.00 34.51 394 GLU A O 1
ATOM 3288 N N . LYS A 1 395 ? 72.399 23.415 17.500 1.00 29.74 395 LYS A N 1
ATOM 3289 C CA . LYS A 1 395 ? 73.610 23.606 16.726 1.00 27.03 395 LYS A CA 1
ATOM 3290 C C . LYS A 1 395 ? 74.895 23.470 17.510 1.00 29.15 395 LYS A C 1
ATOM 3291 O O . LYS A 1 395 ? 75.796 22.760 17.089 1.00 31.63 395 LYS A O 1
ATOM 3297 N N . VAL A 1 396 ? 74.980 24.137 18.653 1.00 32.29 396 VAL A N 1
ATOM 3298 C CA . VAL A 1 396 ? 76.178 24.085 19.482 1.00 30.84 396 VAL A CA 1
ATOM 3299 C C . VAL A 1 396 ? 76.309 22.821 20.314 1.00 34.89 396 VAL A C 1
ATOM 3300 O O . VAL A 1 396 ? 77.360 22.187 20.296 1.00 40.39 396 VAL A O 1
ATOM 3304 N N . MET A 1 397 ? 75.250 22.443 21.024 1.00 37.70 397 MET A N 1
ATOM 3305 C CA . MET A 1 397 ? 75.298 21.254 21.883 1.00 41.75 397 MET A CA 1
ATOM 3306 C C . MET A 1 397 ? 75.085 19.925 21.191 1.00 42.07 397 MET A C 1
ATOM 3307 O O . MET A 1 397 ? 75.721 18.938 21.535 1.00 44.21 397 MET A O 1
ATOM 3312 N N . GLU A 1 398 ? 74.185 19.882 20.224 1.00 42.56 398 GLU A N 1
ATOM 3313 C CA . GLU A 1 398 ? 73.926 18.632 19.555 1.00 44.74 398 GLU A CA 1
ATOM 3314 C C . GLU A 1 398 ? 74.704 18.403 18.283 1.00 47.34 398 GLU A C 1
ATOM 3315 O O . GLU A 1 398 ? 75.200 17.307 18.071 1.00 52.27 398 GLU A O 1
ATOM 3321 N N . ARG A 1 399 ? 74.820 19.421 17.435 1.00 49.29 399 ARG A N 1
ATOM 3322 C CA . ARG A 1 399 ? 75.571 19.287 16.187 1.00 48.74 399 ARG A CA 1
ATOM 3323 C C . ARG A 1 399 ? 77.054 19.641 16.325 1.00 51.24 399 ARG A C 1
ATOM 3324 O O . ARG A 1 399 ? 77.835 19.446 15.396 1.00 53.36 399 ARG A O 1
ATOM 3332 N N . GLY A 1 400 ? 77.425 20.217 17.463 1.00 53.85 400 GLY A N 1
ATOM 3333 C CA . GLY A 1 400 ? 78.817 20.584 17.704 1.00 54.79 400 GLY A CA 1
ATOM 3334 C C . GLY A 1 400 ? 79.412 21.670 16.823 1.00 51.32 400 GLY A C 1
ATOM 3335 O O . GLY A 1 400 ? 80.603 21.623 16.500 1.00 52.35 400 GLY A O 1
ATOM 3336 N N . GLU A 1 401 ? 78.596 22.646 16.433 1.00 47.86 401 GLU A N 1
ATOM 3337 C CA . GLU A 1 401 ? 79.077 23.735 15.603 1.00 43.71 401 GLU A CA 1
ATOM 3338 C C . GLU A 1 401 ? 79.807 24.821 16.392 1.00 40.52 401 GLU A C 1
ATOM 3339 O O . GLU A 1 401 ? 79.715 24.902 17.615 1.00 41.11 401 GLU A O 1
ATOM 3345 N N . ASP A 1 402 ? 80.528 25.654 15.654 1.00 36.01 402 ASP A N 1
ATOM 3346 C CA . ASP A 1 402 ? 81.318 26.744 16.192 1.00 34.85 402 ASP A CA 1
ATOM 3347 C C . ASP A 1 402 ? 80.449 27.776 16.904 1.00 30.86 402 ASP A C 1
ATOM 3348 O O . ASP A 1 402 ? 79.555 28.363 16.295 1.00 31.35 402 ASP A O 1
ATOM 3353 N N . ILE A 1 403 ? 80.762 28.062 18.162 1.00 26.33 403 ILE A N 1
ATOM 3354 C CA . ILE A 1 403 ? 79.987 29.034 18.909 1.00 25.93 403 ILE A CA 1
ATOM 3355 C C . ILE A 1 403 ? 79.991 30.394 18.235 1.00 24.34 403 ILE A C 1
ATOM 3356 O O . ILE A 1 403 ? 78.947 31.030 18.115 1.00 27.12 403 ILE A O 1
ATOM 3361 N N . GLU A 1 404 ? 81.160 30.834 17.786 1.00 25.38 404 GLU A N 1
ATOM 3362 C CA . GLU A 1 404 ? 81.289 32.122 17.120 1.00 22.86 404 GLU A CA 1
ATOM 3363 C C . GLU A 1 404 ? 80.367 32.303 15.925 1.00 22.30 404 GLU A C 1
ATOM 3364 O O . GLU A 1 404 ? 79.753 33.354 15.770 1.00 26.09 404 GLU A O 1
ATOM 3370 N N . LYS A 1 405 ? 80.287 31.290 15.073 1.00 23.18 405 LYS A N 1
ATOM 3371 C CA . LYS A 1 405 ? 79.417 31.367 13.903 1.00 23.93 405 LYS A CA 1
ATOM 3372 C C . LYS A 1 405 ? 77.960 31.378 14.323 1.00 24.18 405 LYS A C 1
ATOM 3373 O O . LYS A 1 405 ? 77.162 32.178 13.821 1.00 22.80 405 LYS A O 1
ATOM 3379 N N . VAL A 1 406 ? 77.611 30.497 15.256 1.00 22.15 406 VAL A N 1
ATOM 3380 C CA . VAL A 1 406 ? 76.241 30.442 15.748 1.00 18.03 406 VAL A CA 1
ATOM 3381 C C . VAL A 1 406 ? 75.814 31.815 16.286 1.00 17.62 406 VAL A C 1
ATOM 3382 O O . VAL A 1 406 ? 74.716 32.284 15.967 1.00 20.03 406 VAL A O 1
ATOM 3386 N N . MET A 1 407 ? 76.702 32.477 17.039 1.00 12.86 407 MET A N 1
ATOM 3387 C CA . MET A 1 407 ? 76.427 33.783 17.619 1.00 13.16 407 MET A CA 1
ATOM 3388 C C . MET A 1 407 ? 76.304 34.868 16.571 1.00 13.88 407 MET A C 1
ATOM 3389 O O . MET A 1 407 ? 75.569 35.844 16.763 1.00 16.97 407 MET A O 1
ATOM 3394 N N . GLN A 1 408 ? 77.048 34.718 15.478 1.00 15.33 408 GLN A N 1
ATOM 3395 C CA . GLN A 1 408 ? 76.992 35.676 14.384 1.00 13.43 408 GLN A CA 1
ATOM 3396 C C . GLN A 1 408 ? 75.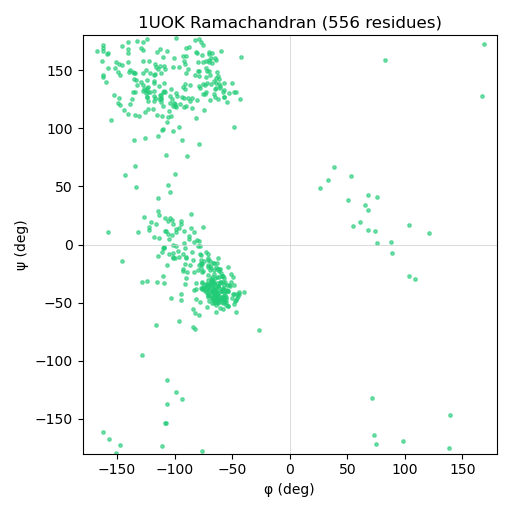619 35.653 13.707 1.00 13.88 408 GLN A C 1
ATOM 3397 O O . GLN A 1 408 ? 75.036 36.714 13.461 1.00 20.46 408 GLN A O 1
ATOM 3403 N N . SER A 1 409 ? 75.055 34.468 13.487 1.00 13.77 409 SER A N 1
ATOM 3404 C CA . SER A 1 409 ? 73.738 34.384 12.882 1.00 13.74 409 SER A CA 1
ATOM 3405 C C . SER A 1 409 ? 72.688 34.941 13.838 1.00 15.46 409 SER A C 1
ATOM 3406 O O . SER A 1 409 ? 71.648 35.412 13.402 1.00 16.19 409 SER A O 1
ATOM 3409 N N . ILE A 1 410 ? 72.950 34.861 15.144 1.00 18.77 410 ILE A N 1
ATOM 3410 C CA . ILE A 1 410 ? 72.034 35.386 16.160 1.00 12.70 410 ILE A CA 1
ATOM 3411 C C . ILE A 1 410 ? 72.086 36.897 16.074 1.00 7.72 410 ILE A C 1
ATOM 3412 O O . ILE A 1 410 ? 71.050 37.544 16.070 1.00 12.75 410 ILE A O 1
ATOM 3417 N N . TYR A 1 411 ? 73.280 37.458 15.936 1.00 7.52 411 TYR A N 1
ATOM 3418 C CA . TYR A 1 411 ? 73.420 38.908 15.807 1.00 13.04 411 TYR A CA 1
ATOM 3419 C C . TYR A 1 411 ? 72.635 39.449 14.591 1.00 13.13 411 TYR A C 1
ATOM 3420 O O . TYR A 1 411 ? 72.044 40.529 14.629 1.00 15.11 411 TYR A O 1
ATOM 3429 N N . ILE A 1 412 ? 72.663 38.693 13.501 1.00 16.37 412 ILE A N 1
ATOM 3430 C CA . ILE A 1 412 ? 71.975 39.063 12.259 1.00 16.85 412 ILE A CA 1
ATOM 3431 C C . ILE A 1 412 ? 70.467 38.745 12.224 1.00 15.64 412 ILE A C 1
ATOM 3432 O O . ILE A 1 412 ? 69.660 39.581 11.805 1.00 18.04 412 ILE A O 1
ATOM 3437 N N . LYS A 1 413 ? 70.085 37.536 12.636 1.00 17.35 413 LYS A N 1
ATOM 3438 C CA . LYS A 1 413 ? 68.678 37.118 12.573 1.00 17.17 413 LYS A CA 1
ATOM 3439 C C . LYS A 1 413 ? 67.866 36.913 13.849 1.00 19.19 413 LYS A C 1
ATOM 3440 O O . LYS A 1 413 ? 66.652 36.660 13.773 1.00 21.85 413 LYS A O 1
ATOM 3446 N N . GLY A 1 414 ? 68.509 36.998 15.008 1.00 19.62 414 GLY A N 1
ATOM 3447 C CA . GLY A 1 414 ? 67.804 36.792 16.263 1.00 15.26 414 GLY A CA 1
ATOM 3448 C C . GLY A 1 414 ? 66.671 37.772 16.513 1.00 14.33 414 GLY A C 1
ATOM 3449 O O . GLY A 1 414 ? 66.817 38.985 16.325 1.00 16.44 414 GLY A O 1
ATOM 3450 N N . ARG A 1 415 ? 65.533 37.247 16.947 1.00 11.59 415 ARG A N 1
ATOM 3451 C CA . ARG A 1 415 ? 64.359 38.064 17.231 1.00 11.29 415 ARG A CA 1
ATOM 3452 C C . ARG A 1 415 ? 64.566 39.004 18.390 1.00 14.45 415 ARG A C 1
ATOM 3453 O O . ARG A 1 415 ? 63.852 39.990 18.502 1.00 13.41 415 ARG A O 1
ATOM 3461 N N . ASP A 1 416 ? 65.527 38.715 19.272 1.00 18.61 416 ASP A N 1
ATOM 3462 C CA . ASP A 1 416 ? 65.750 39.622 20.391 1.00 13.93 416 ASP A CA 1
ATOM 3463 C C . ASP A 1 416 ? 66.27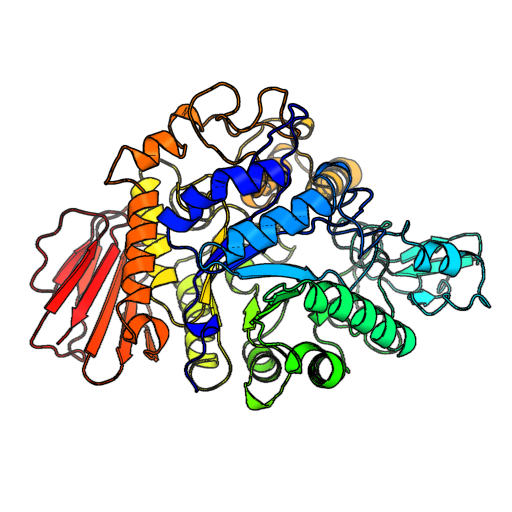9 40.956 19.934 1.00 12.73 416 ASP A C 1
ATOM 3464 O O . ASP A 1 416 ? 66.184 41.928 20.663 1.00 16.32 416 ASP A O 1
ATOM 3469 N N . ASN A 1 417 ? 66.768 41.025 18.696 1.00 13.30 417 ASN A N 1
ATOM 3470 C CA . ASN A 1 417 ? 67.262 42.280 18.138 1.00 6.83 417 ASN A CA 1
ATOM 3471 C C . ASN A 1 417 ? 66.169 43.323 18.175 1.00 6.54 417 ASN A C 1
ATOM 3472 O O . ASN A 1 417 ? 66.423 44.516 18.318 1.00 14.85 417 ASN A O 1
ATOM 3477 N N . ALA A 1 418 ? 64.946 42.834 18.101 1.00 6.07 418 ALA A N 1
ATOM 3478 C CA . ALA A 1 418 ? 63.743 43.640 18.085 1.00 8.59 418 ALA A CA 1
ATOM 3479 C C . ALA A 1 418 ? 63.028 43.819 19.424 1.00 12.01 418 ALA A C 1
ATOM 3480 O O . AL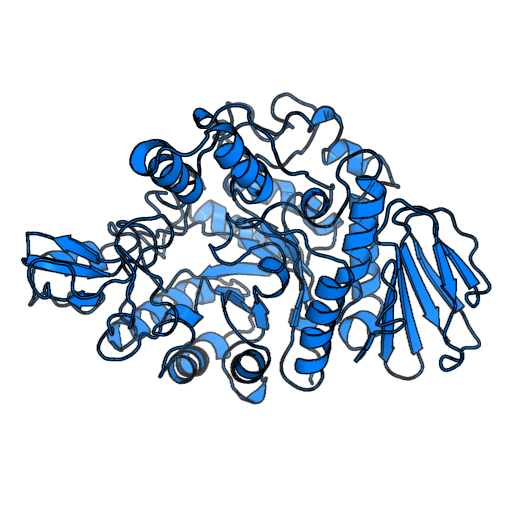A A 1 418 ? 62.040 44.577 19.518 1.00 13.72 418 ALA A O 1
ATOM 3482 N N . ARG A 1 419 ? 63.500 43.131 20.457 1.00 19.77 419 ARG A N 1
ATOM 3483 C CA . ARG A 1 419 ? 62.824 43.154 21.759 1.00 14.85 419 ARG A CA 1
ATOM 3484 C C . ARG A 1 419 ? 63.515 43.794 22.950 1.00 17.02 419 ARG A C 1
ATOM 3485 O O . ARG A 1 419 ? 63.005 43.707 24.073 1.00 22.67 419 ARG A O 1
ATOM 3493 N N . THR A 1 420 ? 64.673 44.409 22.726 1.00 17.73 420 THR A N 1
ATOM 3494 C CA . THR A 1 420 ? 65.381 45.066 23.811 1.00 16.91 420 THR A CA 1
ATOM 3495 C C . THR A 1 420 ? 64.514 46.311 24.047 1.00 19.34 420 THR A C 1
ATOM 3496 O O . THR A 1 420 ? 63.839 46.781 23.126 1.00 23.19 420 THR A O 1
ATOM 3500 N N . PRO A 1 421 ? 64.493 46.845 25.275 1.00 16.65 421 PRO A N 1
ATOM 3501 C CA . PRO A 1 421 ? 63.681 48.018 25.608 1.00 12.91 421 PRO A CA 1
ATOM 3502 C C . PRO A 1 421 ? 63.762 49.253 24.727 1.00 15.03 421 PRO A C 1
ATOM 3503 O O . PRO A 1 421 ? 64.832 49.640 24.267 1.00 14.62 421 PRO A O 1
ATOM 3507 N N . MET A 1 422 ? 62.593 49.845 24.496 1.00 11.82 422 MET A N 1
ATOM 3508 C CA . MET A 1 422 ? 62.439 51.078 23.744 1.00 15.69 422 MET A CA 1
ATOM 3509 C C . MET A 1 422 ? 63.304 52.127 24.446 1.00 20.01 422 MET A C 1
ATOM 3510 O O . MET A 1 422 ? 63.239 52.291 25.675 1.00 19.34 422 MET A O 1
ATOM 3515 N N . GLN A 1 423 ? 64.085 52.863 23.662 1.00 19.40 423 GLN A N 1
ATOM 3516 C CA . GLN A 1 423 ? 65.002 53.852 24.203 1.00 16.27 423 GLN A CA 1
ATOM 3517 C C . GLN A 1 423 ? 64.470 55.281 24.283 1.00 20.47 423 GLN A C 1
ATOM 3518 O O . GLN A 1 423 ? 64.707 56.091 23.403 1.00 25.02 423 GLN A O 1
ATOM 3524 N N . TRP A 1 424 ? 63.845 55.598 25.412 1.00 21.53 424 TRP A N 1
ATOM 3525 C CA . TRP A 1 424 ? 63.247 56.894 25.672 1.00 13.47 424 TRP A CA 1
ATOM 3526 C C . TRP A 1 424 ? 64.187 58.045 25.936 1.00 17.05 424 TRP A C 1
ATOM 3527 O O . TRP A 1 424 ? 63.931 59.150 25.481 1.00 14.99 424 TRP A O 1
ATOM 3538 N N . ASP A 1 425 ? 65.257 57.817 26.693 1.00 19.15 425 ASP A N 1
ATOM 3539 C CA . ASP A 1 425 ? 66.210 58.894 26.977 1.00 16.49 425 ASP A CA 1
ATOM 3540 C C . ASP A 1 425 ? 67.574 58.356 27.352 1.00 18.77 425 ASP A C 1
ATOM 3541 O O . ASP A 1 425 ? 67.843 57.174 27.159 1.00 23.58 425 ASP A O 1
ATOM 3546 N N . ASP A 1 426 ? 68.442 59.219 27.872 1.00 23.50 426 ASP A N 1
ATOM 3547 C CA . ASP A 1 426 ? 69.785 58.804 28.286 1.00 24.62 426 ASP A CA 1
ATOM 3548 C C . ASP A 1 426 ? 69.950 58.476 29.779 1.00 27.46 426 ASP A C 1
ATOM 3549 O O . ASP A 1 426 ? 71.062 58.350 30.285 1.00 27.52 426 ASP A O 1
ATOM 3554 N N . GLN A 1 427 ? 68.832 58.317 30.472 1.00 27.33 427 GLN A N 1
ATOM 3555 C CA . GLN A 1 427 ? 68.875 57.978 31.876 1.00 30.55 427 GLN A CA 1
ATOM 3556 C C . GLN A 1 427 ? 69.207 56.508 31.948 1.00 30.14 427 GLN A C 1
ATOM 3557 O O . GLN A 1 427 ? 69.178 55.816 30.947 1.00 30.40 427 GLN A O 1
ATOM 3563 N N . ASN A 1 428 ? 69.408 56.023 33.159 1.00 34.24 428 ASN A N 1
ATOM 3564 C CA . ASN A 1 428 ? 69.789 54.647 33.420 1.00 35.15 428 ASN A CA 1
ATOM 3565 C C . ASN A 1 428 ? 69.390 53.553 32.419 1.00 34.65 428 ASN A C 1
ATOM 3566 O O . ASN A 1 428 ? 70.254 53.060 31.687 1.00 44.94 428 ASN A O 1
ATOM 3571 N N . HIS A 1 429 ? 68.133 53.135 32.342 1.00 28.35 429 HIS A N 1
ATOM 3572 C CA . HIS A 1 429 ? 67.865 52.064 31.361 1.00 24.61 429 HIS A CA 1
ATOM 3573 C C . HIS A 1 429 ? 67.150 52.636 30.165 1.00 21.82 429 HIS A C 1
ATOM 3574 O O . HIS A 1 429 ? 66.095 52.141 29.780 1.00 22.18 429 HIS A O 1
ATOM 3581 N N . ALA A 1 430 ? 67.730 53.707 29.613 1.00 23.41 430 ALA A N 1
ATOM 3582 C CA . ALA A 1 430 ? 67.163 54.451 28.491 1.00 20.48 430 ALA A CA 1
ATOM 3583 C C . ALA A 1 430 ? 65.804 55.015 28.902 1.00 18.78 430 ALA A C 1
ATOM 3584 O O . ALA A 1 430 ? 65.006 55.376 28.057 1.00 20.04 430 ALA A O 1
ATOM 3586 N N . GLY A 1 431 ? 65.564 55.111 30.215 1.00 16.91 431 GLY A N 1
ATOM 3587 C CA . GLY A 1 431 ? 64.310 55.637 30.726 1.00 17.06 431 GLY A CA 1
ATOM 3588 C C . GLY A 1 431 ? 63.104 54.721 30.609 1.00 14.01 431 GLY A C 1
ATOM 3589 O O . GLY A 1 431 ? 61.967 55.136 30.816 1.00 21.94 431 GLY A O 1
ATOM 3590 N N . PHE A 1 432 ? 63.363 53.471 30.280 1.00 12.98 432 PHE A N 1
ATOM 3591 C CA . PHE A 1 432 ? 62.331 52.456 30.112 1.00 14.04 432 PHE A CA 1
ATOM 3592 C C . PHE A 1 432 ? 61.755 51.927 31.428 1.00 15.23 432 PHE A C 1
ATOM 3593 O O . PHE A 1 432 ? 60.551 51.584 31.521 1.00 13.13 432 PHE A O 1
ATOM 3601 N N . THR A 1 433 ? 62.631 51.795 32.418 1.00 17.58 433 THR A N 1
ATOM 3602 C CA . THR A 1 433 ? 62.260 51.262 33.725 1.00 17.82 433 THR A CA 1
ATOM 3603 C C . THR A 1 433 ? 63.132 51.831 34.828 1.00 20.46 433 THR A C 1
ATOM 3604 O O . THR A 1 433 ? 64.220 52.345 34.564 1.00 17.46 433 THR A O 1
ATOM 3608 N N . THR A 1 434 ? 62.614 51.802 36.054 1.00 23.84 434 THR A N 1
ATOM 3609 C CA . THR A 1 434 ? 63.373 52.254 37.217 1.00 23.45 434 THR A CA 1
ATOM 3610 C C . THR A 1 434 ? 63.953 51.043 37.944 1.00 21.30 434 THR A C 1
ATOM 3611 O O . THR A 1 434 ? 64.801 51.176 38.814 1.00 24.44 434 THR A O 1
ATOM 3615 N N . GLY A 1 435 ? 63.480 49.864 37.558 1.00 22.59 435 GLY A N 1
ATOM 3616 C CA . GLY A 1 435 ? 63.951 48.620 38.122 1.00 16.59 435 GLY A CA 1
ATOM 3617 C C . GLY A 1 435 ? 65.059 48.096 37.245 1.00 16.44 435 GLY A C 1
ATOM 3618 O O . GLY A 1 435 ? 65.961 48.838 36.882 1.00 19.68 435 GLY A O 1
ATOM 3619 N N . GLU A 1 436 ? 64.993 46.815 36.912 1.00 16.73 436 GLU A N 1
ATOM 3620 C CA . GLU A 1 436 ? 65.980 46.172 36.056 1.00 17.78 436 GLU A CA 1
ATOM 3621 C C . GLU A 1 436 ? 65.194 45.551 34.890 1.00 17.26 436 GLU A C 1
ATOM 3622 O O . GLU A 1 436 ? 64.267 44.786 35.108 1.00 12.12 436 GLU A O 1
ATOM 3628 N N . PRO A 1 437 ? 65.570 45.859 33.639 1.00 15.26 437 PRO A N 1
ATOM 3629 C CA . PRO A 1 437 ? 64.831 45.292 32.497 1.00 16.10 437 PRO A CA 1
ATOM 3630 C C . PRO A 1 437 ? 64.869 43.764 32.348 1.00 14.32 437 PRO A C 1
ATOM 3631 O O . PRO A 1 437 ? 65.850 43.102 32.715 1.00 17.87 437 PRO A O 1
ATOM 3635 N N . TRP A 1 438 ? 63.785 43.207 31.815 1.00 11.59 438 TRP A N 1
ATOM 3636 C CA . TRP A 1 438 ? 63.695 41.773 31.609 1.00 15.53 438 TRP A CA 1
ATOM 3637 C C . TRP A 1 438 ? 64.817 41.334 30.637 1.00 15.47 438 TRP A C 1
ATOM 3638 O O . TRP A 1 438 ? 65.197 40.155 30.582 1.00 17.18 438 TRP A O 1
ATOM 3649 N N . ILE A 1 439 ? 65.301 42.286 29.836 1.00 15.02 439 ILE A N 1
ATOM 3650 C CA . ILE A 1 439 ? 66.378 42.051 28.889 1.00 13.97 439 ILE A CA 1
ATOM 3651 C C . ILE A 1 439 ? 67.143 43.361 28.806 1.00 14.85 439 ILE A C 1
ATOM 3652 O O . ILE A 1 439 ? 66.568 44.444 28.949 1.00 15.17 439 ILE A O 1
ATOM 3657 N N . THR A 1 440 ? 68.449 43.248 28.630 1.00 17.85 440 THR A N 1
ATOM 3658 C CA . THR A 1 440 ? 69.338 44.399 28.578 1.00 19.37 440 THR A CA 1
ATOM 3659 C C . THR A 1 440 ? 69.045 45.373 27.442 1.00 19.96 440 THR A C 1
ATOM 3660 O O . THR A 1 440 ? 68.695 44.988 26.329 1.00 17.97 440 THR A O 1
ATOM 3664 N N . VAL A 1 441 ? 69.127 46.647 27.794 1.00 20.80 441 VAL A N 1
ATOM 3665 C CA . VAL A 1 441 ? 68.907 47.765 26.899 1.00 19.44 441 VAL A CA 1
ATOM 3666 C C . VAL A 1 441 ? 70.184 47.907 26.086 1.00 19.72 441 VAL A C 1
ATOM 3667 O O . VAL A 1 441 ? 71.281 47.722 26.609 1.00 22.10 441 VAL A O 1
ATOM 3671 N N . ASN A 1 442 ? 70.021 48.123 24.787 1.00 19.02 442 ASN A N 1
ATOM 3672 C CA . ASN A 1 442 ? 71.140 48.288 23.871 1.00 16.95 442 ASN A CA 1
ATOM 3673 C C . ASN A 1 442 ? 72.009 49.445 24.370 1.00 11.47 442 ASN A C 1
ATOM 3674 O O . ASN A 1 442 ? 71.525 50.564 24.560 1.00 16.98 442 ASN A O 1
ATOM 3679 N N . PRO A 1 443 ? 73.311 49.203 24.533 1.00 12.96 443 PRO A N 1
ATOM 3680 C CA . PRO A 1 443 ? 74.289 50.191 25.003 1.00 15.22 443 PRO A CA 1
ATOM 3681 C C . PRO A 1 443 ? 74.326 51.501 24.213 1.00 18.05 443 PRO A C 1
ATOM 3682 O O . PRO A 1 443 ? 74.880 52.500 24.678 1.00 15.89 443 PRO A O 1
ATOM 3686 N N . ASN A 1 444 ? 73.800 51.491 22.996 1.00 17.49 444 ASN A N 1
ATOM 3687 C CA . ASN A 1 444 ? 73.815 52.697 22.190 1.00 19.64 444 ASN A CA 1
ATOM 3688 C C . ASN A 1 444 ? 72.689 53.659 22.483 1.00 18.42 444 ASN A C 1
ATOM 3689 O O . ASN A 1 444 ? 72.525 54.646 21.772 1.00 18.61 444 ASN A O 1
ATOM 3694 N N . TYR A 1 445 ? 71.950 53.417 23.560 1.00 15.50 445 TYR A N 1
ATOM 3695 C CA . TYR A 1 445 ? 70.857 54.310 23.923 1.00 19.02 445 TYR A CA 1
ATOM 3696 C C . TYR A 1 445 ? 71.317 55.728 24.284 1.00 17.47 445 TYR A C 1
ATOM 3697 O O . TYR A 1 445 ? 70.521 56.669 24.289 1.00 24.18 445 TYR A O 1
ATOM 3706 N N . LYS A 1 446 ? 72.585 55.890 24.612 1.00 21.74 446 LYS A N 1
ATOM 3707 C CA . LYS A 1 446 ? 73.078 57.212 24.962 1.00 23.09 446 LYS A CA 1
ATOM 3708 C C . LYS A 1 446 ? 73.061 58.215 23.800 1.00 26.74 446 LYS A C 1
ATOM 3709 O O . LYS A 1 446 ? 72.962 59.421 24.019 1.00 29.25 446 LYS A O 1
ATOM 3715 N N . GLU A 1 447 ? 73.117 57.718 22.568 1.00 24.22 447 GLU A N 1
ATOM 3716 C CA . GLU A 1 447 ? 73.068 58.581 21.380 1.00 24.70 447 GLU A CA 1
ATOM 3717 C C . GLU A 1 447 ? 71.739 58.398 20.648 1.00 24.16 447 GLU A C 1
ATOM 3718 O O . GLU A 1 447 ? 71.238 59.325 20.006 1.00 25.95 447 GLU A O 1
ATOM 3724 N N . ILE A 1 448 ? 71.148 57.212 20.799 1.00 18.81 448 ILE A N 1
ATOM 3725 C CA . ILE A 1 448 ? 69.902 56.860 20.145 1.00 12.83 448 ILE A CA 1
ATOM 3726 C C . ILE A 1 448 ? 68.755 56.725 21.135 1.00 12.87 448 ILE A C 1
ATOM 3727 O O . ILE A 1 448 ? 68.581 55.685 21.770 1.00 14.73 448 ILE A O 1
ATOM 3732 N N . ASN A 1 449 ? 67.954 57.775 21.247 1.00 14.76 449 ASN A N 1
ATOM 3733 C CA . ASN A 1 449 ? 66.813 57.761 22.139 1.00 14.53 449 ASN A CA 1
ATOM 3734 C C . ASN A 1 449 ? 65.882 58.873 21.748 1.00 13.82 449 ASN A C 1
ATOM 3735 O O . ASN A 1 449 ? 66.271 59.803 21.058 1.00 16.91 449 ASN A O 1
ATOM 3740 N N . VAL A 1 450 ? 64.633 58.720 22.145 1.00 14.41 450 VAL A N 1
ATOM 3741 C CA . VAL A 1 450 ? 63.555 59.646 21.852 1.00 14.71 450 VAL A CA 1
ATOM 3742 C C . VAL A 1 450 ? 63.728 61.114 22.224 1.00 22.00 450 VAL A C 1
ATOM 3743 O O . VAL A 1 450 ? 63.304 61.980 21.459 1.00 24.53 450 VAL A O 1
ATOM 3747 N N . LYS A 1 451 ? 64.321 61.424 23.376 1.00 25.82 451 LYS A N 1
ATOM 3748 C CA . LYS A 1 451 ? 64.472 62.833 23.740 1.00 25.12 451 LYS A CA 1
ATOM 3749 C C . LYS A 1 451 ? 65.486 63.546 22.892 1.00 24.18 451 LYS A C 1
ATOM 3750 O O . LYS A 1 451 ? 65.310 64.712 22.590 1.00 22.68 451 LYS A O 1
ATOM 3756 N N . GLN A 1 452 ? 66.559 62.850 22.540 1.00 24.54 452 GLN A N 1
ATOM 3757 C CA . GLN A 1 452 ? 67.583 63.396 21.671 1.00 23.61 452 GLN A CA 1
ATOM 3758 C C . GLN A 1 452 ? 66.935 63.663 20.306 1.00 24.97 452 GLN A C 1
ATOM 3759 O O . GLN A 1 452 ? 67.036 64.763 19.782 1.00 31.68 452 GLN A O 1
ATOM 3765 N N . ALA A 1 453 ? 66.166 62.695 19.809 1.00 26.69 453 ALA A N 1
ATOM 3766 C CA . ALA A 1 453 ? 65.494 62.788 18.503 1.00 24.67 453 ALA A CA 1
ATOM 3767 C C . ALA A 1 453 ? 64.430 63.869 18.443 1.00 24.32 453 ALA A C 1
ATOM 3768 O O . ALA A 1 453 ? 64.200 64.468 17.402 1.00 25.81 453 ALA A O 1
ATOM 3770 N N . ILE A 1 454 ? 63.761 64.096 19.562 1.00 27.34 454 ILE A N 1
ATOM 3771 C CA . ILE A 1 454 ? 62.735 65.111 19.642 1.00 24.45 454 ILE A CA 1
ATOM 3772 C C . ILE A 1 454 ? 63.290 66.527 19.795 1.00 26.61 454 ILE A C 1
ATOM 3773 O O . ILE A 1 454 ? 62.595 67.508 19.535 1.00 28.22 454 ILE A O 1
ATOM 3778 N N . GLN A 1 455 ? 64.549 66.661 20.188 1.00 31.41 455 GLN A N 1
ATOM 3779 C CA . GLN A 1 455 ? 65.096 67.998 20.308 1.00 33.28 455 GLN A CA 1
ATOM 3780 C C . GLN A 1 455 ? 65.966 68.364 19.130 1.00 35.29 455 GLN A C 1
ATOM 3781 O O . GLN A 1 455 ? 66.413 69.500 19.028 1.00 38.79 455 GLN A O 1
ATOM 3787 N N . ASN A 1 456 ? 66.220 67.396 18.252 1.00 34.19 456 ASN A N 1
ATOM 3788 C CA . ASN A 1 456 ? 67.000 67.634 17.036 1.00 32.60 456 ASN A CA 1
ATOM 3789 C C . ASN A 1 456 ? 66.026 67.511 15.853 1.00 34.48 456 ASN A C 1
ATOM 3790 O O . ASN A 1 456 ? 65.570 66.413 15.517 1.00 38.91 456 ASN A O 1
ATOM 3795 N N . LYS A 1 457 ? 65.737 68.625 15.199 1.00 30.91 457 LYS A N 1
ATOM 3796 C CA . LYS A 1 457 ? 64.796 68.616 14.087 1.00 36.12 457 LYS A CA 1
ATOM 3797 C C . LYS A 1 457 ? 65.266 67.828 12.860 1.00 32.53 457 LYS A C 1
ATOM 3798 O O . LYS A 1 457 ? 64.472 67.512 11.979 1.00 31.24 457 LYS A O 1
ATOM 3804 N N . ASP A 1 458 ? 66.556 67.527 12.805 1.00 31.04 458 ASP A N 1
ATOM 3805 C CA . ASP A 1 458 ? 67.128 66.759 11.708 1.00 28.98 458 ASP A CA 1
ATOM 3806 C C . ASP A 1 458 ? 67.209 65.282 12.027 1.00 28.22 458 ASP A C 1
ATOM 3807 O O . ASP A 1 458 ? 67.976 64.553 11.398 1.00 26.00 458 ASP A O 1
ATOM 3812 N N . SER A 1 459 ? 66.427 64.832 13.001 1.00 25.84 459 SER A N 1
ATOM 3813 C CA . SER A 1 459 ? 66.469 63.438 13.398 1.00 22.78 459 SER A CA 1
ATOM 3814 C C . SER A 1 459 ? 65.526 62.597 12.558 1.00 21.64 459 SER A C 1
ATOM 3815 O O . SER A 1 459 ? 64.645 63.111 11.868 1.00 21.19 459 SER A O 1
ATOM 3818 N N . ILE A 1 460 ? 65.665 61.289 12.720 1.00 21.23 460 ILE A N 1
ATOM 3819 C CA . ILE A 1 460 ? 64.859 60.306 12.028 1.00 18.77 460 ILE A CA 1
ATOM 3820 C C . ILE A 1 460 ? 63.385 60.482 12.423 1.00 21.19 460 ILE A C 1
ATOM 3821 O O . ILE A 1 460 ? 62.489 60.351 11.587 1.00 19.04 460 ILE A O 1
ATOM 3826 N N . PHE A 1 461 ? 63.141 60.847 13.682 1.00 20.36 461 PHE A N 1
ATOM 3827 C CA . PHE A 1 461 ? 61.778 61.021 14.165 1.00 18.83 461 PHE A CA 1
ATOM 3828 C C . PHE A 1 461 ? 61.009 62.036 13.344 1.00 17.69 461 PHE A C 1
ATOM 3829 O O . PHE A 1 461 ? 59.850 61.814 12.970 1.00 20.05 461 PHE A O 1
ATOM 3837 N N . TYR A 1 462 ? 61.644 63.174 13.116 1.00 20.29 462 TYR A N 1
ATOM 3838 C CA . TYR A 1 462 ? 61.037 64.246 12.336 1.00 22.60 462 TYR A CA 1
ATOM 3839 C C . TYR A 1 462 ? 60.861 63.867 10.864 1.00 21.64 462 TYR A C 1
ATOM 3840 O O . TYR A 1 462 ? 59.876 64.253 10.229 1.00 25.54 462 TYR A O 1
ATOM 3849 N N . TYR A 1 463 ? 61.774 63.047 10.352 1.00 23.00 463 TYR A N 1
ATOM 3850 C CA . TYR A 1 463 ? 61.693 62.578 8.971 1.00 21.83 463 TYR A CA 1
ATOM 3851 C C . TYR A 1 463 ? 60.439 61.690 8.816 1.00 21.35 463 TYR A C 1
ATOM 3852 O O . TYR A 1 463 ? 59.623 61.911 7.915 1.00 21.76 463 TYR A O 1
ATOM 3861 N N . TYR A 1 464 ? 60.248 60.750 9.741 1.00 19.57 464 TYR A N 1
ATOM 3862 C CA . TYR A 1 464 ? 59.087 59.868 9.722 1.00 16.82 464 TYR A CA 1
ATOM 3863 C C . TYR A 1 464 ? 57.796 60.638 9.870 1.00 17.34 464 TYR A C 1
ATOM 3864 O O . TYR A 1 464 ? 56.773 60.282 9.290 1.00 20.73 464 TYR A O 1
ATOM 3873 N N . LYS A 1 465 ? 57.845 61.685 10.672 1.00 19.56 465 LYS A N 1
ATOM 3874 C CA . LYS A 1 465 ? 56.683 62.524 10.908 1.00 23.20 465 LYS A CA 1
ATOM 3875 C C . LYS A 1 465 ? 56.261 63.215 9.613 1.00 23.16 465 LYS A C 1
ATOM 3876 O O . LYS A 1 465 ? 55.074 63.253 9.284 1.00 25.70 465 LYS A O 1
ATOM 3882 N N . LYS A 1 466 ? 57.234 63.752 8.879 1.00 23.54 466 LYS A N 1
ATOM 3883 C CA . LYS A 1 466 ? 56.957 64.432 7.609 1.00 24.43 466 LYS A CA 1
ATOM 3884 C C . LYS A 1 466 ? 56.429 63.459 6.563 1.00 20.34 466 LYS A C 1
ATOM 3885 O O . LYS A 1 466 ? 55.528 63.778 5.805 1.00 24.53 466 LYS A O 1
ATOM 3891 N N . LEU A 1 467 ? 57.000 62.270 6.551 1.00 19.64 467 LEU A N 1
ATOM 3892 C CA . LEU A 1 467 ? 56.603 61.210 5.650 1.00 19.39 467 LEU A CA 1
ATOM 3893 C C . LEU A 1 467 ? 55.138 60.875 5.853 1.00 22.16 467 LEU A C 1
ATOM 3894 O O . LEU A 1 467 ? 54.421 60.607 4.893 1.00 27.49 467 LEU A O 1
ATOM 3899 N N . ILE A 1 468 ? 54.698 60.868 7.110 1.00 22.61 468 ILE A N 1
ATOM 3900 C CA . ILE A 1 468 ? 53.325 60.533 7.448 1.00 18.04 468 ILE A CA 1
ATOM 3901 C C . ILE A 1 468 ? 52.419 61.689 7.092 1.00 19.67 468 ILE A C 1
ATOM 3902 O O . ILE A 1 468 ? 51.310 61.507 6.576 1.00 20.64 468 ILE A O 1
ATOM 3907 N N . GLU A 1 469 ? 52.914 62.892 7.312 1.00 20.78 469 GLU A N 1
ATOM 3908 C CA . GLU A 1 469 ? 52.149 64.081 6.987 1.00 27.25 469 GLU A CA 1
ATOM 3909 C C . GLU A 1 469 ? 51.908 64.168 5.473 1.00 26.35 469 GLU A C 1
ATOM 3910 O O . GLU A 1 469 ? 50.800 64.427 5.022 1.00 31.20 469 GLU A O 1
ATOM 3916 N N . LEU A 1 470 ? 52.953 63.932 4.698 1.00 26.29 470 LEU A N 1
ATOM 3917 C CA . LEU A 1 470 ? 52.878 63.956 3.238 1.00 24.87 470 LEU A CA 1
ATOM 3918 C C . LEU A 1 470 ? 51.797 63.003 2.760 1.00 27.71 470 LEU A C 1
ATOM 3919 O O . LEU A 1 470 ? 50.957 63.347 1.932 1.00 30.89 470 LEU A O 1
ATOM 3924 N N . ARG A 1 471 ? 51.818 61.808 3.323 1.00 28.30 471 ARG A N 1
ATOM 3925 C CA . ARG A 1 471 ? 50.857 60.755 3.008 1.00 26.58 471 ARG A CA 1
ATOM 3926 C C . ARG A 1 471 ? 49.409 61.122 3.320 1.00 29.56 471 ARG A C 1
ATOM 3927 O O . ARG A 1 471 ? 48.497 60.738 2.594 1.00 32.08 471 ARG A O 1
ATOM 3935 N N . LYS A 1 472 ? 49.209 61.846 4.411 1.00 28.92 472 LYS A N 1
ATOM 3936 C CA . LYS A 1 472 ? 47.887 62.273 4.833 1.00 31.42 472 LYS A CA 1
ATOM 3937 C C . LYS A 1 472 ? 47.379 63.403 3.952 1.00 32.46 472 LYS A C 1
ATOM 3938 O O . LYS A 1 472 ? 46.188 63.498 3.641 1.00 36.38 472 LYS A O 1
ATOM 3944 N N . ASN A 1 473 ? 48.301 64.273 3.573 1.00 32.15 473 ASN A N 1
ATOM 3945 C CA . ASN A 1 473 ? 47.976 65.430 2.762 1.00 35.79 473 ASN A CA 1
ATOM 3946 C C . ASN A 1 473 ? 48.056 65.285 1.252 1.00 35.91 473 ASN A C 1
ATOM 3947 O O . ASN A 1 473 ? 47.738 66.226 0.540 1.00 39.52 473 ASN A O 1
ATOM 3952 N N . ASN A 1 474 ? 48.470 64.126 0.754 1.00 35.48 474 ASN A N 1
ATOM 3953 C CA . ASN A 1 474 ? 48.567 63.917 -0.688 1.00 33.67 474 ASN A CA 1
ATOM 3954 C C . ASN A 1 474 ? 47.961 62.574 -1.066 1.00 32.22 474 ASN A C 1
ATOM 3955 O O . ASN A 1 474 ? 48.538 61.529 -0.809 1.00 32.02 474 ASN A O 1
ATOM 3960 N N . GLU A 1 475 ? 46.836 62.614 -1.765 1.00 34.48 475 GLU A N 1
ATOM 3961 C CA . GLU A 1 475 ? 46.117 61.405 -2.174 1.00 32.52 475 GLU A CA 1
ATOM 3962 C C . GLU A 1 475 ? 46.922 60.482 -3.076 1.00 28.70 475 GLU A C 1
ATOM 3963 O O . GLU A 1 475 ? 46.776 59.263 -3.028 1.00 26.89 475 GLU A O 1
ATOM 3969 N N . ILE A 1 476 ? 47.790 61.074 -3.883 1.00 25.41 476 ILE A N 1
ATOM 3970 C CA . ILE A 1 476 ? 48.619 60.309 -4.788 1.00 22.58 476 ILE A CA 1
ATOM 3971 C C . ILE A 1 476 ? 49.475 59.299 -4.049 1.00 25.18 476 ILE A C 1
ATOM 3972 O O . ILE A 1 476 ? 49.650 58.179 -4.543 1.00 24.57 476 ILE A O 1
ATOM 3977 N N . VAL A 1 477 ? 49.988 59.645 -2.862 1.00 25.40 477 VAL A N 1
ATOM 3978 C CA . VAL A 1 477 ? 50.812 58.659 -2.144 1.00 24.04 477 VAL A CA 1
ATOM 3979 C C . VAL A 1 477 ? 50.019 57.452 -1.626 1.00 19.69 477 VAL A C 1
ATOM 3980 O O . VAL A 1 477 ? 50.568 56.371 -1.443 1.00 24.94 477 VAL A O 1
ATOM 3984 N N . VAL A 1 478 ? 48.709 57.600 -1.500 1.00 19.74 478 VAL A N 1
ATOM 3985 C CA . VAL A 1 478 ? 47.902 56.482 -1.058 1.00 20.98 478 VAL A CA 1
ATOM 3986 C C . VAL A 1 478 ? 47.327 55.718 -2.252 1.00 21.91 478 VAL A C 1
ATOM 3987 O O . VAL A 1 478 ? 47.415 54.493 -2.337 1.00 22.85 478 VAL A O 1
ATOM 3991 N N . TYR A 1 479 ? 46.757 56.462 -3.192 1.00 25.84 479 TYR A N 1
ATOM 3992 C CA . TYR A 1 479 ? 46.077 55.854 -4.326 1.00 24.15 479 TYR A CA 1
ATOM 3993 C C . TYR A 1 479 ? 46.778 55.777 -5.681 1.00 23.60 479 TYR A C 1
ATOM 3994 O O . TYR A 1 479 ? 46.321 55.064 -6.565 1.00 27.19 479 TYR A O 1
ATOM 4003 N N . GLY A 1 480 ? 47.899 56.462 -5.845 1.00 24.46 480 GLY A N 1
ATOM 4004 C CA . GLY A 1 480 ? 48.593 56.424 -7.118 1.00 22.55 480 GLY A CA 1
ATOM 4005 C C . GLY A 1 480 ? 49.119 55.045 -7.464 1.00 25.22 480 GLY A C 1
ATOM 4006 O O . GLY A 1 480 ? 49.260 54.193 -6.601 1.00 24.71 480 GLY A O 1
ATOM 4007 N N . SER A 1 481 ? 49.370 54.807 -8.741 1.00 28.09 481 SER A N 1
ATOM 4008 C CA . SER A 1 481 ? 49.894 53.524 -9.182 1.00 27.48 481 SER A CA 1
ATOM 4009 C C . SER A 1 481 ? 51.404 53.510 -8.968 1.00 21.26 481 SER A C 1
ATOM 4010 O O . SER A 1 481 ? 51.999 54.521 -8.611 1.00 24.17 481 SER A O 1
ATOM 4013 N N . TYR A 1 482 ? 52.033 52.380 -9.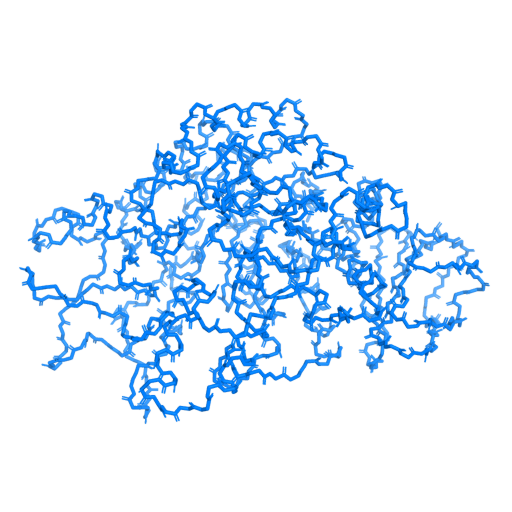239 1.00 21.57 482 TYR A N 1
ATOM 4014 C CA . TYR A 1 482 ? 53.463 52.273 -9.031 1.00 21.23 482 TYR A CA 1
ATOM 4015 C C . TYR A 1 482 ? 54.184 51.760 -10.266 1.00 19.95 482 TYR A C 1
ATOM 4016 O O . TYR A 1 482 ? 53.739 50.813 -10.897 1.00 21.53 482 TYR A O 1
ATOM 4025 N N . ASP A 1 483 ? 55.321 52.364 -10.579 1.00 23.45 483 ASP A N 1
ATOM 4026 C CA . ASP A 1 483 ? 56.124 51.891 -11.682 1.00 26.52 483 ASP A CA 1
ATOM 4027 C C . ASP A 1 483 ? 57.618 52.103 -11.414 1.00 22.89 483 ASP A C 1
ATOM 4028 O O . ASP A 1 483 ? 58.084 53.217 -11.199 1.00 23.66 483 ASP A O 1
ATOM 4033 N N . LEU A 1 484 ? 58.349 51.001 -11.403 1.00 22.97 484 LEU A N 1
ATOM 4034 C CA . LEU A 1 484 ? 59.782 51.008 -11.168 1.00 24.04 484 LEU A CA 1
ATOM 4035 C C . LEU A 1 484 ? 60.563 51.485 -12.377 1.00 26.67 484 LEU A C 1
ATOM 4036 O O . LEU A 1 484 ? 60.390 50.951 -13.474 1.00 26.09 484 LEU A O 1
ATOM 4041 N N . ILE A 1 485 ? 61.457 52.446 -12.168 1.00 27.39 485 ILE A N 1
ATOM 4042 C CA . ILE A 1 485 ? 62.300 52.933 -13.247 1.00 25.66 485 ILE A CA 1
ATOM 4043 C C . ILE A 1 485 ? 63.727 52.527 -12.918 1.00 26.86 485 ILE A C 1
ATOM 4044 O O . ILE A 1 485 ? 64.004 52.070 -11.809 1.00 29.45 485 ILE A O 1
ATOM 4049 N N . LEU A 1 486 ? 64.625 52.654 -13.887 1.00 23.84 486 LEU A N 1
ATOM 4050 C CA . LEU A 1 486 ? 66.031 52.275 -13.710 1.00 24.02 486 LEU A CA 1
ATOM 4051 C C . LEU A 1 486 ? 66.090 50.871 -13.135 1.00 21.75 486 LEU A C 1
ATOM 4052 O O . LEU A 1 486 ? 66.945 50.569 -12.305 1.00 24.60 486 LEU A O 1
ATOM 4057 N N . GLU A 1 487 ? 65.193 50.013 -13.600 1.00 21.90 487 GLU A N 1
ATOM 4058 C CA . GLU A 1 487 ? 65.101 48.656 -13.092 1.00 27.73 487 GLU A CA 1
ATOM 4059 C C . GLU A 1 487 ? 66.358 47.902 -12.795 1.00 28.19 487 GLU A C 1
ATOM 4060 O O . GLU A 1 487 ? 66.424 47.215 -11.780 1.00 32.14 487 GLU A O 1
ATOM 4066 N N . ASN A 1 488 ? 67.363 48.025 -13.650 1.00 29.14 488 ASN A N 1
ATOM 4067 C CA . ASN A 1 488 ? 68.588 47.252 -13.447 1.00 22.46 488 ASN A CA 1
ATOM 4068 C C . ASN A 1 488 ? 69.770 47.996 -12.854 1.00 21.21 488 ASN A C 1
ATOM 4069 O O . ASN A 1 488 ? 70.869 47.439 -12.738 1.00 24.74 488 ASN A O 1
ATOM 4074 N N . ASN A 1 489 ? 69.537 49.229 -12.410 1.00 21.57 489 ASN A N 1
ATOM 4075 C CA . ASN A 1 489 ? 70.604 50.012 -11.806 1.00 17.96 489 ASN A CA 1
ATOM 4076 C C . ASN A 1 489 ? 70.924 49.332 -10.464 1.00 23.07 489 ASN A C 1
ATOM 4077 O O . ASN A 1 489 ? 70.037 49.120 -9.632 1.00 23.17 489 ASN A O 1
ATOM 4082 N N . PRO A 1 490 ? 72.191 48.953 -10.253 1.00 24.28 490 PRO A N 1
ATOM 4083 C CA . PRO A 1 490 ? 72.588 48.285 -9.011 1.00 26.41 490 PRO A CA 1
ATOM 4084 C C . PRO A 1 490 ? 72.822 49.186 -7.808 1.00 26.38 490 PRO A C 1
ATOM 4085 O O . PRO A 1 490 ? 73.217 48.693 -6.758 1.00 34.57 490 PRO A O 1
ATOM 4089 N N . SER A 1 491 ? 72.577 50.484 -7.944 1.00 25.72 491 SER A N 1
ATOM 4090 C CA . SER A 1 491 ? 72.813 51.406 -6.845 1.00 23.30 491 SER A CA 1
ATOM 4091 C C . SER A 1 491 ? 71.593 52.220 -6.466 1.00 23.67 491 SER A C 1
ATOM 4092 O O . SER A 1 491 ? 71.382 52.529 -5.297 1.00 22.16 491 SER A O 1
ATOM 4095 N N . ILE A 1 492 ? 70.755 52.509 -7.447 1.00 23.54 492 ILE A N 1
ATOM 4096 C CA . ILE A 1 492 ? 69.596 53.344 -7.219 1.00 19.36 492 ILE A CA 1
ATOM 4097 C C . ILE A 1 492 ? 68.267 52.646 -7.232 1.00 25.48 492 ILE A C 1
ATOM 4098 O O . ILE A 1 492 ? 67.984 51.866 -8.138 1.00 25.23 492 ILE A O 1
ATOM 4103 N N . PHE A 1 493 ? 67.466 52.921 -6.202 1.00 23.66 493 PHE A N 1
ATOM 4104 C CA . PHE A 1 493 ? 66.117 52.395 -6.096 1.00 21.94 493 PHE A CA 1
ATOM 4105 C C . PHE A 1 493 ? 65.261 53.611 -6.487 1.00 23.78 493 PHE A C 1
ATOM 4106 O O . PHE A 1 493 ? 65.237 54.626 -5.775 1.00 20.92 493 PHE A O 1
ATOM 4114 N N . ALA A 1 494 ? 64.622 53.545 -7.649 1.00 21.83 494 ALA A N 1
ATOM 4115 C CA . ALA A 1 494 ? 63.814 54.656 -8.111 1.00 16.18 494 ALA A CA 1
ATOM 4116 C C . ALA A 1 494 ? 62.498 54.178 -8.685 1.00 17.61 494 ALA A C 1
ATOM 4117 O O . ALA A 1 494 ? 62.405 53.077 -9.228 1.00 21.01 494 ALA A O 1
ATOM 4119 N N . TYR A 1 495 ? 61.470 55.000 -8.546 1.00 18.11 495 TYR A N 1
ATOM 4120 C CA . TYR A 1 495 ? 60.160 54.649 -9.063 1.00 18.61 495 TYR A CA 1
ATOM 4121 C C . TYR A 1 495 ? 59.275 55.868 -9.182 1.00 15.54 495 TYR A C 1
ATOM 4122 O O . TYR A 1 495 ? 59.634 56.956 -8.725 1.00 17.59 495 TYR A O 1
ATOM 4131 N N . VAL A 1 496 ? 58.122 55.684 -9.810 1.00 16.91 496 VAL A N 1
ATOM 4132 C CA . VAL A 1 496 ? 57.181 56.773 -10.022 1.00 16.20 496 VAL A CA 1
ATOM 4133 C C . VAL A 1 496 ? 55.776 56.399 -9.564 1.00 17.64 496 VAL A C 1
ATOM 4134 O O . VAL A 1 496 ? 55.332 55.261 -9.740 1.00 20.72 496 VAL A O 1
ATOM 4138 N N . ARG A 1 497 ? 55.095 57.346 -8.936 1.00 19.94 497 ARG A N 1
ATOM 4139 C CA . ARG A 1 497 ? 53.717 57.131 -8.515 1.00 22.14 497 ARG A CA 1
ATOM 4140 C C . ARG A 1 497 ? 52.955 58.055 -9.453 1.00 25.46 497 ARG A C 1
ATOM 4141 O O . ARG A 1 497 ? 53.327 59.221 -9.615 1.00 22.01 497 ARG A O 1
ATOM 4149 N N . THR A 1 498 ? 51.904 57.532 -10.073 1.00 28.44 498 THR A N 1
ATOM 4150 C CA . THR A 1 498 ? 51.086 58.297 -10.997 1.00 30.00 498 THR A CA 1
ATOM 4151 C C . THR A 1 498 ? 49.649 58.303 -10.504 1.00 29.52 498 THR A C 1
ATOM 4152 O O . THR A 1 498 ? 49.088 57.260 -10.161 1.00 31.95 498 THR A O 1
ATOM 4156 N N . TYR A 1 499 ? 49.048 59.476 -10.461 1.00 27.16 499 TYR A N 1
ATOM 4157 C CA . TYR A 1 499 ? 47.671 59.569 -10.012 1.00 29.37 499 TYR A CA 1
ATOM 4158 C C . TYR A 1 499 ? 47.134 60.833 -10.642 1.00 34.88 499 TYR A C 1
ATOM 4159 O O . TYR A 1 499 ? 47.500 61.952 -10.242 1.00 35.89 499 TYR A O 1
ATOM 4168 N N . GLY A 1 500 ? 46.278 60.648 -11.643 1.00 36.98 500 GLY A N 1
ATOM 4169 C CA . GLY A 1 500 ? 45.726 61.782 -12.357 1.00 38.50 500 GLY A CA 1
ATOM 4170 C C . GLY A 1 500 ? 46.825 62.389 -13.213 1.00 41.84 500 GLY A C 1
ATOM 4171 O O . GLY A 1 500 ? 47.583 61.679 -13.888 1.00 35.98 500 GLY A O 1
ATOM 4172 N N . VAL A 1 501 ? 46.953 63.706 -13.137 1.00 45.11 501 VAL A N 1
ATOM 4173 C CA . VAL A 1 501 ? 47.965 64.408 -13.913 1.00 48.06 501 VAL A CA 1
ATOM 4174 C C . VAL A 1 501 ? 49.304 64.551 -13.177 1.00 47.51 501 VAL A C 1
ATOM 4175 O O . VAL A 1 501 ? 50.319 64.904 -13.781 1.00 49.60 501 VAL A O 1
ATOM 4179 N N . GLU A 1 502 ? 49.304 64.244 -11.883 1.00 44.94 502 GLU A N 1
ATOM 4180 C CA . GLU A 1 502 ? 50.503 64.368 -11.072 1.00 40.65 502 GLU A CA 1
ATOM 4181 C C . GLU A 1 502 ? 51.282 63.093 -11.011 1.00 34.52 502 GLU A C 1
ATOM 4182 O O . GLU A 1 502 ? 50.758 61.996 -11.240 1.00 32.18 502 GLU A O 1
ATOM 4188 N N . LYS A 1 503 ? 52.533 63.252 -10.621 1.00 32.20 503 LYS A N 1
ATOM 4189 C CA . LYS A 1 503 ? 53.448 62.140 -10.501 1.00 32.79 503 LYS A CA 1
ATOM 4190 C C . LYS A 1 503 ? 54.368 62.419 -9.337 1.00 31.07 503 LYS A C 1
ATOM 4191 O O . LYS A 1 503 ? 54.568 63.576 -8.963 1.00 32.03 503 LYS A O 1
ATOM 4197 N N . LEU A 1 504 ? 54.894 61.358 -8.740 1.00 29.90 504 LEU A N 1
ATOM 4198 C CA . LEU A 1 504 ? 55.845 61.483 -7.648 1.00 23.87 504 LEU A CA 1
ATOM 4199 C C . LEU A 1 504 ? 57.031 60.720 -8.149 1.00 20.35 504 LEU A C 1
ATOM 4200 O O . LEU A 1 504 ? 56.879 59.623 -8.683 1.00 24.30 504 LEU A O 1
ATOM 4205 N N . LEU A 1 505 ? 58.201 61.327 -8.055 1.00 19.51 505 LEU A N 1
ATOM 4206 C CA . LEU A 1 505 ? 59.418 60.671 -8.465 1.00 21.99 505 LEU A CA 1
ATOM 4207 C C . LEU A 1 505 ? 60.171 60.449 -7.141 1.00 24.26 505 LEU A C 1
ATOM 4208 O O . LEU A 1 505 ? 60.394 61.389 -6.382 1.00 21.38 505 LEU A O 1
ATOM 4213 N N . VAL A 1 506 ? 60.491 59.197 -6.842 1.00 24.61 506 VAL A N 1
ATOM 4214 C CA . VAL A 1 506 ? 61.201 58.855 -5.613 1.00 20.33 506 VAL A CA 1
ATOM 4215 C C . VAL A 1 506 ? 62.589 58.338 -6.003 1.00 18.70 506 VAL A C 1
ATOM 4216 O O . VAL A 1 506 ? 62.713 57.413 -6.809 1.00 17.97 506 VAL A O 1
ATOM 4220 N N . ILE A 1 507 ? 63.633 58.928 -5.448 1.00 17.18 507 ILE A N 1
ATOM 4221 C CA . ILE A 1 507 ? 64.973 58.487 -5.775 1.00 22.93 507 ILE A CA 1
ATOM 4222 C C . ILE A 1 507 ? 65.685 58.133 -4.484 1.00 22.80 507 ILE A C 1
ATOM 4223 O O . ILE A 1 507 ? 65.694 58.930 -3.549 1.00 23.72 507 ILE A O 1
ATOM 4228 N N . ALA A 1 508 ? 66.291 56.951 -4.445 1.00 23.97 508 ALA A N 1
ATOM 4229 C CA . ALA A 1 508 ? 67.013 56.507 -3.265 1.00 23.57 508 ALA A CA 1
ATOM 4230 C C . ALA A 1 508 ? 68.347 55.856 -3.609 1.00 20.52 508 ALA A C 1
ATOM 4231 O O . ALA A 1 508 ? 68.399 54.950 -4.426 1.00 20.29 508 ALA A O 1
ATOM 4233 N N . ASN A 1 509 ? 69.432 56.351 -3.027 1.00 19.88 509 ASN A N 1
ATOM 4234 C CA . ASN A 1 509 ? 70.736 55.736 -3.228 1.00 18.25 509 ASN A CA 1
ATOM 4235 C C . ASN A 1 509 ? 70.892 54.677 -2.119 1.00 23.88 509 ASN A C 1
ATOM 4236 O O . ASN A 1 509 ? 70.881 55.001 -0.936 1.00 27.18 509 ASN A O 1
ATOM 4241 N N . PHE A 1 510 ? 71.053 53.418 -2.485 1.00 21.71 510 PHE A N 1
ATOM 4242 C CA . PHE A 1 510 ? 71.182 52.362 -1.484 1.00 19.32 510 PHE A CA 1
ATOM 4243 C C . PHE A 1 510 ? 72.617 52.075 -1.096 1.00 19.37 510 PHE A C 1
ATOM 4244 O O . PHE A 1 510 ? 72.880 51.080 -0.435 1.00 18.00 510 PHE A O 1
ATOM 4252 N N . THR A 1 511 ? 73.550 52.935 -1.493 1.00 22.35 511 THR A N 1
ATOM 4253 C CA . THR A 1 511 ? 74.950 52.677 -1.191 1.00 20.50 511 THR A CA 1
ATOM 4254 C C . THR A 1 511 ? 75.667 53.829 -0.504 1.00 17.97 511 THR A C 1
ATOM 4255 O O . THR A 1 511 ? 75.169 54.951 -0.438 1.00 17.69 511 THR A O 1
ATOM 4259 N N . ALA A 1 512 ? 76.851 53.526 0.004 1.00 22.97 512 ALA A N 1
ATOM 4260 C CA . ALA A 1 512 ? 77.698 54.498 0.679 1.00 23.10 512 ALA A CA 1
ATOM 4261 C C . ALA A 1 512 ? 78.514 55.315 -0.316 1.00 30.13 512 ALA A C 1
ATOM 4262 O O . ALA A 1 512 ? 79.332 56.147 0.081 1.00 32.28 512 ALA A O 1
ATOM 4264 N N . GLU A 1 513 ? 78.306 55.067 -1.607 1.00 34.47 513 GLU A N 1
ATOM 4265 C CA . GLU A 1 513 ? 79.043 55.771 -2.658 1.00 36.54 513 GLU A CA 1
ATOM 4266 C C . GLU A 1 513 ? 78.207 56.759 -3.433 1.00 35.95 513 GLU A C 1
ATOM 4267 O O . GLU A 1 513 ? 76.987 56.616 -3.554 1.00 34.83 513 GLU A O 1
ATOM 4273 N N . GLU A 1 514 ? 78.878 57.789 -3.927 1.00 37.30 514 GLU A N 1
ATOM 4274 C CA . GLU A 1 514 ? 78.233 58.805 -4.730 1.00 37.65 514 GLU A CA 1
ATOM 4275 C C . GLU A 1 514 ? 77.922 58.159 -6.071 1.00 37.38 514 GLU A C 1
ATOM 4276 O O . GLU A 1 514 ? 78.720 57.354 -6.576 1.00 40.96 514 GLU A O 1
ATOM 4282 N N . CYS A 1 515 ? 76.741 58.439 -6.610 1.00 36.02 515 CYS A N 1
ATOM 4283 C CA . CYS A 1 515 ? 76.373 57.910 -7.916 1.00 32.58 515 CYS A CA 1
ATOM 4284 C C . CYS A 1 515 ? 75.518 58.917 -8.657 1.00 29.71 515 CYS A C 1
ATOM 4285 O O . CYS A 1 515 ? 75.173 59.958 -8.110 1.00 31.00 515 CYS A O 1
ATOM 4288 N N . ILE A 1 516 ? 75.259 58.658 -9.929 1.00 30.14 516 ILE A N 1
ATOM 4289 C CA . ILE A 1 516 ? 74.488 59.579 -10.753 1.00 31.97 516 ILE A CA 1
ATOM 4290 C C . ILE A 1 516 ? 73.088 59.085 -11.121 1.00 29.77 516 ILE A C 1
ATOM 4291 O O . ILE A 1 516 ? 72.903 57.934 -11.537 1.00 25.96 516 ILE A O 1
ATOM 4296 N N . PHE A 1 517 ? 72.095 59.947 -10.940 1.00 29.32 517 PHE A N 1
ATOM 4297 C CA . PHE A 1 517 ? 70.747 59.594 -11.334 1.00 29.84 517 PHE A CA 1
ATOM 4298 C C . PHE A 1 517 ? 70.451 60.338 -12.631 1.00 33.31 517 PHE A C 1
ATOM 4299 O O . PHE A 1 517 ? 70.623 61.555 -12.710 1.00 29.40 517 PHE A O 1
ATOM 4307 N N . GLU A 1 518 ? 70.003 59.606 -13.641 1.00 36.13 518 GLU A N 1
ATOM 4308 C CA . GLU A 1 518 ? 69.663 60.205 -14.920 1.00 37.96 518 GLU A CA 1
ATOM 4309 C C . GLU A 1 518 ? 68.184 59.942 -15.166 1.00 32.57 518 GLU A C 1
ATOM 4310 O O . GLU A 1 518 ? 67.746 58.793 -15.251 1.00 32.95 518 GLU A O 1
ATOM 4316 N N . LEU A 1 519 ? 67.408 61.006 -15.230 1.00 29.96 519 LEU A N 1
ATOM 4317 C CA . LEU A 1 519 ? 65.972 60.897 -15.446 1.00 32.95 519 LEU A CA 1
ATOM 4318 C C . LEU A 1 519 ? 65.668 60.337 -16.842 1.00 35.59 519 LEU A C 1
ATOM 4319 O O . LEU A 1 519 ? 66.241 60.789 -17.829 1.00 40.45 519 LEU A O 1
ATOM 4324 N N . PRO A 1 520 ? 64.817 59.304 -16.939 1.00 37.24 520 PRO A N 1
ATOM 4325 C CA . PRO A 1 520 ? 64.497 58.733 -18.257 1.00 38.04 520 PRO A CA 1
ATOM 4326 C C . PRO A 1 520 ? 63.776 59.733 -19.162 1.00 41.99 520 PRO A C 1
ATOM 4327 O O . PRO A 1 520 ? 62.858 60.434 -18.720 1.00 35.83 520 PRO A O 1
ATOM 4331 N N . GLU A 1 521 ? 64.147 59.756 -20.443 1.00 47.61 521 GLU A N 1
ATOM 4332 C CA . GLU A 1 521 ? 63.523 60.686 -21.385 1.00 53.58 521 GLU A CA 1
ATOM 4333 C C . GLU A 1 521 ? 62.016 60.487 -21.444 1.00 52.06 521 GLU A C 1
ATOM 4334 O O . GLU A 1 521 ? 61.268 61.423 -21.703 1.00 55.31 521 GLU A O 1
ATOM 4340 N N . ASP A 1 522 ? 61.577 59.271 -21.145 1.00 51.89 522 ASP A N 1
ATOM 4341 C CA . ASP A 1 522 ? 60.157 58.940 -21.157 1.00 51.59 522 ASP A CA 1
ATOM 4342 C C . ASP A 1 522 ? 59.323 59.868 -20.275 1.00 47.00 522 ASP A C 1
ATOM 4343 O O . ASP A 1 522 ? 58.228 60.261 -20.655 1.00 45.88 522 ASP A O 1
ATOM 4348 N N . ILE A 1 523 ? 59.853 60.231 -19.111 1.00 45.86 523 ILE A N 1
ATOM 4349 C CA . ILE A 1 523 ? 59.123 61.088 -18.179 1.00 46.63 523 ILE A CA 1
ATOM 4350 C C . ILE A 1 523 ? 59.216 62.547 -18.555 1.00 49.47 523 ILE A C 1
ATOM 4351 O O . ILE A 1 523 ? 60.314 63.101 -18.639 1.00 52.09 523 ILE A O 1
ATOM 4356 N N . SER A 1 524 ? 58.066 63.184 -18.730 1.00 51.89 524 SER A N 1
ATOM 4357 C CA . SER A 1 524 ? 58.058 64.594 -19.070 1.00 56.02 524 SER A CA 1
ATOM 4358 C C . SER A 1 524 ? 57.241 65.354 -18.040 1.00 53.12 524 SER A C 1
ATOM 4359 O O . SER A 1 524 ? 56.156 64.931 -17.647 1.00 55.56 524 SER A O 1
ATOM 4362 N N . TYR A 1 525 ? 57.784 66.472 -17.592 1.00 50.42 525 TYR A N 1
ATOM 4363 C CA . TYR A 1 525 ? 57.130 67.291 -16.589 1.00 49.56 525 TYR A CA 1
ATOM 4364 C C . TYR A 1 525 ? 57.344 68.757 -16.962 1.00 50.39 525 TYR A C 1
ATOM 4365 O O . TYR A 1 525 ? 58.196 69.084 -17.797 1.00 50.87 525 TYR A O 1
ATOM 4374 N N . SER A 1 526 ? 56.619 69.642 -16.301 1.00 50.87 526 SER A N 1
ATOM 4375 C CA . SER A 1 526 ? 56.802 71.061 -16.546 1.00 53.41 526 SER A CA 1
ATOM 4376 C C . SER A 1 526 ? 57.022 71.752 -15.213 1.00 53.41 526 SER A C 1
ATOM 4377 O O . SER A 1 526 ? 57.793 72.706 -15.113 1.00 54.13 526 SER A O 1
ATOM 4380 N N . GLU A 1 527 ? 56.383 71.216 -14.178 1.00 53.99 527 GLU A N 1
ATOM 4381 C CA . GLU A 1 527 ? 56.490 71.756 -12.834 1.00 52.76 527 GLU A CA 1
ATOM 4382 C C . GLU A 1 527 ? 57.114 70.698 -11.921 1.00 49.31 527 GLU A C 1
ATOM 4383 O O . GLU A 1 527 ? 56.837 69.508 -12.062 1.00 46.55 527 GLU A O 1
ATOM 4389 N N . VAL A 1 528 ? 58.015 71.126 -11.046 1.00 46.24 528 VAL A N 1
ATOM 4390 C CA . VAL A 1 528 ? 58.685 70.221 -10.121 1.00 41.40 528 VAL A CA 1
ATOM 4391 C C . VAL A 1 528 ? 58.666 70.801 -8.719 1.00 40.50 528 VAL A C 1
ATOM 4392 O O . VAL A 1 528 ? 58.935 71.981 -8.524 1.00 41.67 528 VAL A O 1
ATOM 4396 N N . GLU A 1 529 ? 58.383 69.968 -7.733 1.00 41.89 529 GLU A N 1
ATOM 4397 C CA . GLU A 1 529 ? 58.376 70.444 -6.366 1.00 40.84 529 GLU A CA 1
ATOM 4398 C C . GLU A 1 529 ? 59.032 69.417 -5.465 1.00 38.72 529 GLU A C 1
ATOM 4399 O O . GLU A 1 529 ? 58.619 68.257 -5.455 1.00 38.06 529 GLU A O 1
ATOM 4405 N N . LEU A 1 530 ? 60.096 69.828 -4.771 1.00 35.98 530 LEU A N 1
ATOM 4406 C CA . LEU A 1 530 ? 60.813 68.950 -3.844 1.00 33.44 530 LEU A CA 1
ATOM 4407 C C . LEU A 1 530 ? 59.993 68.770 -2.565 1.00 32.42 530 LEU A C 1
ATOM 4408 O O . LEU A 1 530 ? 59.745 69.737 -1.844 1.00 32.07 530 LEU A O 1
ATOM 4413 N N . LEU A 1 531 ? 59.560 67.535 -2.309 1.00 32.51 531 LEU A N 1
ATOM 4414 C CA . LEU A 1 531 ? 58.757 67.204 -1.125 1.00 29.70 531 LEU A CA 1
ATOM 4415 C C . LEU A 1 531 ? 59.542 66.924 0.162 1.00 28.63 531 LEU A C 1
ATOM 4416 O O . LEU A 1 531 ? 59.311 67.568 1.180 1.00 33.42 531 LEU A O 1
ATOM 4421 N N . ILE A 1 532 ? 60.477 65.983 0.115 1.00 28.05 532 ILE A N 1
ATOM 4422 C CA . ILE A 1 532 ? 61.262 65.632 1.290 1.00 25.32 532 ILE A CA 1
ATOM 4423 C C . ILE A 1 532 ? 62.622 65.207 0.796 1.00 24.02 532 ILE A C 1
ATOM 4424 O O . ILE A 1 532 ? 62.765 64.787 -0.358 1.00 23.23 532 ILE A O 1
ATOM 4429 N N . HIS A 1 533 ? 63.624 65.332 1.654 1.00 23.12 533 HIS A N 1
ATOM 4430 C CA . HIS A 1 533 ? 64.991 64.997 1.273 1.00 23.64 533 HIS A CA 1
ATOM 4431 C C . HIS A 1 533 ? 65.777 64.827 2.551 1.00 20.85 533 HIS A C 1
ATOM 4432 O O . HIS A 1 533 ? 65.542 65.570 3.494 1.00 23.93 533 HIS A O 1
ATOM 4439 N N . ASN A 1 534 ? 66.720 63.887 2.575 1.00 22.62 534 ASN A N 1
ATOM 4440 C CA . ASN A 1 534 ? 67.535 63.646 3.763 1.00 21.81 534 ASN A CA 1
ATOM 4441 C C . ASN A 1 534 ? 68.905 64.313 3.697 1.00 24.18 534 ASN A C 1
ATOM 4442 O O . ASN A 1 534 ? 69.785 63.997 4.484 1.00 24.60 534 ASN A O 1
ATOM 4447 N N . TYR A 1 535 ? 69.105 65.192 2.721 1.00 26.32 535 TYR A N 1
ATOM 4448 C CA . TYR A 1 535 ? 70.358 65.945 2.577 1.00 26.15 535 TYR A CA 1
ATOM 4449 C C . TYR A 1 535 ? 69.959 67.348 2.166 1.00 32.53 535 TYR A C 1
ATOM 4450 O O . TYR A 1 535 ? 68.818 67.564 1.780 1.00 34.66 535 TYR A O 1
ATOM 4459 N N . ASP A 1 536 ? 70.870 68.310 2.258 1.00 39.95 536 ASP A N 1
ATOM 4460 C CA . ASP A 1 536 ? 70.553 69.670 1.848 1.00 46.79 536 ASP A CA 1
ATOM 4461 C C . ASP A 1 536 ? 70.700 69.776 0.346 1.00 53.65 536 ASP A C 1
ATOM 4462 O O . ASP A 1 536 ? 71.811 69.755 -0.175 1.00 56.99 536 ASP A O 1
ATOM 4467 N N . VAL A 1 537 ? 69.582 69.898 -0.355 1.00 59.68 537 VAL A N 1
ATOM 4468 C CA . VAL A 1 537 ? 69.618 70.004 -1.806 1.00 66.53 537 VAL A CA 1
ATOM 4469 C C . VAL A 1 537 ? 68.726 71.094 -2.354 1.00 71.72 537 VAL A C 1
ATOM 4470 O O . VAL A 1 537 ? 67.570 71.224 -1.950 1.00 72.50 537 VAL A O 1
ATOM 4474 N N . GLU A 1 538 ? 69.287 71.909 -3.236 1.00 77.35 538 GLU A N 1
ATOM 4475 C CA . GLU A 1 538 ? 68.511 72.934 -3.919 1.00 83.22 538 GLU A CA 1
ATOM 4476 C C . GLU A 1 538 ? 68.486 72.238 -5.272 1.00 86.09 538 GLU A C 1
ATOM 4477 O O . GLU A 1 538 ? 69.283 72.556 -6.164 1.00 88.99 538 GLU A O 1
ATOM 4483 N N . ASN A 1 539 ? 67.628 71.224 -5.384 1.00 86.36 539 ASN A N 1
ATOM 4484 C CA . ASN A 1 539 ? 67.570 70.426 -6.600 1.00 84.83 539 ASN A CA 1
ATOM 4485 C C . ASN A 1 539 ? 66.722 70.882 -7.774 1.00 83.44 539 ASN A C 1
ATOM 4486 O O . ASN A 1 539 ? 65.507 71.108 -7.668 1.00 82.86 539 ASN A O 1
ATOM 4491 N N . GLY A 1 540 ? 67.412 70.948 -8.907 1.00 81.62 540 GLY A N 1
ATOM 4492 C CA . GLY A 1 540 ? 66.847 71.360 -10.171 1.00 77.56 540 GLY A CA 1
ATOM 4493 C C . GLY A 1 540 ? 68.060 71.599 -11.054 1.00 73.48 540 GLY A C 1
ATOM 4494 O O . GLY A 1 540 ? 68.984 72.300 -10.639 1.00 76.38 540 GLY A O 1
ATOM 4495 N N . PRO A 1 541 ? 68.123 70.997 -12.250 1.00 68.91 541 PRO A N 1
ATOM 4496 C CA . PRO A 1 541 ? 67.100 70.110 -12.805 1.00 64.67 541 PRO A CA 1
ATOM 4497 C C . PRO A 1 541 ? 67.146 68.728 -12.157 1.00 57.79 541 PRO A C 1
ATOM 4498 O O . PRO A 1 541 ? 67.950 68.475 -11.265 1.00 59.13 541 PRO A O 1
ATOM 4502 N N . ILE A 1 542 ? 66.288 67.835 -12.626 1.00 50.70 542 ILE A N 1
ATOM 4503 C CA . ILE A 1 542 ? 66.235 66.483 -12.107 1.00 45.19 542 ILE A CA 1
ATOM 4504 C C . ILE A 1 542 ? 66.609 65.483 -13.213 1.00 46.90 542 ILE A C 1
ATOM 4505 O O . ILE A 1 542 ? 66.321 64.284 -13.127 1.00 45.86 542 ILE A O 1
ATOM 4510 N N . GLU A 1 543 ? 67.250 65.994 -14.261 1.00 46.09 543 GLU A N 1
ATOM 4511 C CA . GLU A 1 543 ? 67.658 65.168 -15.397 1.00 43.37 543 GLU A CA 1
ATOM 4512 C C . GLU A 1 543 ? 68.895 64.386 -15.014 1.00 42.19 543 GLU A C 1
ATOM 4513 O O . GLU A 1 543 ? 69.068 63.242 -15.423 1.00 40.32 543 GLU A O 1
ATOM 4519 N N . ASN A 1 544 ? 69.767 65.037 -14.252 1.00 41.06 544 ASN A N 1
ATOM 4520 C CA . ASN A 1 544 ? 71.015 64.430 -13.802 1.00 44.78 544 ASN A CA 1
ATOM 4521 C C . ASN A 1 544 ? 71.312 64.935 -12.387 1.00 43.78 544 ASN A C 1
ATOM 4522 O O . ASN A 1 544 ? 71.512 66.139 -12.170 1.00 44.32 544 ASN A O 1
ATOM 4527 N N . ILE A 1 545 ? 71.303 64.010 -11.430 1.00 41.31 545 ILE A N 1
ATOM 4528 C CA . ILE A 1 545 ? 71.527 64.325 -10.025 1.00 34.03 545 ILE A CA 1
ATOM 4529 C C . ILE A 1 545 ? 72.628 63.442 -9.463 1.00 30.88 545 ILE A C 1
ATOM 4530 O O . ILE A 1 545 ? 72.654 62.242 -9.721 1.00 24.01 545 ILE A O 1
ATOM 4535 N N . THR A 1 546 ? 73.579 64.049 -8.760 1.00 31.19 546 THR A N 1
ATOM 4536 C CA . THR A 1 546 ? 74.640 63.281 -8.123 1.00 34.47 546 THR A CA 1
ATOM 4537 C C . THR A 1 546 ? 74.135 62.993 -6.712 1.00 32.59 546 THR A C 1
ATOM 4538 O O . THR A 1 546 ? 73.836 63.905 -5.933 1.00 31.24 546 THR A O 1
ATOM 4542 N N . LEU A 1 547 ? 73.983 61.723 -6.409 1.00 28.62 547 LEU A N 1
ATOM 4543 C CA . LEU A 1 547 ? 73.483 61.324 -5.112 1.00 26.09 547 LEU A CA 1
ATOM 4544 C C . LEU A 1 547 ? 74.604 61.072 -4.107 1.00 21.50 547 LEU A C 1
ATOM 4545 O O . LEU A 1 547 ? 75.542 60.335 -4.395 1.00 26.51 547 LEU A O 1
ATOM 4550 N N . ARG A 1 548 ? 74.555 61.728 -2.954 1.00 22.44 548 ARG A N 1
ATOM 4551 C CA . ARG A 1 548 ? 75.571 61.484 -1.927 1.00 20.36 548 ARG A CA 1
ATOM 4552 C C . ARG A 1 548 ? 75.235 60.134 -1.285 1.00 20.87 548 ARG A C 1
ATOM 4553 O O . ARG A 1 548 ? 74.182 59.562 -1.560 1.00 22.37 548 ARG A O 1
ATOM 4561 N N . PRO A 1 549 ? 76.117 59.597 -0.430 1.00 20.89 549 PRO A N 1
ATOM 4562 C CA . PRO A 1 549 ? 75.816 58.304 0.194 1.00 18.07 549 PRO A CA 1
ATOM 4563 C C . PRO A 1 549 ? 74.458 58.255 0.877 1.00 17.33 549 PRO A C 1
ATOM 4564 O O . PRO A 1 549 ? 74.094 59.144 1.632 1.00 21.61 549 PRO A O 1
ATOM 4568 N N . TYR A 1 550 ? 73.702 57.219 0.554 1.00 15.92 550 TYR A N 1
ATOM 4569 C CA . TYR A 1 550 ? 72.383 56.980 1.106 1.00 16.16 550 TYR A CA 1
ATOM 4570 C C . TYR A 1 550 ? 71.393 58.102 0.956 1.00 17.97 550 TYR A C 1
ATOM 4571 O O . TYR A 1 550 ? 70.357 58.098 1.611 1.00 21.22 550 TYR A O 1
ATOM 4580 N N . GLU A 1 551 ? 71.692 59.054 0.075 1.00 22.91 551 GLU A N 1
ATOM 4581 C CA . GLU A 1 551 ? 70.789 60.173 -0.150 1.00 18.35 551 GLU A CA 1
ATOM 4582 C C . GLU A 1 551 ? 69.481 59.699 -0.773 1.00 20.20 551 GLU A C 1
ATOM 4583 O O . GLU A 1 551 ? 69.471 58.820 -1.629 1.00 20.83 551 GLU A O 1
ATOM 4589 N N . ALA A 1 552 ? 68.376 60.286 -0.338 1.00 19.07 552 ALA A N 1
ATOM 4590 C CA . ALA A 1 552 ? 67.070 59.918 -0.848 1.00 19.70 552 ALA A CA 1
ATOM 4591 C C . ALA A 1 552 ? 66.265 61.207 -1.008 1.00 22.46 552 ALA A C 1
ATOM 4592 O O . ALA A 1 552 ? 66.518 62.179 -0.299 1.00 24.33 552 ALA A O 1
ATOM 4594 N N . MET A 1 553 ? 65.360 61.251 -1.985 1.00 25.90 553 MET A N 1
ATOM 4595 C CA . MET A 1 553 ? 64.533 62.434 -2.214 1.00 23.09 553 MET A CA 1
ATOM 4596 C C . MET A 1 553 ? 63.261 62.100 -2.972 1.00 24.13 553 MET A C 1
ATOM 4597 O O . MET A 1 553 ? 63.210 61.136 -3.727 1.00 20.99 553 MET A O 1
ATOM 4602 N N . VAL A 1 554 ? 62.224 62.888 -2.745 1.00 22.30 554 VAL A N 1
ATOM 4603 C CA . VAL A 1 554 ? 60.944 62.688 -3.400 1.00 22.14 554 VAL A CA 1
ATOM 4604 C C . VAL A 1 554 ? 60.522 63.995 -4.066 1.00 26.55 554 VAL A C 1
ATOM 4605 O O . VAL A 1 554 ? 60.569 65.055 -3.431 1.00 26.37 554 VAL A O 1
ATOM 4609 N N . PHE A 1 555 ? 60.079 63.913 -5.322 1.00 27.73 555 PHE A N 1
ATOM 4610 C CA . PHE A 1 555 ? 59.626 65.078 -6.100 1.00 23.89 555 PHE A CA 1
ATOM 4611 C C . PHE A 1 555 ? 58.178 64.902 -6.552 1.00 27.86 555 PHE A C 1
ATOM 4612 O O . PHE A 1 555 ? 57.745 63.775 -6.812 1.00 30.79 555 PHE A O 1
ATOM 4620 N N . LYS A 1 556 ? 57.432 65.999 -6.651 1.00 28.52 556 LYS A N 1
ATOM 4621 C CA . LYS A 1 556 ? 56.068 65.940 -7.192 1.00 29.23 556 LYS A CA 1
ATOM 4622 C C . LYS A 1 556 ? 56.190 66.660 -8.534 1.00 27.76 556 LYS A C 1
ATOM 4623 O O . LYS A 1 556 ? 56.602 67.812 -8.572 1.00 26.91 556 LYS A O 1
ATOM 4629 N N . LEU A 1 557 ? 55.896 65.965 -9.627 1.00 33.68 557 LEU A N 1
ATOM 4630 C CA . LEU A 1 557 ? 55.982 66.553 -10.972 1.00 35.77 557 LEU A CA 1
ATOM 4631 C C . LEU A 1 557 ? 54.623 66.997 -11.542 1.00 40.96 557 LEU A C 1
ATOM 4632 O O . LEU A 1 557 ? 53.705 66.171 -11.697 1.00 38.94 557 LEU A O 1
ATOM 4637 N N . LYS A 1 558 ? 54.533 68.293 -11.860 1.00 46.26 558 LYS A N 1
ATOM 4638 C CA . LYS A 1 558 ? 53.342 68.956 -12.422 1.00 51.73 558 LYS A CA 1
ATOM 4639 C C . LYS A 1 558 ? 52.179 69.149 -11.441 1.00 53.08 558 LYS A C 1
ATOM 4640 O O . LYS A 1 558 ? 52.129 70.228 -10.798 1.00 53.05 558 LYS A O 1
#

B-factor: mean 26.22, std 14.02, range [2.3, 100.31]

Radius of gyration: 23.7 Å; Cα contacts (8 Å, |Δi|>4): 1183; chains: 1; bounding box: 52×70×60 Å

Secondary structure (DSSP, 8-state):
----HHHH--EEEE-GGGT--SSSSSS--HHHHHTTHHHHHHHT--EEEEPP-EE---TTTTSS-SEEEEE-GGG--HHHHHHHHHHHHHTT-EEEEEE--SB--TTSHHHHHHTT-TT-TTGGGB-EE--SSSS-SS-BB-TTSSBSEEEETTTTEEEE-SS-TTSPBB-TTSHHHHHHHHHHHHHHHHTT--EEEETTGGGS-PPTT-PPP----SS-B--GGGTTT-TTHHHHHHHHHHHTGGGS--EEEEE-TT--HHHHHHHH-GGG-S-S-EE--GGGSTTEETTEEEEE----HHHHHHHHHHHHHHTSSSS--EE-S--TTS--HHHHTS-SSTTHHHHHHHHHHHHHTSSSEEEEETTGGGT------SSGGG---HHHHHHHIIIIIIS---HHHHHHHHHHH-GGGGTSPP---SSTTTTS-SS--SSPPPGGGGTSSHHHHHH-TTSHHHHHHHHHHHHHH-HHHHH-EEEEESTT-SSEEEEEEEETTEEEEEEEE-SSS-EEEE--TT---S-EEEEEESS-------SEEEEPTT-EEEEEE-